Protein AF-0000000078080461 (afdb_homodimer)

InterPro domains:
  IPR005002 Phosphomannomutase [PF03332] (31-241)
  IPR005002 Phosphomannomutase [PTHR10466] (2-241)
  IPR006379 HAD-superfamily hydrolase, subfamily IIB [TIGR01484] (3-218)
  IPR023214 HAD superfamily [G3DSA:3.40.50.1000] (3-235)
  IPR036412 HAD-like superfamily [SSF56784] (3-236)
  IPR043169 Phosphomannomutase, cap domain [G3DSA:3.30.1240.20] (82-182)

Sequence (486 aa):
MTILLFDVDGTLTPSGDIIQPDMTQLLSLLSQKNEIKLGIVGGGNYEKIKWQMQDSLKYFKYVFAECGAVIYVDGKLVSEKNMLDYCDRKVLNDIVKKALNEISQMPIIYHGNQIDFRKGLVYISPPGMQATNFERNIFIDLDTKFNLRKNLLNKLNFINSDSQFEITLGGAVGIAVYPKGWNKSQVLQYFSENNIKDKMYYFGDRCEPDGNDYPIYSHSLVHGIAVKDYKDTIIKLNGLFDEMTILLFDVDGTLTPSGDIIQPDMTQLLSLLSQKNEIKLGIVGGGNYEKIKWQMQDSLKYFKYVFAECGAVIYVDGKLVSEKNMLDYCDRKVLNDIVKKALNEISQMPIIYHGNQIDFRKGLVYISPPGMQATNFERNIFIDLDTKFNLRKNLLNKLNFINSDSQFEITLGGAVGIAVYPKGWNKSQVLQYFSENNIKDKMYYFGDRCEPDGNDYPIYSHSLVHGIAVKDYKDTIIKLNGLFDE

Organism: NCBI:txid2126985

Radius of gyration: 25.06 Å; Cα contacts (8 Å, |Δi|>4): 1007; chains: 2; bounding box: 46×71×61 Å

Solvent-accessible surface area (backbone atoms only — not comparable to full-atom values): 24515 Å² total; per-residue (Å²): 95,36,36,44,32,26,29,42,59,22,22,53,10,52,66,91,41,53,49,47,70,71,50,47,52,51,47,55,57,50,52,69,36,88,56,43,44,34,29,38,48,25,74,48,51,60,69,56,48,46,59,26,38,47,81,55,49,76,54,31,43,35,38,22,19,19,22,39,26,33,31,27,50,71,84,35,82,75,48,74,50,52,44,79,80,75,49,64,62,68,61,51,40,52,38,51,32,49,48,35,37,55,46,37,68,53,98,68,70,67,30,28,30,35,34,41,70,54,44,24,32,38,38,38,20,68,42,17,74,64,40,50,72,70,56,46,51,53,46,43,55,50,29,72,73,65,42,50,61,63,52,48,51,52,56,42,49,62,70,40,72,82,55,58,50,43,75,26,40,33,77,84,68,30,34,35,36,22,46,65,74,36,49,47,40,43,45,55,51,57,37,56,76,66,71,53,79,53,49,36,36,31,37,25,44,40,51,50,90,57,21,51,34,18,60,36,35,70,29,90,79,30,53,46,40,77,28,84,26,32,68,47,37,52,55,51,52,54,60,67,62,72,107,96,37,34,44,33,27,28,43,59,22,20,55,9,52,66,88,40,52,50,48,68,71,52,47,52,51,48,54,58,50,50,69,37,88,55,42,45,35,28,37,48,27,73,48,52,60,68,55,48,45,59,26,37,47,82,54,48,77,54,32,43,34,38,21,18,20,22,39,25,33,30,27,50,71,85,36,82,75,46,75,52,53,43,80,84,75,48,64,62,68,60,50,40,52,36,51,34,49,48,36,38,55,46,35,69,53,97,67,70,67,31,28,30,35,35,41,71,54,45,24,34,37,39,38,19,68,43,17,74,64,40,48,71,69,55,48,51,53,45,42,54,48,28,71,73,66,41,49,60,62,53,50,52,53,56,42,48,62,71,40,72,81,56,59,49,44,75,26,42,34,79,83,67,31,34,35,36,23,45,64,76,38,48,48,41,42,46,55,53,58,36,56,75,67,72,54,79,53,49,37,36,31,38,24,43,40,52,49,89,58,21,51,33,17,62,38,34,70,29,91,79,30,51,44,42,76,30,86,26,29,68,46,38,52,55,50,50,53,59,68,61,70,107

Structure (mmCIF, N/CA/C/O backbone):
data_AF-0000000078080461-model_v1
#
loop_
_entity.id
_entity.type
_entity.pdbx_description
1 polymer phosphomannomutase
#
loop_
_atom_site.group_PDB
_atom_site.id
_atom_site.type_symbol
_atom_site.label_atom_id
_atom_site.label_alt_id
_atom_site.label_comp_id
_atom_site.label_asym_id
_atom_site.label_entity_id
_atom_site.label_seq_id
_atom_site.pdbx_PDB_ins_code
_atom_site.Cartn_x
_atom_site.Cartn_y
_atom_site.Cartn_z
_atom_site.occupancy
_atom_site.B_iso_or_equiv
_atom_site.auth_seq_id
_atom_site.auth_comp_id
_atom_site.auth_asym_id
_atom_site.auth_atom_id
_atom_site.pdbx_PDB_model_num
ATOM 1 N N . MET A 1 1 ? -19.016 33.844 13.484 1 91.12 1 MET A N 1
ATOM 2 C CA . MET A 1 1 ? -19.031 32.375 13.375 1 91.12 1 MET A CA 1
ATOM 3 C C . MET A 1 1 ? -17.641 31.812 13.617 1 91.12 1 MET A C 1
ATOM 5 O O . MET A 1 1 ? -16.656 32.562 13.703 1 91.12 1 MET A O 1
ATOM 9 N N . THR A 1 2 ? -17.594 30.609 14.102 1 96.31 2 THR A N 1
ATOM 10 C CA . THR A 1 2 ? -16.328 29.969 14.469 1 96.31 2 THR A CA 1
ATOM 11 C C . THR A 1 2 ? -16.156 28.656 13.727 1 96.31 2 THR A C 1
ATOM 13 O O . THR A 1 2 ? -17.109 27.875 13.602 1 96.31 2 THR A O 1
ATOM 16 N N . ILE A 1 3 ? -14.945 28.391 13.164 1 98.06 3 ILE A N 1
ATOM 17 C CA . ILE A 1 3 ? -14.586 27.109 12.57 1 98.06 3 ILE A CA 1
ATOM 18 C C . ILE A 1 3 ? -13.555 26.406 13.453 1 98.06 3 ILE A C 1
ATOM 20 O O . ILE A 1 3 ? -12.523 26.984 13.797 1 98.06 3 ILE A O 1
ATOM 24 N N . LEU A 1 4 ? -13.867 25.219 13.867 1 98.5 4 LEU A N 1
ATOM 25 C CA . LEU A 1 4 ? -12.93 24.359 14.586 1 98.5 4 LEU A CA 1
ATOM 26 C C . LEU A 1 4 ? -12.32 23.312 13.656 1 98.5 4 LEU A C 1
ATOM 28 O O . LEU A 1 4 ? -13.031 22.438 13.156 1 98.5 4 LEU A O 1
ATOM 32 N N . LEU A 1 5 ? -11.047 23.453 13.375 1 98.75 5 LEU A N 1
ATOM 33 C CA . LEU A 1 5 ? -10.297 22.5 12.562 1 98.75 5 LEU A CA 1
ATOM 34 C C . LEU A 1 5 ? -9.531 21.516 13.438 1 98.75 5 LEU A C 1
ATOM 36 O O . LEU A 1 5 ? -8.969 21.891 14.461 1 98.75 5 LEU A O 1
ATOM 40 N N . PHE A 1 6 ? -9.555 20.234 12.992 1 98.88 6 PHE A N 1
ATOM 41 C CA . PHE A 1 6 ? -8.93 19.203 13.805 1 98.88 6 PHE A CA 1
ATOM 42 C C . PHE A 1 6 ? -8.031 18.297 12.953 1 98.88 6 PHE A C 1
ATOM 44 O O . PHE A 1 6 ? -8.406 17.922 11.852 1 98.88 6 PHE A O 1
ATOM 51 N N . ASP A 1 7 ? -6.859 18 13.484 1 98.25 7 ASP A N 1
ATOM 52 C CA . ASP A 1 7 ? -6.172 16.781 13.062 1 98.25 7 ASP A CA 1
ATOM 53 C C . ASP A 1 7 ? -6.957 15.539 13.469 1 98.25 7 ASP A C 1
ATOM 55 O O . ASP A 1 7 ? -7.895 15.625 14.266 1 98.25 7 ASP A O 1
ATOM 59 N N . VAL A 1 8 ? -6.578 14.414 12.883 1 97.75 8 VAL A N 1
ATOM 60 C CA . VAL A 1 8 ? -7.305 13.188 13.203 1 97.75 8 VAL A CA 1
ATOM 61 C C . VAL A 1 8 ? -6.496 12.344 14.188 1 97.75 8 VAL A C 1
ATOM 63 O O . VAL A 1 8 ? -6.836 12.273 15.375 1 97.75 8 VAL A O 1
ATOM 66 N N . ASP A 1 9 ? -5.293 11.867 13.75 1 95.12 9 ASP A N 1
ATOM 67 C CA . ASP A 1 9 ? -4.453 10.961 14.531 1 95.12 9 ASP A CA 1
ATOM 68 C C . ASP A 1 9 ? -3.906 11.664 15.773 1 95.12 9 ASP A C 1
ATOM 70 O O . ASP A 1 9 ? -3.168 12.641 15.664 1 95.12 9 ASP A O 1
ATOM 74 N N . GLY A 1 10 ? -4.309 11.109 16.906 1 95.19 10 GLY A N 1
ATOM 75 C CA . GLY A 1 10 ? -3.803 11.68 18.156 1 95.19 10 GLY A CA 1
ATOM 76 C C . GLY A 1 10 ? -4.57 12.906 18.609 1 95.19 10 GLY A C 1
ATOM 77 O O . GLY A 1 10 ? -4.273 13.477 19.656 1 95.19 10 GLY A O 1
ATOM 78 N N . THR A 1 11 ? -5.562 13.312 17.812 1 98.19 11 THR A N 1
ATOM 79 C CA . THR A 1 11 ? -6.332 14.508 18.125 1 98.19 11 THR A CA 1
ATOM 80 C C . THR A 1 11 ? -7.816 14.18 18.266 1 98.19 11 THR A C 1
ATOM 82 O O . THR A 1 11 ? -8.383 14.297 19.359 1 98.19 11 THR A O 1
ATOM 85 N N . LEU A 1 12 ? -8.445 13.664 17.234 1 98.5 12 LEU A N 1
ATOM 86 C CA . LEU A 1 12 ? -9.836 13.25 17.312 1 98.5 12 LEU A CA 1
ATOM 87 C C . LEU A 1 12 ? -9.953 11.773 17.672 1 98.5 12 LEU A C 1
ATOM 89 O O . LEU A 1 12 ? -10.977 11.328 18.188 1 98.5 12 LEU A O 1
ATOM 93 N N . THR A 1 13 ? -8.906 11.047 17.344 1 97.81 13 THR A N 1
ATOM 94 C CA . THR A 1 13 ? -8.867 9.609 17.562 1 97.81 13 THR A CA 1
ATOM 95 C C . THR A 1 13 ? -7.559 9.211 18.25 1 97.81 13 THR A C 1
ATOM 97 O O . THR A 1 13 ? -6.582 9.961 18.219 1 97.81 13 THR A O 1
ATOM 100 N N . PRO A 1 14 ? -7.578 7.977 18.938 1 94.12 14 PRO A N 1
ATOM 101 C CA . PRO A 1 14 ? -6.254 7.402 19.156 1 94.12 14 PRO A CA 1
ATOM 102 C C . PRO A 1 14 ? -5.461 7.219 17.859 1 94.12 14 PRO A C 1
ATOM 104 O O . PRO A 1 14 ? -6.051 7.047 16.797 1 94.12 14 PRO A O 1
ATOM 107 N N . SER A 1 15 ? -4.137 7.273 17.953 1 88.62 15 SER A N 1
ATOM 108 C CA . SER A 1 15 ? -3.295 7.199 16.766 1 88.62 15 SER A CA 1
ATOM 109 C C . SER A 1 15 ? -3.562 5.922 15.977 1 88.62 15 SER A C 1
ATOM 111 O O . SER A 1 15 ? -3.48 4.82 16.516 1 88.62 15 SER A O 1
ATOM 113 N N . GLY A 1 16 ? -3.912 6.148 14.766 1 88 16 GLY A N 1
ATOM 114 C CA . GLY A 1 16 ? -4.09 5.043 13.836 1 88 16 GLY A CA 1
ATOM 115 C C . GLY A 1 16 ? -5.344 4.234 14.102 1 88 16 GLY A C 1
ATOM 116 O O . GLY A 1 16 ? -5.508 3.141 13.562 1 88 16 GLY A O 1
ATOM 117 N N . ASP A 1 17 ? -6.203 4.777 14.914 1 93.25 17 ASP A N 1
ATOM 118 C CA . ASP A 1 17 ? -7.367 3.99 15.312 1 93.25 17 ASP A CA 1
ATOM 119 C C . ASP A 1 17 ? -8.656 4.781 15.117 1 93.25 17 ASP A C 1
ATOM 121 O O . ASP A 1 17 ? -8.625 5.941 14.695 1 93.25 17 ASP A O 1
ATOM 125 N N . ILE A 1 18 ? -9.797 4.141 15.391 1 97.19 18 ILE A N 1
ATOM 126 C CA . ILE A 1 18 ? -11.102 4.742 15.141 1 97.19 18 ILE A CA 1
ATOM 127 C C . ILE A 1 18 ? -11.484 5.652 16.297 1 97.19 18 ILE A C 1
ATOM 129 O O . ILE A 1 18 ? -10.961 5.508 17.406 1 97.19 18 ILE A O 1
ATOM 133 N N . ILE A 1 19 ? -12.43 6.52 16.094 1 98.5 19 ILE A N 1
ATOM 134 C CA . ILE A 1 19 ? -12.93 7.504 17.062 1 98.5 19 ILE A CA 1
ATOM 135 C C . ILE A 1 19 ? -13.625 6.789 18.219 1 98.5 19 ILE A C 1
ATOM 137 O O . ILE A 1 19 ? -14.242 5.738 18.031 1 98.5 19 ILE A O 1
ATOM 141 N N . GLN A 1 20 ? -13.477 7.363 19.375 1 98.25 20 GLN A N 1
ATOM 142 C CA . GLN A 1 20 ? -14.07 6.793 20.578 1 98.25 20 GLN A CA 1
ATOM 143 C C . GLN A 1 20 ? -15.414 7.441 20.891 1 98.25 20 GLN A C 1
ATOM 145 O O . GLN A 1 20 ? -15.68 8.57 20.469 1 98.25 20 GLN A O 1
ATOM 150 N N . PRO A 1 21 ? -16.297 6.773 21.641 1 98.12 21 PRO A N 1
ATOM 151 C CA . PRO A 1 21 ? -17.656 7.25 21.891 1 98.12 21 PRO A CA 1
ATOM 152 C C . PRO A 1 21 ? -17.688 8.609 22.578 1 98.12 21 PRO A C 1
ATOM 154 O O . PRO A 1 21 ? -18.578 9.43 22.281 1 98.12 21 PRO A O 1
ATOM 157 N N . ASP A 1 22 ? -16.828 8.859 23.5 1 98.12 22 ASP A N 1
ATOM 158 C CA . ASP A 1 22 ? -16.844 10.133 24.219 1 98.12 22 ASP A CA 1
ATOM 159 C C . ASP A 1 22 ? -16.562 11.297 23.281 1 98.12 22 ASP A C 1
ATOM 161 O O . ASP A 1 22 ? -17.234 12.336 23.359 1 98.12 22 ASP A O 1
ATOM 165 N N . MET A 1 23 ? -15.695 11.133 22.359 1 98.44 23 MET A N 1
ATOM 166 C CA . MET A 1 23 ? -15.43 12.148 21.344 1 98.44 23 MET A CA 1
ATOM 167 C C . MET A 1 23 ? -16.625 12.312 20.406 1 98.44 23 MET A C 1
ATOM 169 O O . MET A 1 23 ? -17.016 13.43 20.078 1 98.44 23 MET A O 1
ATOM 173 N N . THR A 1 24 ? -17.172 11.172 20 1 98.31 24 THR A N 1
ATOM 174 C CA . THR A 1 24 ? -18.344 11.203 19.141 1 98.31 24 THR A CA 1
ATOM 175 C C . THR A 1 24 ? -19.469 12.031 19.766 1 98.31 24 THR A C 1
ATOM 177 O O . THR A 1 24 ? -20.094 12.844 19.078 1 98.31 24 THR A O 1
ATOM 180 N N . GLN A 1 25 ? -19.703 11.828 21.016 1 97.56 25 GLN A N 1
ATOM 181 C CA . GLN A 1 25 ? -20.734 12.562 21.734 1 97.56 25 GLN A CA 1
ATOM 182 C C . GLN A 1 25 ? -20.453 14.055 21.75 1 97.56 25 GLN A C 1
ATOM 184 O O . GLN A 1 25 ? -21.344 14.867 21.516 1 97.56 25 GLN A O 1
ATOM 189 N N . LEU A 1 26 ? -19.266 14.398 22.031 1 97.44 26 LEU A N 1
ATOM 190 C CA . LEU A 1 26 ? -18.875 15.805 22.094 1 97.44 26 LEU A CA 1
ATOM 191 C C . LEU A 1 26 ? -19.047 16.469 20.734 1 97.44 26 LEU A C 1
ATOM 193 O O . LEU A 1 26 ? -19.562 17.594 20.641 1 97.44 26 LEU A O 1
ATOM 197 N N . LEU A 1 27 ? -18.609 15.797 19.672 1 97.88 27 LEU A N 1
ATOM 198 C CA . LEU A 1 27 ? -18.734 16.344 18.328 1 97.88 27 LEU A CA 1
ATOM 199 C C . LEU A 1 27 ? -20.203 16.516 17.938 1 97.88 27 LEU A C 1
ATOM 201 O O . LEU A 1 27 ? -20.562 17.484 17.266 1 97.88 27 LEU A O 1
ATOM 205 N N . SER A 1 28 ? -21 15.547 18.344 1 97.38 28 SER A N 1
ATOM 206 C CA . SER A 1 28 ? -22.422 15.656 18.094 1 97.38 28 SER A CA 1
ATOM 207 C C . SER A 1 28 ? -23 16.938 18.719 1 97.38 28 SER A C 1
ATOM 209 O O . SER A 1 28 ? -23.75 17.656 18.078 1 97.38 28 SER A O 1
ATOM 211 N N . LEU A 1 29 ? -22.656 17.203 19.906 1 96 29 LEU A N 1
ATOM 212 C CA . LEU A 1 29 ? -23.125 18.391 20.609 1 96 29 LEU A CA 1
ATOM 213 C C . LEU A 1 29 ? -22.609 19.656 19.938 1 96 29 LEU A C 1
ATOM 215 O O . LEU A 1 29 ? -23.375 20.609 19.734 1 96 29 LEU A O 1
ATOM 219 N N . LEU A 1 30 ? -21.344 19.688 19.578 1 96.25 30 LEU A N 1
ATOM 220 C CA . LEU A 1 30 ? -20.734 20.859 18.953 1 96.25 30 LEU A CA 1
ATOM 221 C C . LEU A 1 30 ? -21.391 21.141 17.609 1 96.25 30 LEU A C 1
ATOM 223 O O . LEU A 1 30 ? -21.594 22.312 17.234 1 96.25 30 LEU A O 1
ATOM 227 N N . SER A 1 31 ? -21.703 20.062 16.922 1 95.75 31 SER A N 1
ATOM 228 C CA . SER A 1 31 ? -22.25 20.203 15.57 1 95.75 31 SER A CA 1
ATOM 229 C C . SER A 1 31 ? -23.656 20.812 15.609 1 95.75 31 SER A C 1
ATOM 231 O O . SER A 1 31 ? -24.156 21.281 14.586 1 95.75 31 SER A O 1
ATOM 233 N N . GLN A 1 32 ? -24.281 20.844 16.719 1 95.19 32 GLN A N 1
ATOM 234 C CA . GLN A 1 32 ? -25.625 21.375 16.875 1 95.19 32 GLN A CA 1
ATOM 235 C C . GLN A 1 32 ? -25.594 22.875 17.109 1 95.19 32 GLN A C 1
ATOM 237 O O . GLN A 1 32 ? -26.625 23.547 17.047 1 95.19 32 GLN A O 1
ATOM 242 N N . LYS A 1 33 ? -24.484 23.359 17.391 1 94.44 33 LYS A N 1
ATOM 243 C CA . LYS A 1 33 ? -24.359 24.812 17.594 1 94.44 33 LYS A CA 1
ATOM 244 C C . LYS A 1 33 ? -24.281 25.547 16.266 1 94.44 33 LYS A C 1
ATOM 246 O O . LYS A 1 33 ? -23.328 25.359 15.508 1 94.44 33 LYS A O 1
ATOM 251 N N . ASN A 1 34 ? -25.141 26.469 16 1 92.94 34 ASN A N 1
ATOM 252 C CA . ASN A 1 34 ? -25.281 27.141 14.711 1 92.94 34 ASN A CA 1
ATOM 253 C C . ASN A 1 34 ? -24.078 28.031 14.422 1 92.94 34 ASN A C 1
ATOM 255 O O . ASN A 1 34 ? -23.781 28.328 13.258 1 92.94 34 ASN A O 1
ATOM 259 N N . GLU A 1 35 ? -23.453 28.422 15.453 1 95.19 35 GLU A N 1
ATOM 260 C CA . GLU A 1 35 ? -22.344 29.359 15.281 1 95.19 35 GLU A CA 1
ATOM 261 C C . GLU A 1 35 ? -21.031 28.625 15.07 1 95.19 35 GLU A C 1
ATOM 263 O O . GLU A 1 35 ? -19.984 29.266 14.922 1 95.19 35 GLU A O 1
ATOM 268 N N . ILE A 1 36 ? -21.047 27.297 15.062 1 96.69 36 ILE A N 1
ATOM 269 C CA . ILE A 1 36 ? -19.828 26.5 14.984 1 96.69 36 ILE A CA 1
ATOM 270 C C . ILE A 1 36 ? -19.859 25.625 13.742 1 96.69 36 ILE A C 1
ATOM 272 O O . ILE A 1 36 ? -20.859 24.969 13.461 1 96.69 36 ILE A O 1
ATOM 276 N N . LYS A 1 37 ? -18.828 25.625 12.961 1 97.81 37 LYS A N 1
ATOM 277 C CA . LYS A 1 37 ? -18.562 24.672 11.883 1 97.81 37 LYS A CA 1
ATOM 278 C C . LYS A 1 37 ? -17.312 23.844 12.188 1 97.81 37 LYS A C 1
ATOM 280 O O . LYS A 1 37 ? -16.328 24.359 12.727 1 97.81 37 LYS A O 1
ATOM 285 N N . LEU A 1 38 ? -17.438 22.609 11.867 1 98.62 38 LEU A N 1
ATOM 286 C CA . LEU A 1 38 ? -16.328 21.703 12.148 1 98.62 38 LEU A CA 1
ATOM 287 C C . LEU A 1 38 ? -15.594 21.328 10.859 1 98.62 38 LEU A C 1
ATOM 289 O O . LEU A 1 38 ? -16.219 21.188 9.805 1 98.62 38 LEU A O 1
ATOM 293 N N . GLY A 1 39 ? -14.281 21.109 10.938 1 98.75 39 GLY A N 1
ATOM 294 C CA . GLY A 1 39 ? -13.461 20.672 9.82 1 98.75 39 GLY A CA 1
ATOM 295 C C . GLY A 1 39 ? -12.344 19.719 10.234 1 98.75 39 GLY A C 1
ATOM 296 O O . GLY A 1 39 ? -11.891 19.766 11.383 1 98.75 39 GLY A O 1
ATOM 297 N N . ILE A 1 40 ? -11.969 18.875 9.375 1 98.88 40 ILE A N 1
ATOM 298 C CA . ILE A 1 40 ? -10.844 17.969 9.555 1 98.88 40 ILE A CA 1
ATOM 299 C C . ILE A 1 40 ? -9.711 18.359 8.602 1 98.88 40 ILE A C 1
ATOM 301 O O . ILE A 1 40 ? -9.961 18.656 7.43 1 98.88 40 ILE A O 1
ATOM 305 N N . VAL A 1 41 ? -8.531 18.422 9.117 1 98.56 41 VAL A N 1
ATOM 306 C CA . VAL A 1 41 ? -7.316 18.562 8.32 1 98.56 41 VAL A CA 1
ATOM 307 C C . VAL A 1 41 ? -6.383 17.391 8.586 1 98.56 41 VAL A C 1
ATOM 309 O O . VAL A 1 41 ? -5.641 17.391 9.57 1 98.56 41 VAL A O 1
ATOM 312 N N . GLY A 1 42 ? -6.375 16.406 7.742 1 97.06 42 GLY A N 1
ATOM 313 C CA . GLY A 1 42 ? -5.582 15.211 7.957 1 97.06 42 GLY A CA 1
ATOM 314 C C . GLY A 1 42 ? -4.57 14.961 6.855 1 97.06 42 GLY A C 1
ATOM 315 O O . GLY A 1 42 ? -4.742 15.422 5.727 1 97.06 42 GLY A O 1
ATOM 316 N N . GLY A 1 43 ? -3.518 14.273 7.164 1 95.75 43 GLY A N 1
ATOM 317 C CA . GLY A 1 43 ? -2.576 13.805 6.16 1 95.75 43 GLY A CA 1
ATOM 318 C C . GLY A 1 43 ? -3.031 12.531 5.465 1 95.75 43 GLY A C 1
ATOM 319 O O . GLY A 1 43 ? -2.514 12.18 4.406 1 95.75 43 GLY A O 1
ATOM 320 N N . GLY A 1 44 ? -3.959 11.812 6.051 1 96.12 44 GLY A N 1
ATOM 321 C CA . GLY A 1 44 ? -4.488 10.586 5.473 1 96.12 44 GLY A CA 1
ATOM 322 C C . GLY A 1 44 ? -5.414 10.836 4.297 1 96.12 44 GLY A C 1
ATOM 323 O O . GLY A 1 44 ? -5.895 11.953 4.102 1 96.12 44 GLY A O 1
ATOM 324 N N . ASN A 1 45 ? -5.594 9.773 3.479 1 96.69 45 ASN A N 1
ATOM 325 C CA . ASN A 1 45 ? -6.582 9.914 2.418 1 96.69 45 ASN A CA 1
ATOM 326 C C . ASN A 1 45 ? -8.008 9.883 2.971 1 96.69 45 ASN A C 1
ATOM 328 O O . ASN A 1 45 ? -8.211 9.625 4.156 1 96.69 45 ASN A O 1
ATOM 332 N N . TYR A 1 46 ? -8.914 10.25 2.113 1 97.94 46 TYR A N 1
ATOM 333 C CA . TYR A 1 46 ? -10.305 10.398 2.547 1 97.94 46 TYR A CA 1
ATOM 334 C C . TYR A 1 46 ? -10.844 9.078 3.092 1 97.94 46 TYR A C 1
ATOM 336 O O . TYR A 1 46 ? -11.578 9.062 4.082 1 97.94 46 TYR A O 1
ATOM 344 N N . GLU A 1 47 ? -10.508 7.934 2.494 1 96.5 47 GLU A N 1
ATOM 345 C CA . GLU A 1 47 ? -10.984 6.629 2.93 1 96.5 47 GLU A CA 1
ATOM 346 C C . GLU A 1 47 ? -10.508 6.309 4.344 1 96.5 47 GLU A C 1
ATOM 348 O O . GLU A 1 47 ? -11.266 5.75 5.148 1 96.5 47 GLU A O 1
ATOM 353 N N . LYS A 1 48 ? -9.289 6.621 4.594 1 95.44 48 LYS A N 1
ATOM 354 C CA . LYS A 1 48 ? -8.758 6.402 5.941 1 95.44 48 LYS A CA 1
ATOM 355 C C . LYS A 1 48 ? -9.477 7.285 6.957 1 95.44 48 LYS A C 1
ATOM 357 O O . LYS A 1 48 ? -9.844 6.82 8.039 1 95.44 48 LYS A O 1
ATOM 362 N N . ILE A 1 49 ? -9.664 8.555 6.629 1 98 49 ILE A N 1
ATOM 363 C CA . ILE A 1 49 ? -10.359 9.477 7.52 1 98 49 ILE A CA 1
ATOM 364 C C . ILE A 1 49 ? -11.773 8.969 7.789 1 98 49 ILE A C 1
ATOM 366 O O . ILE A 1 49 ? -12.227 8.945 8.938 1 98 49 ILE A O 1
ATOM 370 N N . LYS A 1 50 ? -12.398 8.578 6.691 1 98.19 50 LYS A N 1
ATOM 371 C CA . LYS A 1 50 ? -13.75 8.047 6.812 1 98.19 50 LYS A CA 1
ATOM 372 C C . LYS A 1 50 ? -13.789 6.836 7.738 1 98.19 50 LYS A C 1
ATOM 374 O O . LYS A 1 50 ? -14.68 6.719 8.586 1 98.19 50 LYS A O 1
ATOM 379 N N . TRP A 1 51 ? -12.805 5.992 7.605 1 97.88 51 TRP A N 1
ATOM 380 C CA . TRP A 1 51 ? -12.727 4.812 8.461 1 97.88 51 TRP A CA 1
ATOM 381 C C . TRP A 1 51 ? -12.508 5.215 9.922 1 97.88 51 TRP A C 1
ATOM 383 O O . TRP A 1 51 ? -13.18 4.703 10.812 1 97.88 51 TRP A O 1
ATOM 393 N N . GLN A 1 52 ? -11.633 6.133 10.195 1 97.5 52 GLN A N 1
ATOM 394 C CA . GLN A 1 52 ? -11.305 6.535 11.562 1 97.5 52 GLN A CA 1
ATOM 395 C C . GLN A 1 52 ? -12.477 7.262 12.219 1 97.5 52 GLN A C 1
ATOM 397 O O . GLN A 1 52 ? -12.734 7.082 13.414 1 97.5 52 GLN A O 1
ATOM 402 N N . MET A 1 53 ? -13.203 8.039 11.422 1 98.62 53 MET A N 1
ATOM 403 C CA . MET A 1 53 ? -14.227 8.914 11.984 1 98.62 53 MET A CA 1
ATOM 404 C C . MET A 1 53 ? -15.578 8.203 12.031 1 98.62 53 MET A C 1
ATOM 406 O O . MET A 1 53 ? -16.5 8.664 12.711 1 98.62 53 MET A O 1
ATOM 410 N N . GLN A 1 54 ? -15.641 7.148 11.281 1 98.12 54 GLN A N 1
ATOM 411 C CA . GLN A 1 54 ? -16.906 6.414 11.234 1 98.12 54 GLN A CA 1
ATOM 412 C C . GLN A 1 54 ? -18.078 7.352 10.984 1 98.12 54 GLN A C 1
ATOM 414 O O . GLN A 1 54 ? -18.031 8.195 10.086 1 98.12 54 GLN A O 1
ATOM 419 N N . ASP A 1 55 ? -19.203 7.188 11.664 1 97.5 55 ASP A N 1
ATOM 420 C CA . ASP A 1 55 ? -20.422 7.953 11.422 1 97.5 55 ASP A CA 1
ATOM 421 C C . ASP A 1 55 ? -20.25 9.414 11.844 1 97.5 55 ASP A C 1
ATOM 423 O O . ASP A 1 55 ? -21.031 10.281 11.445 1 97.5 55 ASP A O 1
ATOM 427 N N . SER A 1 56 ? -19.281 9.727 12.602 1 98.56 56 SER A N 1
ATOM 428 C CA . SER A 1 56 ? -19.078 11.086 13.102 1 98.56 56 SER A CA 1
ATOM 429 C C . SER A 1 56 ? -18.594 12.016 11.992 1 98.56 56 SER A C 1
ATOM 431 O O . SER A 1 56 ? -18.609 13.242 12.156 1 98.56 56 SER A O 1
ATOM 433 N N . LEU A 1 57 ? -18.156 11.43 10.883 1 98.69 57 LEU A N 1
ATOM 434 C CA . LEU A 1 57 ? -17.703 12.258 9.773 1 98.69 57 LEU A CA 1
ATOM 435 C C . LEU A 1 57 ? -18.797 13.211 9.312 1 98.69 57 LEU A C 1
ATOM 437 O O . LEU A 1 57 ? -18.516 14.305 8.828 1 98.69 57 LEU A O 1
ATOM 441 N N . LYS A 1 58 ? -20.031 12.789 9.492 1 98.12 58 LYS A N 1
ATOM 442 C CA . LYS A 1 58 ? -21.172 13.562 9.031 1 98.12 58 LYS A CA 1
ATOM 443 C C . LYS A 1 58 ? -21.25 14.914 9.742 1 98.12 58 LYS A C 1
ATOM 445 O O . LYS A 1 58 ? -21.906 15.836 9.266 1 98.12 58 LYS A O 1
ATOM 450 N N . TYR A 1 59 ? -20.609 15.062 10.891 1 98.38 59 TYR A N 1
ATOM 451 C CA . TYR A 1 59 ? -20.688 16.297 11.672 1 98.38 59 TYR A CA 1
ATOM 452 C C . TYR A 1 59 ? -19.766 17.359 11.094 1 98.38 59 TYR A C 1
ATOM 454 O O . TYR A 1 59 ? -19.844 18.531 11.477 1 98.38 59 TYR A O 1
ATOM 462 N N . PHE A 1 60 ? -18.938 16.969 10.18 1 98.81 60 PHE A N 1
ATOM 463 C CA . PHE A 1 60 ? -17.906 17.891 9.688 1 98.81 60 PHE A CA 1
ATOM 464 C C . PHE A 1 60 ? -18.312 18.484 8.344 1 98.81 60 PHE A C 1
ATOM 466 O O . PHE A 1 60 ? -18.547 17.75 7.375 1 98.81 60 PHE A O 1
ATOM 473 N N . LYS A 1 61 ? -18.328 19.766 8.32 1 98.5 61 LYS A N 1
ATOM 474 C CA . LYS A 1 61 ? -18.609 20.469 7.078 1 98.5 61 LYS A CA 1
ATOM 475 C C . LYS A 1 61 ? -17.438 20.375 6.105 1 98.5 61 LYS A C 1
ATOM 477 O O . LYS A 1 61 ? -17.641 20.203 4.902 1 98.5 61 LYS A O 1
ATOM 482 N N . TYR A 1 62 ? -16.234 20.547 6.664 1 98.75 62 TYR A N 1
ATOM 483 C CA . TYR A 1 62 ? -15.031 20.547 5.832 1 98.75 62 TYR A CA 1
ATOM 484 C C . TYR A 1 62 ? -14.164 19.328 6.129 1 98.75 62 TYR A C 1
ATOM 486 O O . TYR A 1 62 ? -13.867 19.031 7.289 1 98.75 62 TYR A O 1
ATOM 494 N N . VAL A 1 63 ? -13.781 18.609 5.145 1 98.88 63 VAL A N 1
ATOM 495 C CA . VAL A 1 63 ? -12.789 17.547 5.27 1 98.88 63 VAL A CA 1
ATOM 496 C C . VAL A 1 63 ? -11.656 17.781 4.273 1 98.88 63 VAL A C 1
ATOM 498 O O . VAL A 1 63 ? -11.844 17.656 3.064 1 98.88 63 VAL A O 1
ATOM 501 N N . PHE A 1 64 ? -10.547 18.156 4.82 1 98.81 64 PHE A N 1
ATOM 502 C CA . PHE A 1 64 ? -9.328 18.328 4.043 1 98.81 64 PHE A CA 1
ATOM 503 C C . PHE A 1 64 ? -8.43 17.109 4.168 1 98.81 64 PHE A C 1
ATOM 505 O O . PHE A 1 64 ? -7.688 16.969 5.145 1 98.81 64 PHE A O 1
ATOM 512 N N . ALA A 1 65 ? -8.469 16.234 3.197 1 98.62 65 ALA A N 1
ATOM 513 C CA . ALA A 1 65 ? -7.633 15.039 3.186 1 98.62 65 ALA A CA 1
ATOM 514 C C . ALA A 1 65 ? -6.293 15.312 2.514 1 98.62 65 ALA A C 1
ATOM 516 O O . ALA A 1 65 ? -6.168 16.25 1.714 1 98.62 65 ALA A O 1
ATOM 517 N N . GLU A 1 66 ? -5.254 14.531 2.922 1 98.25 66 GLU A N 1
ATOM 518 C CA . GLU A 1 66 ? -3.926 14.633 2.324 1 98.25 66 GLU A CA 1
ATOM 519 C C . GLU A 1 66 ? -3.424 16.062 2.336 1 98.25 66 GLU A C 1
ATOM 521 O O . GLU A 1 66 ? -2.959 16.578 1.313 1 98.25 66 GLU A O 1
ATOM 526 N N . CYS A 1 67 ? -3.602 16.703 3.457 1 97.69 67 CYS A N 1
ATOM 527 C CA . CYS A 1 67 ? -3.129 18.047 3.76 1 97.69 67 CYS A CA 1
ATOM 528 C C . CYS A 1 67 ? -3.832 19.078 2.891 1 97.69 67 CYS A C 1
ATOM 530 O O . CYS A 1 67 ? -3.252 20.125 2.557 1 97.69 67 CYS A O 1
ATOM 532 N N . GLY A 1 68 ? -5.012 18.75 2.387 1 98.25 68 GLY A N 1
ATOM 533 C CA . GLY A 1 68 ? -5.789 19.734 1.641 1 98.25 68 GLY A CA 1
ATOM 534 C C . GLY A 1 68 ? -5.707 19.531 0.138 1 98.25 68 GLY A C 1
ATOM 535 O O . GLY A 1 68 ? -6.297 20.297 -0.625 1 98.25 68 GLY A O 1
ATOM 536 N N . ALA A 1 69 ? -4.98 18.516 -0.295 1 98.56 69 ALA A N 1
ATOM 537 C CA . ALA A 1 69 ? -4.941 18.219 -1.725 1 98.56 69 ALA A CA 1
ATOM 538 C C . ALA A 1 69 ? -6.285 17.688 -2.215 1 98.56 69 ALA A C 1
ATOM 540 O O . ALA A 1 69 ? -6.605 17.797 -3.402 1 98.56 69 ALA A O 1
ATOM 541 N N . VAL A 1 70 ? -7.055 17.094 -1.337 1 98.75 70 VAL A N 1
ATOM 542 C CA . VAL A 1 70 ? -8.398 16.609 -1.603 1 98.75 70 VAL A CA 1
ATOM 543 C C . VAL A 1 70 ? -9.383 17.234 -0.619 1 98.75 70 VAL A C 1
ATOM 545 O O . VAL A 1 70 ? -9.242 17.078 0.596 1 98.75 70 VAL A O 1
ATOM 548 N N . ILE A 1 71 ? -10.391 17.922 -1.138 1 98.81 71 ILE A N 1
ATOM 549 C CA . ILE A 1 71 ? -11.266 18.719 -0.277 1 98.81 71 ILE A CA 1
ATOM 550 C C . ILE A 1 71 ? -12.711 18.266 -0.456 1 98.81 71 ILE A C 1
ATOM 552 O O . ILE A 1 71 ? -13.219 18.203 -1.58 1 98.81 71 ILE A O 1
ATOM 556 N N . TYR A 1 72 ? -13.32 17.875 0.615 1 98.81 72 TYR A N 1
ATOM 557 C CA . TYR A 1 72 ? -14.758 17.609 0.674 1 98.81 72 TYR A CA 1
ATOM 558 C C . TYR A 1 72 ? -15.477 18.688 1.475 1 98.81 72 TYR A C 1
ATOM 560 O O . TYR A 1 72 ? -14.992 19.125 2.52 1 98.81 72 TYR A O 1
ATOM 568 N N . VAL A 1 73 ? -16.547 19.188 0.971 1 98.62 73 VAL A N 1
ATOM 569 C CA . VAL A 1 73 ? -17.453 20.094 1.684 1 98.62 73 VAL A CA 1
ATOM 570 C C . VAL A 1 73 ? -18.859 19.5 1.725 1 98.62 73 VAL A C 1
ATOM 572 O O . VAL A 1 73 ? -19.422 19.156 0.687 1 98.62 73 VAL A O 1
ATOM 575 N N . ASP A 1 74 ? -19.344 19.375 2.898 1 98 74 ASP A N 1
ATOM 576 C CA . ASP A 1 74 ? -20.656 18.766 3.104 1 98 74 ASP A CA 1
ATOM 577 C C . ASP A 1 74 ? -20.734 17.406 2.414 1 98 74 ASP A C 1
ATOM 579 O O . ASP A 1 74 ? -21.703 17.125 1.713 1 98 74 ASP A O 1
ATOM 583 N N . GLY A 1 75 ? -19.641 16.656 2.547 1 97.69 75 GLY A N 1
ATOM 584 C CA . GLY A 1 75 ? -19.609 15.273 2.096 1 97.69 75 GLY A CA 1
ATOM 585 C C . GLY A 1 75 ? -19.406 15.141 0.599 1 97.69 75 GLY A C 1
ATOM 586 O O . GLY A 1 75 ? -19.359 14.023 0.07 1 97.69 75 GLY A O 1
ATOM 587 N N . LYS A 1 76 ? -19.203 16.25 -0.055 1 97.88 76 LYS A N 1
ATOM 588 C CA . LYS A 1 76 ? -19.031 16.234 -1.505 1 97.88 76 LYS A CA 1
ATOM 589 C C . LYS A 1 76 ? -17.609 16.656 -1.895 1 97.88 76 LYS A C 1
ATOM 591 O O . LYS A 1 76 ? -17.078 17.625 -1.357 1 97.88 76 LYS A O 1
ATOM 596 N N . LEU A 1 77 ? -17.031 15.906 -2.783 1 98.69 77 LEU A N 1
ATOM 597 C CA . LEU A 1 77 ? -15.719 16.266 -3.303 1 98.69 77 LEU A CA 1
ATOM 598 C C . LEU A 1 77 ? -15.781 17.578 -4.082 1 98.69 77 LEU A C 1
ATOM 600 O O . LEU A 1 77 ? -16.547 17.703 -5.039 1 98.69 77 LEU A O 1
ATOM 604 N N . VAL A 1 78 ? -15.008 18.562 -3.76 1 97.94 78 VAL A N 1
ATOM 605 C CA . VAL A 1 78 ? -15.133 19.859 -4.414 1 97.94 78 VAL A CA 1
ATOM 606 C C . VAL A 1 78 ? -13.82 20.219 -5.125 1 97.94 78 VAL A C 1
ATOM 608 O O . VAL A 1 78 ? -13.789 21.078 -6.004 1 97.94 78 VAL A O 1
ATOM 611 N N . SER A 1 79 ? -12.719 19.594 -4.641 1 97.44 79 SER A N 1
ATOM 612 C CA . SER A 1 79 ? -11.422 19.875 -5.254 1 97.44 79 SER A CA 1
ATOM 613 C C . SER A 1 79 ? -10.438 18.734 -5.016 1 97.44 79 SER A C 1
ATOM 615 O O . SER A 1 79 ? -10.492 18.062 -3.982 1 97.44 79 SER A O 1
ATOM 617 N N . GLU A 1 80 ? -9.617 18.438 -5.941 1 97.94 80 GLU A N 1
ATOM 618 C CA . GLU A 1 80 ? -8.516 17.484 -5.824 1 97.94 80 GLU A CA 1
ATOM 619 C C . GLU A 1 80 ? -7.328 17.906 -6.691 1 97.94 80 GLU A C 1
ATOM 621 O O . GLU A 1 80 ? -7.512 18.406 -7.805 1 97.94 80 GLU A O 1
ATOM 626 N N . LYS A 1 81 ? -6.125 17.844 -6.199 1 97.31 81 LYS A N 1
ATOM 627 C CA . LYS A 1 81 ? -4.883 18.109 -6.918 1 97.31 81 LYS A CA 1
ATOM 628 C C . LYS A 1 81 ? -3.824 17.062 -6.574 1 97.31 81 LYS A C 1
ATOM 630 O O . LYS A 1 81 ? -3.895 16.422 -5.523 1 97.31 81 LYS A O 1
ATOM 635 N N . ASN A 1 82 ? -2.943 16.859 -7.473 1 97.94 82 ASN A N 1
ATOM 636 C CA . ASN A 1 82 ? -1.884 15.867 -7.332 1 97.94 82 ASN A CA 1
ATOM 637 C C . ASN A 1 82 ? -0.507 16.516 -7.27 1 97.94 82 ASN A C 1
ATOM 639 O O . ASN A 1 82 ? -0.079 17.172 -8.227 1 97.94 82 ASN A O 1
ATOM 643 N N . MET A 1 83 ? 0.183 16.234 -6.195 1 97.44 83 MET A N 1
ATOM 644 C CA . MET A 1 83 ? 1.465 16.906 -5.984 1 97.44 83 MET A CA 1
ATOM 645 C C . MET A 1 83 ? 2.471 16.5 -7.059 1 97.44 83 MET A C 1
ATOM 647 O O . MET A 1 83 ? 3.383 17.266 -7.375 1 97.44 83 MET A O 1
ATOM 651 N N . LEU A 1 84 ? 2.355 15.336 -7.613 1 96.62 84 LEU A N 1
ATOM 652 C CA . LEU A 1 84 ? 3.322 14.82 -8.578 1 96.62 84 LEU A CA 1
ATOM 653 C C . LEU A 1 84 ? 3.311 15.656 -9.852 1 96.62 84 LEU A C 1
ATOM 655 O O . LEU A 1 84 ? 4.281 15.648 -10.617 1 96.62 84 LEU A O 1
ATOM 659 N N . ASP A 1 85 ? 2.246 16.422 -10.078 1 96.31 85 ASP A N 1
ATOM 660 C CA . ASP A 1 85 ? 2.152 17.297 -11.234 1 96.31 85 ASP A CA 1
ATOM 661 C C . ASP A 1 85 ? 2.961 18.578 -11.023 1 96.31 85 ASP A C 1
ATOM 663 O O . ASP A 1 85 ? 3.213 19.328 -11.977 1 96.31 85 ASP A O 1
ATOM 667 N N . TYR A 1 86 ? 3.475 18.797 -9.766 1 93.75 86 TYR A N 1
ATOM 668 C CA . TYR A 1 86 ? 4.027 20.109 -9.445 1 93.75 86 TYR A CA 1
ATOM 669 C C . TYR A 1 86 ? 5.418 19.984 -8.836 1 93.75 86 TYR A C 1
ATOM 671 O O . TYR A 1 86 ? 6.082 20.984 -8.57 1 93.75 86 TYR A O 1
ATOM 679 N N . CYS A 1 87 ? 5.844 18.781 -8.664 1 96.19 87 CYS A N 1
ATOM 680 C CA . CYS A 1 87 ? 7.082 18.641 -7.914 1 96.19 87 CYS A CA 1
ATOM 681 C C . CYS A 1 87 ? 8.219 18.172 -8.812 1 96.19 87 CYS A C 1
ATOM 683 O O . CYS A 1 87 ? 7.984 17.734 -9.945 1 96.19 87 CYS A O 1
ATOM 685 N N . ASP A 1 88 ? 9.469 18.328 -8.352 1 96.06 88 ASP A N 1
ATOM 686 C CA . ASP A 1 88 ? 10.648 17.75 -8.992 1 96.06 88 ASP A CA 1
ATOM 687 C C . ASP A 1 88 ? 10.734 16.25 -8.727 1 96.06 88 ASP A C 1
ATOM 689 O O . ASP A 1 88 ? 11.164 15.828 -7.652 1 96.06 88 ASP A O 1
ATOM 693 N N . ARG A 1 89 ? 10.422 15.484 -9.734 1 96.62 89 ARG A N 1
ATOM 694 C CA . ARG A 1 89 ? 10.312 14.039 -9.594 1 96.62 89 ARG A CA 1
ATOM 695 C C . ARG A 1 89 ? 11.672 13.398 -9.344 1 96.62 89 ARG A C 1
ATOM 697 O O . ARG A 1 89 ? 11.773 12.383 -8.656 1 96.62 89 ARG A O 1
ATOM 704 N N . LYS A 1 90 ? 12.727 13.953 -9.867 1 96.81 90 LYS A N 1
ATOM 705 C CA . LYS A 1 90 ? 14.07 13.414 -9.664 1 96.81 90 LYS A CA 1
ATOM 706 C C . LYS A 1 90 ? 14.477 13.508 -8.195 1 96.81 90 LYS A C 1
ATOM 708 O O . LYS A 1 90 ? 14.969 12.539 -7.617 1 96.81 90 LYS A O 1
ATOM 713 N N . VAL A 1 91 ? 14.258 14.664 -7.625 1 97.69 91 VAL A N 1
ATOM 714 C CA . VAL A 1 91 ? 14.602 14.867 -6.219 1 97.69 91 VAL A CA 1
ATOM 715 C C . VAL A 1 91 ? 13.742 13.969 -5.34 1 97.69 91 VAL A C 1
ATOM 717 O O . VAL A 1 91 ? 14.234 13.344 -4.398 1 97.69 91 VAL A O 1
ATOM 720 N N . LEU A 1 92 ? 12.438 13.906 -5.637 1 98.25 92 LEU A N 1
ATOM 721 C CA . LEU A 1 92 ? 11.562 13.023 -4.875 1 98.25 92 LEU A CA 1
ATOM 722 C C . LEU A 1 92 ? 12.039 11.578 -4.949 1 98.25 92 LEU A C 1
ATOM 724 O O . LEU A 1 92 ? 12.031 10.867 -3.943 1 98.25 92 LEU A O 1
ATOM 728 N N . ASN A 1 93 ? 12.414 11.148 -6.141 1 98.38 93 ASN A N 1
ATOM 729 C CA . ASN A 1 93 ? 12.922 9.797 -6.316 1 98.38 93 ASN A CA 1
ATOM 730 C C . ASN A 1 93 ? 14.141 9.531 -5.441 1 98.38 93 ASN A C 1
ATOM 732 O O . ASN A 1 93 ? 14.266 8.461 -4.836 1 98.38 93 ASN A O 1
ATOM 736 N N . ASP A 1 94 ? 15.031 10.5 -5.352 1 98.12 94 ASP A N 1
ATOM 737 C CA . ASP A 1 94 ? 16.219 10.375 -4.508 1 98.12 94 ASP A CA 1
ATOM 738 C C . ASP A 1 94 ? 15.828 10.273 -3.033 1 98.12 94 ASP A C 1
ATOM 740 O O . ASP A 1 94 ? 16.438 9.516 -2.279 1 98.12 94 ASP A O 1
ATOM 744 N N . ILE A 1 95 ? 14.82 11.016 -2.639 1 98.5 95 ILE A N 1
ATOM 745 C CA . ILE A 1 95 ? 14.344 10.992 -1.26 1 98.5 95 ILE A CA 1
ATOM 746 C C . ILE A 1 95 ? 13.773 9.617 -0.933 1 98.5 95 ILE A C 1
ATOM 748 O O . ILE A 1 95 ? 14.094 9.039 0.107 1 98.5 95 ILE A O 1
ATOM 752 N N . VAL A 1 96 ? 12.961 9.078 -1.821 1 98.62 96 VAL A N 1
ATOM 753 C CA . VAL A 1 96 ? 12.336 7.781 -1.611 1 98.62 96 VAL A CA 1
ATOM 754 C C . VAL A 1 96 ? 13.406 6.695 -1.563 1 98.62 96 VAL A C 1
ATOM 756 O O . VAL A 1 96 ? 13.375 5.816 -0.697 1 98.62 96 VAL A O 1
ATOM 759 N N . LYS A 1 97 ? 14.367 6.801 -2.484 1 98.5 97 LYS A N 1
ATOM 760 C CA . LYS A 1 97 ? 15.492 5.871 -2.5 1 98.5 97 LYS A CA 1
ATOM 761 C C . LYS A 1 97 ? 16.234 5.875 -1.162 1 98.5 97 LYS A C 1
ATOM 763 O O . LYS A 1 97 ? 16.516 4.812 -0.603 1 98.5 97 LYS A O 1
ATOM 768 N N . LYS A 1 98 ? 16.531 7.008 -0.675 1 98.62 98 LYS A N 1
ATOM 769 C CA . LYS A 1 98 ? 17.219 7.152 0.603 1 98.62 98 LYS A CA 1
ATOM 770 C C . LYS A 1 98 ? 16.375 6.602 1.749 1 98.62 98 LYS A C 1
ATOM 772 O O . LYS A 1 98 ? 16.906 5.949 2.656 1 98.62 98 LYS A O 1
ATOM 777 N N . ALA A 1 99 ? 15.094 6.883 1.735 1 98.88 99 ALA A N 1
ATOM 778 C CA . ALA A 1 99 ? 14.195 6.371 2.773 1 98.88 99 ALA A CA 1
ATOM 779 C C . ALA A 1 99 ? 14.227 4.848 2.82 1 98.88 99 ALA A C 1
ATOM 781 O O . ALA A 1 99 ? 14.359 4.254 3.893 1 98.88 99 ALA A O 1
ATOM 782 N N . LEU A 1 100 ? 14.094 4.219 1.647 1 98.88 100 LEU A N 1
ATOM 783 C CA . LEU A 1 100 ? 14.117 2.76 1.579 1 98.88 100 LEU A CA 1
ATOM 784 C C . LEU A 1 100 ? 15.43 2.215 2.131 1 98.88 100 LEU A C 1
ATOM 786 O O . LEU A 1 100 ? 15.438 1.243 2.889 1 98.88 100 LEU A O 1
ATOM 790 N N . ASN A 1 101 ? 16.516 2.857 1.759 1 98.75 101 ASN A N 1
ATOM 791 C CA . ASN A 1 101 ? 17.828 2.432 2.223 1 98.75 101 ASN A CA 1
ATOM 792 C C . ASN A 1 101 ? 17.953 2.533 3.74 1 98.75 101 ASN A C 1
ATOM 794 O O . ASN A 1 101 ? 18.375 1.582 4.398 1 98.75 101 ASN A O 1
ATOM 798 N N . GLU A 1 102 ? 17.562 3.635 4.281 1 98.81 102 GLU A N 1
ATOM 799 C CA . GLU A 1 102 ? 17.688 3.859 5.719 1 98.81 102 GLU A CA 1
ATOM 800 C C . GLU A 1 102 ? 16.766 2.928 6.504 1 98.81 102 GLU A C 1
ATOM 802 O O . GLU A 1 102 ? 17.156 2.377 7.531 1 98.81 102 GLU A O 1
ATOM 807 N N . ILE A 1 103 ? 15.531 2.758 6.043 1 98.81 103 ILE A N 1
ATOM 808 C CA . ILE A 1 103 ? 14.57 1.881 6.707 1 98.81 103 ILE A CA 1
ATOM 809 C C . ILE A 1 103 ? 15.117 0.454 6.738 1 98.81 103 ILE A C 1
ATOM 811 O O . ILE A 1 103 ? 14.992 -0.242 7.75 1 98.81 103 ILE A O 1
ATOM 815 N N . SER A 1 104 ? 15.773 0.021 5.656 1 98.75 104 SER A N 1
ATOM 816 C CA . SER A 1 104 ? 16.281 -1.345 5.559 1 98.75 104 SER A CA 1
ATOM 817 C C . SER A 1 104 ? 17.391 -1.599 6.574 1 98.75 104 SER A C 1
ATOM 819 O O . SER A 1 104 ? 17.75 -2.748 6.824 1 98.75 104 SER A O 1
ATOM 821 N N . GLN A 1 105 ? 17.891 -0.566 7.215 1 98.12 105 GLN A N 1
ATOM 822 C CA . GLN A 1 105 ? 18.969 -0.706 8.188 1 98.12 105 GLN A CA 1
ATOM 823 C C . GLN A 1 105 ? 18.422 -0.721 9.617 1 98.12 105 GLN A C 1
ATOM 825 O O . GLN A 1 105 ? 19.156 -0.939 10.57 1 98.12 105 GLN A O 1
ATOM 830 N N . MET A 1 106 ? 17.141 -0.515 9.781 1 98.38 106 MET A N 1
ATOM 831 C CA . MET A 1 106 ? 16.547 -0.426 11.109 1 98.38 106 MET A CA 1
ATOM 832 C C . MET A 1 106 ? 16.281 -1.813 11.68 1 98.38 106 MET A C 1
ATOM 834 O O . MET A 1 106 ? 15.852 -2.715 10.961 1 98.38 106 MET A O 1
ATOM 838 N N . PRO A 1 107 ? 16.609 -2.051 12.961 1 97.06 107 PRO A N 1
ATOM 839 C CA . PRO A 1 107 ? 16.281 -3.318 13.625 1 97.06 107 PRO A CA 1
ATOM 840 C C . PRO A 1 107 ? 14.82 -3.387 14.078 1 97.06 107 PRO A C 1
ATOM 842 O O . PRO A 1 107 ? 14.555 -3.508 15.281 1 97.06 107 PRO A O 1
ATOM 845 N N . ILE A 1 108 ? 13.875 -3.393 13.156 1 98.62 108 ILE A N 1
ATOM 846 C CA . ILE A 1 108 ? 12.453 -3.301 13.461 1 98.62 108 ILE A CA 1
ATOM 847 C C . ILE A 1 108 ? 11.703 -4.449 12.789 1 98.62 108 ILE A C 1
ATOM 849 O O . ILE A 1 108 ? 12.305 -5.262 12.086 1 98.62 108 ILE A O 1
ATOM 853 N N . ILE A 1 109 ? 10.445 -4.586 13.109 1 98.38 109 ILE A N 1
ATOM 854 C CA . ILE A 1 109 ? 9.555 -5.512 12.422 1 98.38 109 ILE A CA 1
ATOM 855 C C . ILE A 1 109 ? 8.93 -4.832 11.203 1 98.38 109 ILE A C 1
ATOM 857 O O . ILE A 1 109 ? 8.352 -3.748 11.32 1 98.38 109 ILE A O 1
ATOM 861 N N . TYR A 1 110 ? 9.109 -5.379 10.07 1 98.62 110 TYR A N 1
ATOM 862 C CA . TYR A 1 110 ? 8.562 -4.82 8.836 1 98.62 110 TYR A CA 1
ATOM 863 C C . TYR A 1 110 ? 7.211 -5.445 8.508 1 98.62 110 TYR A C 1
ATOM 865 O O . TYR A 1 110 ? 7.016 -6.648 8.688 1 98.62 110 TYR A O 1
ATOM 873 N N . HIS A 1 111 ? 6.234 -4.586 8.094 1 98.12 111 HIS A N 1
ATOM 874 C CA . HIS A 1 111 ? 4.93 -5.066 7.656 1 98.12 111 HIS A CA 1
ATOM 875 C C . HIS A 1 111 ? 4.395 -4.227 6.504 1 98.12 111 HIS A C 1
ATOM 877 O O . HIS A 1 111 ? 3.553 -3.348 6.707 1 98.12 111 HIS A O 1
ATOM 883 N N . GLY A 1 112 ? 4.711 -4.285 5.43 1 97.75 112 GLY A N 1
ATOM 884 C CA . GLY A 1 112 ? 4.426 -3.832 4.078 1 97.75 112 GLY A CA 1
ATOM 885 C C . GLY A 1 112 ? 4.016 -2.375 4.008 1 97.75 112 GLY A C 1
ATOM 886 O O . GLY A 1 112 ? 3.6 -1.794 5.012 1 97.75 112 GLY A O 1
ATOM 887 N N . ASN A 1 113 ? 4.148 -1.794 2.787 1 97.75 113 ASN A N 1
ATOM 888 C CA . ASN A 1 113 ? 3.742 -0.449 2.395 1 97.75 113 ASN A CA 1
ATOM 889 C C . ASN A 1 113 ? 4.473 0.617 3.205 1 97.75 113 ASN A C 1
ATOM 891 O O . ASN A 1 113 ? 3.842 1.495 3.797 1 97.75 113 ASN A O 1
ATOM 895 N N . GLN A 1 114 ? 5.812 0.591 3.186 1 98.69 114 GLN A N 1
ATOM 896 C CA . GLN A 1 114 ? 6.637 1.572 3.879 1 98.69 114 GLN A CA 1
ATOM 897 C C . GLN A 1 114 ? 6.555 2.938 3.203 1 98.69 114 GLN A C 1
ATOM 899 O O . GLN A 1 114 ? 6.773 3.969 3.846 1 98.69 114 GLN A O 1
ATOM 904 N N . ILE A 1 115 ? 6.309 2.932 1.903 1 98.81 115 ILE A N 1
ATOM 905 C CA . ILE A 1 115 ? 6.176 4.152 1.118 1 98.81 115 ILE A CA 1
ATOM 906 C C . ILE A 1 115 ? 4.773 4.23 0.515 1 98.81 115 ILE A C 1
ATOM 908 O O . ILE A 1 115 ? 4.355 3.332 -0.219 1 98.81 115 ILE A O 1
ATOM 912 N N . ASP A 1 116 ? 4.098 5.25 0.796 1 98.25 116 ASP A N 1
ATOM 913 C CA . ASP A 1 116 ? 2.729 5.441 0.33 1 98.25 116 ASP A CA 1
ATOM 914 C C . ASP A 1 116 ? 2.578 6.773 -0.405 1 98.25 116 ASP A C 1
ATOM 916 O O . ASP A 1 116 ? 2.594 7.836 0.217 1 98.25 116 ASP A O 1
ATOM 920 N N . PHE A 1 117 ? 2.451 6.688 -1.698 1 98.38 117 PHE A N 1
ATOM 921 C CA . PHE A 1 117 ? 2.217 7.875 -2.51 1 98.38 117 PHE A CA 1
ATOM 922 C C . PHE A 1 117 ? 0.744 8.266 -2.484 1 98.38 117 PHE A C 1
ATOM 924 O O . PHE A 1 117 ? -0.109 7.527 -2.979 1 98.38 117 PHE A O 1
ATOM 931 N N . ARG A 1 118 ? 0.506 9.391 -1.962 1 97.88 118 ARG A N 1
ATOM 932 C CA . ARG A 1 118 ? -0.821 9.992 -1.994 1 97.88 118 ARG A CA 1
ATOM 933 C C . ARG A 1 118 ? -0.86 11.172 -2.959 1 97.88 118 ARG A C 1
ATOM 935 O O . ARG A 1 118 ? 0.105 11.422 -3.684 1 97.88 118 ARG A O 1
ATOM 942 N N . LYS A 1 119 ? -1.983 11.836 -3.064 1 97.88 119 LYS A N 1
ATOM 943 C CA . LYS A 1 119 ? -2.086 12.984 -3.955 1 97.88 119 LYS A CA 1
ATOM 944 C C . LYS A 1 119 ? -1.364 14.203 -3.371 1 97.88 119 LYS A C 1
ATOM 946 O O . LYS A 1 119 ? -0.773 14.992 -4.109 1 97.88 119 LYS A O 1
ATOM 951 N N . GLY A 1 120 ? -1.336 14.32 -2.074 1 98.12 120 GLY A N 1
ATOM 952 C CA . GLY A 1 120 ? -0.838 15.547 -1.476 1 98.12 120 GLY A CA 1
ATOM 953 C C . GLY A 1 120 ? 0.517 15.383 -0.813 1 98.12 120 GLY A C 1
ATOM 954 O O . GLY A 1 120 ? 1.183 16.375 -0.494 1 98.12 120 GLY A O 1
ATOM 955 N N . LEU A 1 121 ? 0.912 14.133 -0.625 1 98.31 121 LEU A N 1
ATOM 956 C CA . LEU A 1 121 ? 2.168 13.867 0.068 1 98.31 121 LEU A CA 1
ATOM 957 C C . LEU A 1 121 ? 2.631 12.43 -0.177 1 98.31 121 LEU A C 1
ATOM 959 O O . LEU A 1 121 ? 1.872 11.609 -0.693 1 98.31 121 LEU A O 1
ATOM 963 N N . VAL A 1 122 ? 3.867 12.133 0.079 1 98.5 122 VAL A N 1
ATOM 964 C CA . VAL A 1 122 ? 4.379 10.773 0.249 1 98.5 122 VAL A CA 1
ATOM 965 C C . VAL A 1 122 ? 4.574 10.484 1.733 1 98.5 122 VAL A C 1
ATOM 967 O O . VAL A 1 122 ? 5.285 11.211 2.43 1 98.5 122 VAL A O 1
ATOM 970 N N . TYR A 1 123 ? 3.848 9.469 2.176 1 98 123 TYR A N 1
ATOM 971 C CA . TYR A 1 123 ? 3.988 9.055 3.566 1 98 123 TYR A CA 1
ATOM 972 C C . TYR A 1 123 ? 4.98 7.902 3.695 1 98 123 TYR A C 1
ATOM 974 O O . TYR A 1 123 ? 4.867 6.898 2.988 1 98 123 TYR A O 1
ATOM 982 N N . ILE A 1 124 ? 5.965 8.086 4.543 1 98.69 124 ILE A N 1
ATOM 983 C CA . ILE A 1 124 ? 7 7.094 4.805 1 98.69 124 ILE A CA 1
ATOM 984 C C . ILE A 1 124 ? 6.812 6.508 6.199 1 98.69 124 ILE A C 1
ATOM 986 O O . ILE A 1 124 ? 6.859 7.23 7.195 1 98.69 124 ILE A O 1
ATOM 990 N N . SER A 1 125 ? 6.535 5.25 6.277 1 98.19 125 SER A N 1
ATOM 991 C CA . SER A 1 125 ? 6.312 4.539 7.535 1 98.19 125 SER A CA 1
ATOM 992 C C . SER A 1 125 ? 7.301 3.387 7.699 1 98.19 125 SER A C 1
ATOM 994 O O . SER A 1 125 ? 7.113 2.314 7.117 1 98.19 125 SER A O 1
ATOM 996 N N . PRO A 1 126 ? 8.328 3.525 8.539 1 98.75 126 PRO A N 1
ATOM 997 C CA . PRO A 1 126 ? 9.344 2.477 8.68 1 98.75 126 PRO A CA 1
ATOM 998 C C . PRO A 1 126 ? 8.742 1.11 8.992 1 98.75 126 PRO A C 1
ATOM 1000 O O . PRO A 1 126 ? 9.047 0.125 8.32 1 98.75 126 PRO A O 1
ATOM 1003 N N . PRO A 1 127 ? 7.832 0.94 9.961 1 98.62 127 PRO A N 1
ATOM 1004 C CA . PRO A 1 127 ? 7.262 -0.391 10.188 1 98.62 127 PRO A CA 1
ATOM 1005 C C . PRO A 1 127 ? 6.312 -0.826 9.078 1 98.62 127 PRO A C 1
ATOM 1007 O O . PRO A 1 127 ? 5.977 -2.008 8.969 1 98.62 127 PRO A O 1
ATOM 1010 N N . GLY A 1 128 ? 5.816 0.143 8.273 1 98.12 128 GLY A N 1
ATOM 1011 C CA . GLY A 1 128 ? 4.859 -0.123 7.215 1 98.12 128 GLY A CA 1
ATOM 1012 C C . GLY A 1 128 ? 3.438 0.253 7.586 1 98.12 128 GLY A C 1
ATOM 1013 O O . GLY A 1 128 ? 3.033 0.11 8.742 1 98.12 128 GLY A O 1
ATOM 1014 N N . MET A 1 129 ? 2.674 0.633 6.574 1 95.88 129 MET A N 1
ATOM 1015 C CA . MET A 1 129 ? 1.294 1.062 6.789 1 95.88 129 MET A CA 1
ATOM 1016 C C . MET A 1 129 ? 0.388 -0.133 7.062 1 95.88 129 MET A C 1
ATOM 1018 O O . MET A 1 129 ? -0.75 0.033 7.5 1 95.88 129 MET A O 1
ATOM 1022 N N . GLN A 1 130 ? 0.927 -1.335 6.805 1 96.69 130 GLN A N 1
ATOM 1023 C CA . GLN A 1 130 ? 0.149 -2.539 7.078 1 96.69 130 GLN A CA 1
ATOM 1024 C C . GLN A 1 130 ? 0.449 -3.082 8.477 1 96.69 130 GLN A C 1
ATOM 1026 O O . GLN A 1 130 ? -0.089 -4.117 8.875 1 96.69 130 GLN A O 1
ATOM 1031 N N . ALA A 1 131 ? 1.275 -2.426 9.242 1 97.06 131 ALA A N 1
ATOM 1032 C CA . ALA A 1 131 ? 1.663 -2.898 10.57 1 97.06 131 ALA A CA 1
ATOM 1033 C C . ALA A 1 131 ? 0.464 -2.93 11.516 1 97.06 131 ALA A C 1
ATOM 1035 O O . ALA A 1 131 ? -0.372 -2.023 11.492 1 97.06 131 ALA A O 1
ATOM 1036 N N . THR A 1 132 ? 0.392 -3.961 12.312 1 94.94 132 THR A N 1
ATOM 1037 C CA . THR A 1 132 ? -0.608 -4.031 13.367 1 94.94 132 THR A CA 1
ATOM 1038 C C . THR A 1 132 ? -0.301 -3.021 14.469 1 94.94 132 THR A C 1
ATOM 1040 O O . THR A 1 132 ? 0.799 -2.469 14.523 1 94.94 132 THR A O 1
ATOM 1043 N N . ASN A 1 133 ? -1.294 -2.797 15.32 1 93 133 ASN A N 1
ATOM 1044 C CA . ASN A 1 133 ? -1.069 -1.918 16.469 1 93 133 ASN A CA 1
ATOM 1045 C C . ASN A 1 133 ? 0.081 -2.414 17.344 1 93 133 ASN A C 1
ATOM 1047 O O . ASN A 1 133 ? 0.87 -1.616 17.844 1 93 133 ASN A O 1
ATOM 1051 N N . PHE A 1 134 ? 0.121 -3.727 17.5 1 95.5 134 PHE A N 1
ATOM 1052 C CA . PHE A 1 134 ? 1.199 -4.328 18.266 1 95.5 134 PHE A CA 1
ATOM 1053 C C . PHE A 1 134 ? 2.557 -3.99 17.656 1 95.5 134 PHE A C 1
ATOM 1055 O O . PHE A 1 134 ? 3.459 -3.529 18.359 1 95.5 134 PHE A O 1
ATOM 1062 N N . GLU A 1 135 ? 2.719 -4.152 16.391 1 97 135 GLU A N 1
ATOM 1063 C CA . GLU A 1 135 ? 3.967 -3.871 15.68 1 97 135 GLU A CA 1
ATOM 1064 C C . GLU A 1 135 ? 4.305 -2.385 15.727 1 97 135 GLU A C 1
ATOM 1066 O O . GLU A 1 135 ? 5.469 -2.012 15.883 1 97 135 GLU A O 1
ATOM 1071 N N . ARG A 1 136 ? 3.312 -1.53 15.578 1 96.25 136 ARG A N 1
ATOM 1072 C CA . ARG A 1 136 ? 3.484 -0.084 15.672 1 96.25 136 ARG A CA 1
ATOM 1073 C C . ARG A 1 136 ? 4.008 0.32 17.047 1 96.25 136 ARG A C 1
ATOM 1075 O O . ARG A 1 136 ? 4.902 1.161 17.156 1 96.25 136 ARG A O 1
ATOM 1082 N N . ASN A 1 137 ? 3.451 -0.246 18.078 1 96.44 137 ASN A N 1
ATOM 1083 C CA . ASN A 1 137 ? 3.885 0.08 19.438 1 96.44 137 ASN A CA 1
ATOM 1084 C C . ASN A 1 137 ? 5.336 -0.333 19.672 1 96.44 137 ASN A C 1
ATOM 1086 O O . ASN A 1 137 ? 6.09 0.388 20.328 1 96.44 137 ASN A O 1
ATOM 1090 N N . ILE A 1 138 ? 5.695 -1.45 19.141 1 98 138 ILE A N 1
ATOM 1091 C CA . ILE A 1 138 ? 7.09 -1.871 19.219 1 98 138 ILE A CA 1
ATOM 1092 C C . ILE A 1 138 ? 7.984 -0.839 18.531 1 98 138 ILE A C 1
ATOM 1094 O O . ILE A 1 138 ? 9.023 -0.458 19.062 1 98 138 ILE A O 1
ATOM 1098 N N . PHE A 1 139 ? 7.59 -0.414 17.422 1 98.44 139 PHE A N 1
ATOM 1099 C CA . PHE A 1 139 ? 8.359 0.592 16.703 1 98.44 139 PHE A CA 1
ATOM 1100 C C . PHE A 1 139 ? 8.469 1.877 17.516 1 98.44 139 PHE A C 1
ATOM 1102 O O . PHE A 1 139 ? 9.539 2.49 17.578 1 98.44 139 PHE A O 1
ATOM 1109 N N . ILE A 1 140 ? 7.309 2.312 18.016 1 96.81 140 ILE A N 1
ATOM 1110 C CA . ILE A 1 140 ? 7.293 3.543 18.812 1 96.81 140 ILE A CA 1
ATOM 1111 C C . ILE A 1 140 ? 8.297 3.443 19.953 1 96.81 140 ILE A C 1
ATOM 1113 O O . ILE A 1 140 ? 9.047 4.391 20.203 1 96.81 140 ILE A O 1
ATOM 1117 N N . ASP A 1 141 ? 8.336 2.328 20.641 1 98 141 ASP A N 1
ATOM 1118 C CA . ASP A 1 141 ? 9.297 2.111 21.719 1 98 141 ASP A CA 1
ATOM 1119 C C . ASP A 1 141 ? 10.734 2.215 21.203 1 98 141 ASP A C 1
ATOM 1121 O O . ASP A 1 141 ? 11.578 2.869 21.812 1 98 141 ASP A O 1
ATOM 1125 N N . LEU A 1 142 ? 11.023 1.611 20.125 1 98.31 142 LEU A N 1
ATOM 1126 C CA . LEU A 1 142 ? 12.352 1.632 19.531 1 98.31 142 LEU A CA 1
ATOM 1127 C C . LEU A 1 142 ? 12.719 3.035 19.047 1 98.31 142 LEU A C 1
ATOM 1129 O O . LEU A 1 142 ? 13.859 3.473 19.203 1 98.31 142 LEU A O 1
ATOM 1133 N N . ASP A 1 143 ? 11.742 3.646 18.422 1 97.75 143 ASP A N 1
ATOM 1134 C CA . ASP A 1 143 ? 11.938 5.012 17.938 1 97.75 143 ASP A CA 1
ATOM 1135 C C . ASP A 1 143 ? 12.281 5.953 19.094 1 97.75 143 ASP A C 1
ATOM 1137 O O . ASP A 1 143 ? 13.148 6.82 18.953 1 97.75 143 ASP A O 1
ATOM 1141 N N . THR A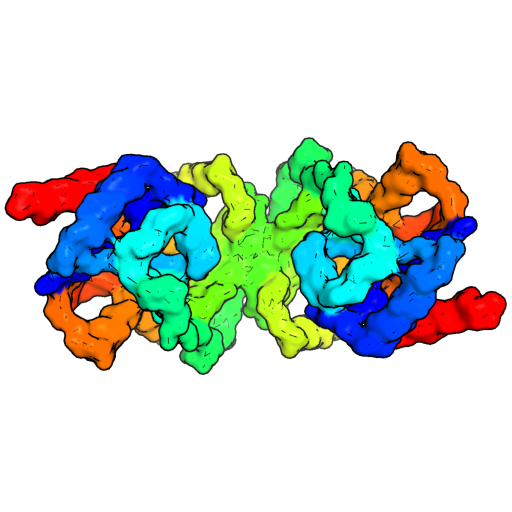 1 144 ? 11.523 5.848 20.172 1 96.19 144 THR A N 1
ATOM 1142 C CA . THR A 1 144 ? 11.773 6.66 21.359 1 96.19 144 THR A CA 1
ATOM 1143 C C . THR A 1 144 ? 13.18 6.406 21.906 1 96.19 144 THR A C 1
ATOM 1145 O O . THR A 1 144 ? 13.875 7.344 22.297 1 96.19 144 THR A O 1
ATOM 1148 N N . LYS A 1 145 ? 13.555 5.207 21.859 1 97.56 145 LYS A N 1
ATOM 1149 C CA . LYS A 1 145 ? 14.836 4.797 22.438 1 97.56 145 LYS A CA 1
ATOM 1150 C C . LYS A 1 145 ? 15.992 5.168 21.516 1 97.56 145 LYS A C 1
ATOM 1152 O O . LYS A 1 145 ? 17.047 5.598 21.984 1 97.56 145 LYS A O 1
ATOM 1157 N N . PHE A 1 146 ? 15.82 5.098 20.188 1 97.81 146 PHE A N 1
ATOM 1158 C CA . PHE A 1 146 ? 16.969 5.172 19.297 1 97.81 146 PHE A CA 1
ATOM 1159 C C . PHE A 1 146 ? 16.828 6.34 18.328 1 97.81 146 PHE A C 1
ATOM 1161 O O . PHE A 1 146 ? 17.672 6.539 17.453 1 97.81 146 PHE A O 1
ATOM 1168 N N . ASN A 1 147 ? 15.742 7.137 18.406 1 97.25 147 ASN A N 1
ATOM 1169 C CA . ASN A 1 147 ? 15.492 8.305 17.562 1 97.25 147 ASN A CA 1
ATOM 1170 C C . ASN A 1 147 ? 15.484 7.93 16.078 1 97.25 147 ASN A C 1
ATOM 1172 O O . ASN A 1 147 ? 16.109 8.609 15.266 1 97.25 147 ASN A O 1
ATOM 1176 N N . LEU A 1 148 ? 14.852 6.859 15.773 1 98.38 148 LEU A N 1
ATOM 1177 C CA . LEU A 1 148 ? 14.859 6.32 14.422 1 98.38 148 LEU A CA 1
ATOM 1178 C C . LEU A 1 148 ? 14.258 7.312 13.438 1 98.38 148 LEU A C 1
ATOM 1180 O O . LEU A 1 148 ? 14.852 7.598 12.391 1 98.38 148 LEU A O 1
ATOM 1184 N N . ARG A 1 149 ? 13.133 7.895 13.695 1 97.75 149 ARG A N 1
ATOM 1185 C CA . ARG A 1 149 ? 12.461 8.812 12.781 1 97.75 149 ARG A CA 1
ATOM 1186 C C . ARG A 1 149 ? 13.234 10.125 12.664 1 97.75 149 ARG A C 1
ATOM 1188 O O . ARG A 1 149 ? 13.367 10.672 11.562 1 97.75 149 ARG A O 1
ATOM 1195 N N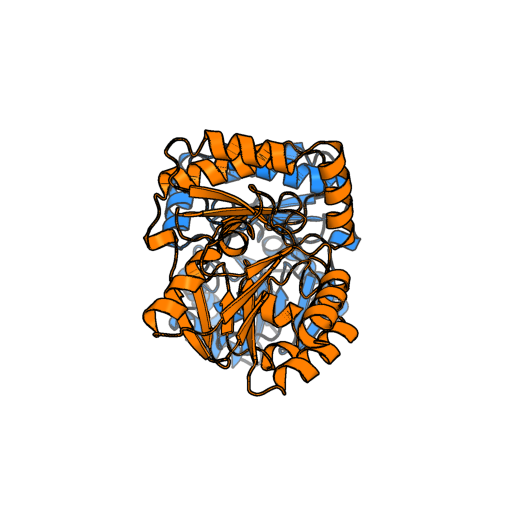 . LYS A 1 150 ? 13.656 10.656 13.75 1 96.88 150 LYS A N 1
ATOM 1196 C CA . LYS A 1 150 ? 14.43 11.891 13.711 1 96.88 150 LYS A CA 1
ATOM 1197 C C . LYS A 1 150 ? 15.672 11.734 12.844 1 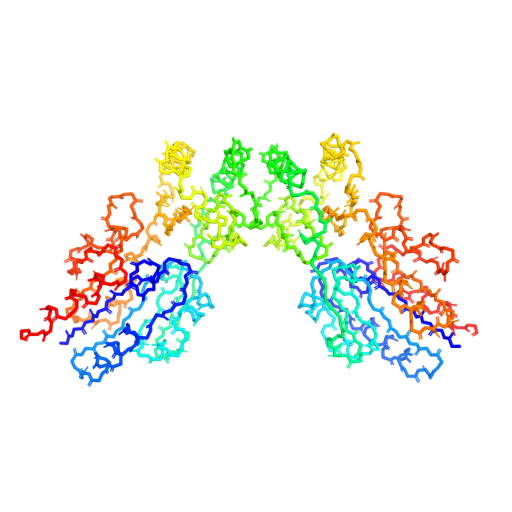96.88 150 LYS A C 1
ATOM 1199 O O . LYS A 1 150 ? 15.984 12.609 12.023 1 96.88 150 LYS A O 1
ATOM 1204 N N . ASN A 1 151 ? 16.375 10.617 13.023 1 98.19 151 ASN A N 1
ATOM 1205 C CA . ASN A 1 151 ? 17.547 10.336 12.195 1 98.19 151 ASN A CA 1
ATOM 1206 C C . ASN A 1 151 ? 17.172 10.234 10.719 1 98.19 151 ASN A C 1
ATOM 1208 O O . ASN A 1 151 ? 17.875 10.766 9.859 1 98.19 151 ASN A O 1
ATOM 1212 N N . LEU A 1 152 ? 16.109 9.547 10.43 1 98.56 152 LEU A N 1
ATOM 1213 C CA . LEU A 1 152 ? 15.641 9.422 9.055 1 98.56 152 LEU A CA 1
ATOM 1214 C C . LEU A 1 152 ? 15.297 10.781 8.461 1 98.56 152 LEU A C 1
ATOM 1216 O O . LEU A 1 152 ? 15.703 11.102 7.344 1 98.56 152 LEU A O 1
ATOM 1220 N N . LEU A 1 153 ? 14.539 11.562 9.219 1 97.75 153 LEU A N 1
ATOM 1221 C CA . LEU A 1 153 ? 14.164 12.914 8.805 1 97.75 153 LEU A CA 1
ATOM 1222 C C . LEU A 1 153 ? 15.398 13.727 8.43 1 97.75 153 LEU A C 1
ATOM 1224 O O . LEU A 1 153 ? 15.422 14.367 7.375 1 97.75 153 LEU A O 1
ATOM 1228 N N . ASN A 1 154 ? 16.422 13.688 9.258 1 97.38 154 ASN A N 1
ATOM 1229 C CA . ASN A 1 154 ? 17.656 14.43 9.008 1 97.38 154 ASN A CA 1
ATOM 1230 C C . ASN A 1 154 ? 18.328 13.969 7.719 1 97.38 154 ASN A C 1
ATOM 1232 O O . ASN A 1 154 ? 18.781 14.797 6.922 1 97.38 154 ASN A O 1
ATOM 1236 N N . LYS A 1 155 ? 18.422 12.703 7.539 1 97.88 155 LYS A N 1
ATOM 1237 C CA . LYS A 1 155 ? 19.047 12.141 6.348 1 97.88 155 LYS A CA 1
ATOM 1238 C C . LYS A 1 155 ? 18.281 12.531 5.086 1 97.88 155 LYS A C 1
ATOM 1240 O O . LYS A 1 155 ? 18.875 12.805 4.047 1 97.88 155 LYS A O 1
ATOM 1245 N N . LEU A 1 156 ? 16.938 12.508 5.156 1 98.19 156 LEU A N 1
ATOM 1246 C CA . LEU A 1 156 ? 16.125 12.883 4.008 1 98.19 156 LEU A CA 1
ATOM 1247 C C . LEU A 1 156 ? 16.281 14.367 3.689 1 98.19 156 LEU A C 1
ATOM 1249 O O . LEU A 1 156 ? 16.297 14.758 2.52 1 98.19 156 LEU A O 1
ATOM 1253 N N . ASN A 1 157 ? 16.375 15.164 4.762 1 96.81 157 ASN A N 1
ATOM 1254 C CA . ASN A 1 157 ? 16.578 16.594 4.547 1 96.81 157 ASN A CA 1
ATOM 1255 C C . ASN A 1 157 ? 17.906 16.875 3.852 1 96.81 157 ASN A C 1
ATOM 1257 O O . ASN A 1 157 ? 18.016 17.812 3.062 1 96.81 157 ASN A O 1
ATOM 1261 N N . PHE A 1 158 ? 18.891 16.062 4.086 1 96.19 158 PHE A N 1
ATOM 1262 C CA . PHE A 1 158 ? 20.203 16.219 3.453 1 96.19 158 PHE A CA 1
ATOM 1263 C C . PHE A 1 158 ? 20.094 16.016 1.944 1 96.19 158 PHE A C 1
ATOM 1265 O O . PHE A 1 158 ? 20.734 16.734 1.174 1 96.19 158 PHE A O 1
ATOM 1272 N N . ILE A 1 159 ? 19.25 15.062 1.519 1 94.81 159 ILE A N 1
ATOM 1273 C CA . ILE A 1 159 ? 19.031 14.789 0.104 1 94.81 159 ILE A CA 1
ATOM 1274 C C . ILE A 1 159 ? 18.203 15.914 -0.516 1 94.81 159 ILE A C 1
ATOM 1276 O O . ILE A 1 159 ? 18.375 16.25 -1.69 1 94.81 159 ILE A O 1
ATOM 1280 N N . ASN A 1 160 ? 17.406 16.547 0.283 1 95.38 160 ASN A N 1
ATOM 1281 C CA . ASN A 1 160 ? 16.531 17.641 -0.106 1 95.38 160 ASN A CA 1
ATOM 1282 C C . ASN A 1 160 ? 17.234 19 -0.001 1 95.38 160 ASN A C 1
ATOM 1284 O O . ASN A 1 160 ? 16.688 19.938 0.57 1 95.38 160 ASN A O 1
ATOM 1288 N N . SER A 1 161 ? 18.375 19.156 -0.49 1 86.62 161 SER A N 1
ATOM 1289 C CA . SER A 1 161 ? 19.281 20.266 -0.201 1 86.62 161 SER A CA 1
ATOM 1290 C C . SER A 1 161 ? 18.734 21.578 -0.783 1 86.62 161 SER A C 1
ATOM 1292 O O . SER A 1 161 ? 18.984 22.656 -0.242 1 86.62 161 SER A O 1
ATOM 1294 N N . ASP A 1 162 ? 17.922 21.516 -1.79 1 88.88 162 ASP A N 1
ATOM 1295 C CA . ASP A 1 162 ? 17.406 22.734 -2.4 1 88.88 162 ASP A CA 1
ATOM 1296 C C . ASP A 1 162 ? 16.031 23.094 -1.842 1 88.88 162 ASP A C 1
ATOM 1298 O O . ASP A 1 162 ? 15.344 23.953 -2.391 1 88.88 162 ASP A O 1
ATOM 1302 N N . SER A 1 163 ? 15.633 22.391 -0.83 1 90.88 163 SER A N 1
ATOM 1303 C CA . SER A 1 163 ? 14.43 22.656 -0.05 1 90.88 163 SER A CA 1
ATOM 1304 C C . SER A 1 163 ? 13.188 22.719 -0.939 1 90.88 163 SER A C 1
ATOM 1306 O O . SER A 1 163 ? 12.367 23.625 -0.816 1 90.88 163 SER A O 1
ATOM 1308 N N . GLN A 1 164 ? 13.18 21.766 -1.891 1 95.44 164 GLN A N 1
ATOM 1309 C CA . GLN A 1 164 ? 12.008 21.656 -2.754 1 95.44 164 GLN A CA 1
ATOM 1310 C C . GLN A 1 164 ? 10.852 20.984 -2.025 1 95.44 164 GLN A C 1
ATOM 1312 O O . GLN A 1 164 ? 9.688 21.172 -2.385 1 95.44 164 GLN A O 1
ATOM 1317 N N . PHE A 1 165 ? 11.234 20.203 -1.052 1 97.88 165 PHE A N 1
ATOM 1318 C CA . PHE A 1 165 ? 10.242 19.484 -0.265 1 97.88 165 PHE A CA 1
ATOM 1319 C C . PHE A 1 165 ? 10.328 19.875 1.206 1 97.88 165 PHE A C 1
ATOM 1321 O O . PHE A 1 165 ? 11.383 20.312 1.677 1 97.88 165 PHE A O 1
ATOM 1328 N N . GLU A 1 166 ? 9.164 19.859 1.825 1 96.5 166 GLU A N 1
ATOM 1329 C CA . GLU A 1 166 ? 9.086 19.875 3.283 1 96.5 166 GLU A CA 1
ATOM 1330 C C . GLU A 1 166 ? 8.938 18.469 3.838 1 96.5 166 GLU A C 1
ATOM 1332 O O . GLU A 1 166 ? 8.156 17.656 3.318 1 96.5 166 GLU A O 1
ATOM 1337 N N . ILE A 1 167 ? 9.727 18.125 4.801 1 97.38 167 ILE A N 1
ATOM 1338 C CA . ILE A 1 167 ? 9.719 16.812 5.426 1 97.38 167 ILE A CA 1
ATOM 1339 C C . ILE A 1 167 ? 9.438 16.953 6.918 1 97.38 167 ILE A C 1
ATOM 1341 O O . ILE A 1 167 ? 10.164 17.641 7.633 1 97.38 167 ILE A O 1
ATOM 1345 N N . THR A 1 168 ? 8.375 16.312 7.355 1 96.44 168 THR A N 1
ATOM 1346 C CA . THR A 1 168 ? 7.934 16.5 8.734 1 96.44 168 THR A CA 1
ATOM 1347 C C . THR A 1 168 ? 7.535 15.164 9.359 1 96.44 168 THR A C 1
ATOM 1349 O O . THR A 1 168 ? 7.234 14.203 8.648 1 96.44 168 THR A O 1
ATOM 1352 N N . LEU A 1 169 ? 7.594 15.125 10.664 1 95.19 169 LEU A N 1
ATOM 1353 C CA . LEU A 1 169 ? 7.008 13.984 11.359 1 95.19 169 LEU A CA 1
ATOM 1354 C C . LEU A 1 169 ? 5.488 14 11.242 1 95.19 169 LEU A C 1
ATOM 1356 O O . LEU A 1 169 ? 4.867 15.062 11.305 1 95.19 169 LEU A O 1
ATOM 1360 N N . GLY A 1 170 ? 4.965 12.875 11 1 89.94 170 GLY A N 1
ATOM 1361 C CA . GLY A 1 170 ? 3.523 12.711 10.891 1 89.94 170 GLY A CA 1
ATOM 1362 C C . GLY A 1 170 ? 3.02 11.422 11.508 1 89.94 170 GLY A C 1
ATOM 1363 O O . GLY A 1 170 ? 3.578 10.352 11.266 1 89.94 170 GLY A O 1
ATOM 1364 N N . GLY A 1 171 ? 1.948 11.523 12.281 1 89.12 171 GLY A N 1
ATOM 1365 C CA . GLY A 1 171 ? 1.477 10.344 12.992 1 89.12 171 GLY A CA 1
ATOM 1366 C C . GLY A 1 171 ? 2.439 9.875 14.062 1 89.12 171 GLY A C 1
ATOM 1367 O O . GLY A 1 171 ? 3.346 10.609 14.461 1 89.12 171 GLY A O 1
ATOM 1368 N N . ALA A 1 172 ? 2.184 8.68 14.477 1 91.12 172 ALA A N 1
ATOM 1369 C CA . ALA A 1 172 ? 2.988 8.133 15.57 1 91.12 172 ALA A CA 1
ATOM 1370 C C . ALA A 1 172 ? 4.203 7.387 15.031 1 91.12 172 ALA A C 1
ATOM 1372 O O . ALA A 1 172 ? 5.16 7.129 15.766 1 91.12 172 ALA A O 1
ATOM 1373 N N . VAL A 1 173 ? 4.191 7.137 13.664 1 95.06 173 VAL A N 1
ATOM 1374 C CA . VAL A 1 173 ? 5.238 6.207 13.258 1 95.06 173 VAL A CA 1
ATOM 1375 C C . VAL A 1 173 ? 5.863 6.668 11.945 1 95.06 173 VAL A C 1
ATOM 1377 O O . VAL A 1 173 ? 6.793 6.039 11.438 1 95.06 173 VAL A O 1
ATOM 1380 N N . GLY A 1 174 ? 5.375 7.742 11.391 1 96.12 174 GLY A N 1
ATOM 1381 C CA . GLY A 1 174 ? 5.801 7.988 10.023 1 96.12 174 GLY A CA 1
ATOM 1382 C C . GLY A 1 174 ? 6.352 9.391 9.812 1 96.12 174 GLY A C 1
ATOM 1383 O O . GLY A 1 174 ? 6.57 10.125 10.781 1 96.12 174 GLY A O 1
ATOM 1384 N N . ILE A 1 175 ? 6.715 9.703 8.562 1 97.62 175 ILE A N 1
ATOM 1385 C CA . ILE A 1 175 ? 7.242 10.953 8.016 1 97.62 175 ILE A CA 1
ATOM 1386 C C . ILE A 1 175 ? 6.457 11.344 6.77 1 97.62 175 ILE A C 1
ATOM 1388 O O . ILE A 1 175 ? 6.125 10.492 5.941 1 97.62 175 ILE A O 1
ATOM 1392 N N . ALA A 1 176 ? 6.141 12.602 6.672 1 97.62 176 ALA A N 1
ATOM 1393 C CA . ALA A 1 176 ? 5.441 13.117 5.496 1 97.62 176 ALA A CA 1
ATOM 1394 C C . ALA A 1 176 ? 6.371 13.969 4.641 1 97.62 176 ALA A C 1
ATOM 1396 O O . ALA A 1 176 ? 7.133 14.789 5.16 1 97.62 176 ALA A O 1
ATOM 1397 N N . VAL A 1 177 ? 6.355 13.734 3.375 1 98 177 VAL A N 1
ATOM 1398 C CA . VAL A 1 177 ? 7.109 14.508 2.395 1 98 177 VAL A CA 1
ATOM 1399 C C . VAL A 1 177 ? 6.152 15.188 1.423 1 98 177 VAL A C 1
ATOM 1401 O O . VAL A 1 177 ? 5.348 14.523 0.765 1 98 177 VAL A O 1
ATOM 1404 N N . TYR A 1 178 ? 6.156 16.406 1.314 1 96.88 178 TYR A N 1
ATOM 1405 C CA . TYR A 1 178 ? 5.309 17.109 0.356 1 96.88 178 TYR A CA 1
ATOM 1406 C C . TYR A 1 178 ? 6.02 18.328 -0.207 1 96.88 178 TYR A C 1
ATOM 1408 O O . TYR A 1 178 ? 6.98 18.828 0.385 1 96.88 178 TYR A O 1
ATOM 1416 N N . PRO A 1 179 ? 5.633 18.75 -1.393 1 96.88 179 PRO A N 1
ATOM 1417 C CA . PRO A 1 179 ? 6.246 19.969 -1.948 1 96.88 179 PRO A CA 1
ATOM 1418 C C . PRO A 1 179 ? 6.078 21.188 -1.042 1 96.88 179 PRO A C 1
ATOM 1420 O O . PRO A 1 179 ? 5.121 21.25 -0.267 1 96.88 179 PRO A O 1
ATOM 1423 N N . LYS A 1 180 ? 7.047 22.094 -1.162 1 95.38 180 LYS A N 1
ATOM 1424 C CA . LYS A 1 180 ? 6.934 23.344 -0.406 1 95.38 180 LYS A CA 1
ATOM 1425 C C . LYS A 1 180 ? 5.57 24 -0.621 1 95.38 180 LYS A C 1
ATOM 1427 O O . LYS A 1 180 ? 5.121 24.141 -1.758 1 95.38 180 LYS A O 1
ATOM 1432 N N . GLY A 1 181 ? 4.91 24.25 0.459 1 94.38 181 GLY A N 1
ATOM 1433 C CA . GLY A 1 181 ? 3.627 24.922 0.393 1 94.38 181 GLY A CA 1
ATOM 1434 C C . GLY A 1 181 ? 2.447 23.969 0.444 1 94.38 181 GLY A C 1
ATOM 1435 O O . GLY A 1 181 ? 1.298 24.406 0.551 1 94.38 181 GLY A O 1
ATOM 1436 N N . TRP A 1 182 ? 2.699 22.672 0.478 1 97.12 182 TRP A N 1
ATOM 1437 C CA . TRP A 1 182 ? 1.609 21.703 0.446 1 97.12 182 TRP A CA 1
ATOM 1438 C C . TRP A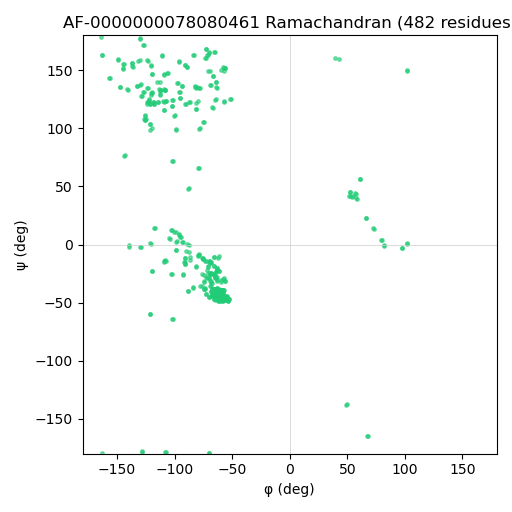 1 182 ? 1.348 21.125 1.836 1 97.12 182 TRP A C 1
ATOM 1440 O O . TRP A 1 182 ? 0.663 20.109 1.979 1 97.12 182 TRP A O 1
ATOM 1450 N N . ASN A 1 183 ? 1.926 21.734 2.885 1 97.06 183 ASN A N 1
ATOM 1451 C CA . ASN A 1 183 ? 1.661 21.281 4.25 1 97.06 183 ASN A CA 1
ATOM 1452 C C . ASN A 1 183 ? 0.232 21.609 4.676 1 97.06 183 ASN A C 1
ATOM 1454 O O . ASN A 1 183 ? -0.55 22.141 3.891 1 97.06 183 ASN A O 1
ATOM 1458 N N . LYS A 1 184 ? -0.12 21.266 5.898 1 97.88 184 LYS A N 1
ATOM 1459 C CA . LYS A 1 184 ? -1.504 21.359 6.355 1 97.88 184 LYS A CA 1
ATOM 1460 C C . LYS A 1 184 ? -2.004 22.797 6.305 1 97.88 184 LYS A C 1
ATOM 1462 O O . LYS A 1 184 ? -3.211 23.031 6.242 1 97.88 184 LYS A O 1
ATOM 1467 N N . SER A 1 185 ? -1.195 23.812 6.328 1 98.06 185 SER A N 1
ATOM 1468 C CA . SER A 1 185 ? -1.636 25.203 6.309 1 98.06 185 SER A CA 1
ATOM 1469 C C . SER A 1 185 ? -2.236 25.578 4.957 1 98.06 185 SER A C 1
ATOM 1471 O O . SER A 1 185 ? -2.904 26.609 4.828 1 98.06 185 SER A O 1
ATOM 1473 N N . GLN A 1 186 ? -2.027 24.75 3.938 1 97.5 186 GLN A N 1
ATOM 1474 C CA . GLN A 1 186 ? -2.525 25.078 2.605 1 97.5 186 GLN A CA 1
ATOM 1475 C C . GLN A 1 186 ? -4.047 25.156 2.594 1 97.5 186 GLN A C 1
ATOM 1477 O O . GLN A 1 186 ? -4.633 25.797 1.716 1 97.5 186 GLN A O 1
ATOM 1482 N N . VAL A 1 187 ? -4.66 24.516 3.559 1 98.25 187 VAL A N 1
ATOM 1483 C CA . VAL A 1 187 ? -6.121 24.484 3.586 1 98.25 187 VAL A CA 1
ATOM 1484 C C . VAL A 1 187 ? -6.664 25.906 3.791 1 98.25 187 VAL A C 1
ATOM 1486 O O . VAL A 1 187 ? -7.816 26.188 3.461 1 98.25 187 VAL A O 1
ATOM 1489 N N . LEU A 1 188 ? -5.848 26.828 4.379 1 98.12 188 LEU A N 1
ATOM 1490 C CA . LEU A 1 188 ? -6.262 28.203 4.648 1 98.12 188 LEU A CA 1
ATOM 1491 C C . LEU A 1 188 ? -6.531 28.953 3.354 1 98.12 188 LEU A C 1
ATOM 1493 O O . LEU A 1 188 ? -7.32 29.906 3.332 1 98.12 188 LEU A O 1
ATOM 1497 N N . GLN A 1 189 ? -5.883 28.516 2.299 1 96.88 189 GLN A N 1
ATOM 1498 C CA . GLN A 1 189 ? -6.145 29.125 0.995 1 96.88 189 GLN A CA 1
ATOM 1499 C C . GLN A 1 189 ? -7.598 28.922 0.578 1 96.88 189 GLN A C 1
ATOM 1501 O O . GLN A 1 189 ? -8.203 29.797 -0.034 1 96.88 189 GLN A O 1
ATOM 1506 N N . TYR A 1 190 ? -8.117 27.734 0.846 1 97.38 190 TYR A N 1
ATOM 1507 C CA . TYR A 1 190 ? -9.516 27.469 0.53 1 97.38 190 TYR A CA 1
ATOM 1508 C C . TYR A 1 190 ? -10.43 28.5 1.188 1 97.38 190 TYR A C 1
ATOM 1510 O O . TYR A 1 190 ? -11.344 29.016 0.549 1 97.38 190 TYR A O 1
ATOM 1518 N N . PHE A 1 191 ? -10.227 28.812 2.434 1 97.56 191 PHE A N 1
ATOM 1519 C CA . PHE A 1 191 ? -11.07 29.734 3.186 1 97.56 191 PHE A CA 1
ATOM 1520 C C . PHE A 1 191 ? -10.93 31.156 2.654 1 97.56 191 PHE A C 1
ATOM 1522 O O . PHE A 1 191 ? -11.922 31.875 2.508 1 97.56 191 PHE A O 1
ATOM 1529 N N . SER A 1 192 ? -9.711 31.484 2.359 1 96.44 192 SER A N 1
ATOM 1530 C CA . SER A 1 192 ? -9.461 32.812 1.798 1 96.44 192 SER A CA 1
ATOM 1531 C C . SER A 1 192 ? -10.141 32.969 0.442 1 96.44 192 SER A C 1
ATOM 1533 O O . SER A 1 192 ? -10.805 33.969 0.192 1 96.44 192 SER A O 1
ATOM 1535 N N . GLU A 1 193 ? -10.008 32.031 -0.388 1 96.5 193 GLU A N 1
ATOM 1536 C CA . GLU A 1 193 ? -10.547 32.062 -1.742 1 96.5 193 GLU A CA 1
ATOM 1537 C C . GLU A 1 193 ? -12.07 32.094 -1.726 1 96.5 193 GLU A C 1
ATOM 1539 O O . GLU A 1 193 ? -12.703 32.625 -2.648 1 96.5 193 GLU A O 1
ATOM 1544 N N . ASN A 1 194 ? -12.656 31.547 -0.744 1 96.38 194 ASN A N 1
ATOM 1545 C CA . ASN A 1 194 ? -14.109 31.5 -0.648 1 96.38 194 ASN A CA 1
ATOM 1546 C C . ASN A 1 194 ? -14.648 32.594 0.262 1 96.38 194 ASN A C 1
ATOM 1548 O O . ASN A 1 194 ? -15.812 32.562 0.657 1 96.38 194 ASN A O 1
ATOM 1552 N N . ASN A 1 195 ? -13.805 33.531 0.649 1 96.19 195 ASN A N 1
ATOM 1553 C CA . ASN A 1 195 ? -14.141 34.719 1.429 1 96.19 195 ASN A CA 1
ATOM 1554 C C . ASN A 1 195 ? -14.781 34.344 2.764 1 96.19 195 ASN A C 1
ATOM 1556 O O . ASN A 1 195 ? -15.773 34.938 3.168 1 96.19 195 ASN A O 1
ATOM 1560 N N . ILE A 1 196 ? -14.258 33.312 3.346 1 94.62 196 ILE A N 1
ATOM 1561 C CA . ILE A 1 196 ? -14.672 32.906 4.684 1 94.62 196 ILE A CA 1
ATOM 1562 C C . ILE A 1 196 ? -13.797 33.594 5.727 1 94.62 196 ILE A C 1
ATOM 1564 O O . ILE A 1 196 ? -12.578 33.406 5.754 1 94.62 196 ILE A O 1
ATOM 1568 N N . LYS A 1 197 ? -14.461 34.344 6.586 1 93 197 LYS A N 1
ATOM 1569 C CA . LYS A 1 197 ? -13.719 35.188 7.52 1 93 197 LYS A CA 1
ATOM 1570 C C . LYS A 1 197 ? -13.984 34.781 8.961 1 93 197 LYS A C 1
ATOM 1572 O O . LYS A 1 197 ? -13.672 35.531 9.898 1 93 197 LYS A O 1
ATOM 1577 N N . ASP A 1 198 ? -14.547 33.625 9.133 1 95.81 198 ASP A N 1
ATOM 1578 C CA . ASP A 1 198 ? -14.828 33.125 10.469 1 95.81 198 ASP A CA 1
ATOM 1579 C C . ASP A 1 198 ? -13.547 33 11.297 1 95.81 198 ASP A C 1
ATOM 1581 O O . ASP A 1 198 ? -12.461 32.844 10.742 1 95.81 198 ASP A O 1
ATOM 1585 N N . LYS A 1 199 ? -13.703 33.156 12.609 1 96.75 199 LYS A N 1
ATOM 1586 C CA . LYS A 1 199 ? -12.594 32.844 13.5 1 96.75 199 LYS A CA 1
ATOM 1587 C C . LYS A 1 199 ? -12.242 31.359 13.422 1 96.75 199 LYS A C 1
ATOM 1589 O O . LYS A 1 199 ? -13.125 30.5 13.445 1 96.75 199 LYS A O 1
ATOM 1594 N N . MET A 1 200 ? -10.922 31.047 13.328 1 97.94 200 MET A N 1
ATOM 1595 C CA . MET A 1 200 ? -10.516 29.656 13.141 1 97.94 200 MET A CA 1
ATOM 1596 C C . MET A 1 200 ? -9.641 29.188 14.289 1 97.94 200 MET A C 1
ATOM 1598 O O . MET A 1 200 ? -8.719 29.891 14.703 1 97.94 200 MET A O 1
ATOM 1602 N N . TYR A 1 201 ? -9.984 28.047 14.836 1 98.12 201 TYR A N 1
ATOM 1603 C CA . TYR A 1 201 ? -9.156 27.297 15.758 1 98.12 201 TYR A CA 1
ATOM 1604 C C . TYR A 1 201 ? -8.625 26.016 15.109 1 98.12 201 TYR A C 1
ATOM 1606 O O . TYR A 1 201 ? -9.289 25.438 14.242 1 98.12 201 TYR A O 1
ATOM 1614 N N . TYR A 1 202 ? -7.465 25.641 15.461 1 98.69 202 TYR A N 1
ATOM 1615 C CA . TYR A 1 202 ? -6.906 24.359 15.008 1 98.69 202 TYR A CA 1
ATOM 1616 C C . TYR A 1 202 ? -6.387 23.547 16.172 1 98.69 202 TYR A C 1
ATOM 1618 O O . TYR A 1 202 ? -5.621 24.047 17 1 98.69 202 TYR A O 1
ATOM 1626 N N . PHE A 1 203 ? -6.824 22.312 16.266 1 98.69 203 PHE A N 1
ATOM 1627 C CA . PHE A 1 203 ? -6.371 21.359 17.266 1 98.69 203 PHE A CA 1
ATOM 1628 C C . PHE A 1 203 ? -5.477 20.297 16.641 1 98.69 203 PHE A C 1
ATOM 1630 O O . PHE A 1 203 ? -5.875 19.641 15.68 1 98.69 203 PHE A O 1
ATOM 1637 N N . GLY A 1 204 ? -4.324 20.156 17.125 1 97.94 204 GLY A N 1
ATOM 1638 C CA . GLY A 1 204 ? -3.398 19.156 16.641 1 97.94 204 GLY A CA 1
ATOM 1639 C C . GLY A 1 204 ? -2.455 18.625 17.703 1 97.94 204 GLY A C 1
ATOM 1640 O O . GLY A 1 204 ? -2.242 19.297 18.719 1 97.94 204 GLY A O 1
ATOM 1641 N N . ASP A 1 205 ? -1.885 17.453 17.484 1 96 205 ASP A N 1
ATOM 1642 C CA . ASP A 1 205 ? -1.019 16.859 18.5 1 96 205 ASP A CA 1
ATOM 1643 C C . ASP A 1 205 ? 0.454 17.031 18.125 1 96 205 ASP A C 1
ATOM 1645 O O . ASP A 1 205 ? 1.327 16.969 19 1 96 205 ASP A O 1
ATOM 1649 N N . ARG A 1 206 ? 0.782 17.172 16.875 1 93.56 206 ARG A N 1
ATOM 1650 C CA . ARG A 1 206 ? 2.166 17.359 16.438 1 93.56 206 ARG A CA 1
ATOM 1651 C C . ARG A 1 206 ? 2.451 18.812 16.109 1 93.56 206 ARG A C 1
ATOM 1653 O O . ARG A 1 206 ? 2.762 19.141 14.953 1 93.56 206 ARG A O 1
ATOM 1660 N N . CYS A 1 207 ? 2.52 19.641 17.125 1 96.62 207 CYS A N 1
ATOM 1661 C CA . CYS A 1 207 ? 2.576 21.078 16.938 1 96.62 207 CYS A CA 1
ATOM 1662 C C . CYS A 1 207 ? 3.988 21.609 17.172 1 96.62 207 CYS A C 1
ATOM 1664 O O . CYS A 1 207 ? 4.215 22.812 17.156 1 96.62 207 CYS A O 1
ATOM 1666 N N . GLU A 1 208 ? 4.965 20.703 17.406 1 94.81 208 GLU A N 1
ATOM 1667 C CA . GLU A 1 208 ? 6.367 21.109 17.469 1 94.81 208 GLU A CA 1
ATOM 1668 C C . GLU A 1 208 ? 6.895 21.469 16.078 1 94.81 208 GLU A C 1
ATOM 1670 O O . GLU A 1 208 ? 6.301 21.094 15.062 1 94.81 208 GLU A O 1
ATOM 1675 N N . PRO A 1 209 ? 7.984 22.156 15.977 1 94.19 209 PRO A N 1
ATOM 1676 C CA . PRO A 1 209 ? 8.461 22.703 14.703 1 94.19 209 PRO A CA 1
ATOM 1677 C C . PRO A 1 209 ? 8.641 21.641 13.625 1 94.19 209 PRO A C 1
ATOM 1679 O O . PRO A 1 209 ? 8.422 21.906 12.445 1 94.19 209 PRO A O 1
ATOM 1682 N N . ASP A 1 210 ? 8.984 20.406 13.922 1 93.06 210 ASP A N 1
ATOM 1683 C CA . ASP A 1 210 ? 9.188 19.344 12.938 1 93.06 210 ASP A CA 1
ATOM 1684 C C . ASP A 1 210 ? 7.918 18.516 12.766 1 93.06 210 ASP A C 1
ATOM 1686 O O . ASP A 1 210 ? 7.91 17.531 12.016 1 93.06 210 ASP A O 1
ATOM 1690 N N . GLY A 1 211 ? 6.859 18.984 13.414 1 95.25 211 GLY A N 1
ATOM 1691 C CA . GLY A 1 211 ? 5.594 18.281 13.297 1 95.25 211 GLY A CA 1
ATOM 1692 C C . GLY A 1 211 ? 4.734 18.797 12.156 1 95.25 211 GLY A C 1
ATOM 1693 O O . GLY A 1 211 ? 4.781 19.969 11.812 1 95.25 211 GLY A O 1
ATOM 1694 N N . ASN A 1 212 ? 3.855 17.906 11.656 1 95.75 212 ASN A N 1
ATOM 1695 C CA . ASN A 1 212 ? 3.062 18.234 10.477 1 95.75 212 ASN A CA 1
ATOM 1696 C C . ASN A 1 212 ? 1.931 19.203 10.82 1 95.75 212 ASN A C 1
ATOM 1698 O O . ASN A 1 212 ? 1.319 19.797 9.922 1 95.75 212 ASN A O 1
ATOM 1702 N N . ASP A 1 213 ? 1.674 19.422 12.094 1 97.44 213 ASP A N 1
ATOM 1703 C CA . ASP A 1 213 ? 0.622 20.344 12.484 1 97.44 213 ASP A CA 1
ATOM 1704 C C . ASP A 1 213 ? 1.181 21.75 12.688 1 97.44 213 ASP A C 1
ATOM 1706 O O . ASP A 1 213 ? 0.424 22.734 12.742 1 97.44 213 ASP A O 1
ATOM 1710 N N . TYR A 1 214 ? 2.449 21.891 12.789 1 97.62 214 TYR A N 1
ATOM 1711 C CA . TYR A 1 214 ? 3.074 23.156 13.188 1 97.62 214 TYR A CA 1
ATOM 1712 C C . TYR A 1 214 ? 2.699 24.281 12.227 1 97.62 214 TYR A C 1
ATOM 1714 O O . TYR A 1 214 ? 2.33 25.375 12.656 1 97.62 214 TYR A O 1
ATOM 1722 N N . PRO A 1 215 ? 2.686 24.047 10.922 1 97.5 215 PRO A N 1
ATOM 1723 C CA . PRO A 1 215 ? 2.445 25.156 9.992 1 97.5 215 PRO A CA 1
ATOM 1724 C C . PRO A 1 215 ? 1.063 25.781 10.172 1 97.5 215 PRO A C 1
ATOM 1726 O O . PRO A 1 215 ? 0.921 27 10.094 1 97.5 215 PRO A O 1
ATOM 1729 N N . ILE A 1 216 ? 0.083 24.969 10.414 1 98.12 216 ILE A N 1
ATOM 1730 C CA . ILE A 1 216 ? -1.256 25.516 10.57 1 98.12 216 ILE A CA 1
ATOM 1731 C C . ILE A 1 216 ? -1.449 26 12.008 1 98.12 216 ILE A C 1
ATOM 1733 O O . ILE A 1 216 ? -2.045 27.047 12.25 1 98.12 216 ILE A O 1
ATOM 1737 N N . TYR A 1 217 ? -0.898 25.266 12.93 1 98.38 217 TYR A N 1
ATOM 1738 C CA . TYR A 1 217 ? -0.953 25.609 14.352 1 98.38 217 TYR A CA 1
ATOM 1739 C C . TYR A 1 217 ? -0.356 26.984 14.602 1 98.38 217 TYR A C 1
ATOM 1741 O O . TYR A 1 217 ? -0.892 27.766 15.398 1 98.38 217 TYR A O 1
ATOM 1749 N N . SER A 1 218 ? 0.697 27.328 13.93 1 98.12 218 SER A N 1
ATOM 1750 C CA . SER A 1 218 ? 1.442 28.547 14.203 1 98.12 218 SER A CA 1
ATOM 1751 C C . SER A 1 218 ? 1.056 29.656 13.227 1 98.12 218 SER A C 1
ATOM 1753 O O . SER A 1 218 ? 1.655 30.734 13.227 1 98.12 218 SER A O 1
ATOM 1755 N N . HIS A 1 219 ? 0.174 29.406 12.406 1 97.44 219 HIS A N 1
ATOM 1756 C CA . HIS A 1 219 ? -0.213 30.375 11.398 1 97.44 219 HIS A CA 1
ATOM 1757 C C . HIS A 1 219 ? -0.942 31.562 12.031 1 97.44 219 HIS A C 1
ATOM 1759 O O . HIS A 1 219 ? -1.768 31.375 12.93 1 97.44 219 HIS A O 1
ATOM 1765 N N . SER A 1 220 ? -0.823 32.75 11.461 1 96.94 220 SER A N 1
ATOM 1766 C CA . SER A 1 220 ? -1.346 33.969 12.047 1 96.94 220 SER A CA 1
ATOM 1767 C C . SER A 1 220 ? -2.867 34.031 11.977 1 96.94 220 SER A C 1
ATOM 1769 O O . SER A 1 220 ? -3.516 34.656 12.805 1 96.94 220 SER A O 1
ATOM 1771 N N . LEU A 1 221 ? -3.426 33.281 11.07 1 96.62 221 LEU A N 1
ATOM 1772 C CA . LEU A 1 221 ? -4.863 33.344 10.844 1 96.62 221 LEU A CA 1
ATOM 1773 C C . LEU A 1 221 ? -5.598 32.344 11.727 1 96.62 221 LEU A C 1
ATOM 1775 O O . LEU A 1 221 ? -6.832 32.344 11.766 1 96.62 221 LEU A O 1
ATOM 1779 N N . VAL A 1 222 ? -4.855 31.516 12.445 1 97.88 222 VAL A N 1
ATOM 1780 C CA . VAL A 1 222 ? -5.465 30.406 13.172 1 97.88 222 VAL A CA 1
ATOM 1781 C C . VAL A 1 222 ? -5.043 30.453 14.641 1 97.88 222 VAL A C 1
ATOM 1783 O O . VAL A 1 222 ? -3.881 30.719 14.945 1 97.88 222 VAL A O 1
ATOM 1786 N N . HIS A 1 223 ? -6.008 30.344 15.547 1 97.81 223 HIS A N 1
ATOM 1787 C CA . HIS A 1 223 ? -5.688 30.094 16.938 1 97.81 223 HIS A CA 1
ATOM 1788 C C . HIS A 1 223 ? -5.348 28.625 17.172 1 97.81 223 HIS A C 1
ATOM 1790 O O . HIS A 1 223 ? -6.246 27.797 17.297 1 97.81 223 HIS A O 1
ATOM 1796 N N . GLY A 1 224 ? -4.09 28.344 17.25 1 98.19 224 GLY A N 1
ATOM 1797 C CA . GLY A 1 224 ? -3.621 26.969 17.391 1 98.19 224 GLY A CA 1
ATOM 1798 C C . GLY A 1 224 ? -3.686 26.469 18.812 1 98.19 224 GLY A C 1
ATOM 1799 O O . GLY A 1 224 ? -3.307 27.172 19.75 1 98.19 224 GLY A O 1
ATOM 1800 N N . ILE A 1 225 ? -4.172 25.281 19 1 98.31 225 ILE A N 1
ATOM 1801 C CA . ILE A 1 225 ? -4.246 24.609 20.297 1 98.31 225 ILE A CA 1
ATOM 1802 C C . ILE A 1 225 ? -3.564 23.25 20.219 1 98.31 225 ILE A C 1
ATOM 1804 O O . ILE A 1 225 ? -4.074 22.328 19.562 1 98.31 225 ILE A O 1
ATOM 1808 N N . ALA A 1 226 ? -2.447 23.078 20.875 1 98.31 226 ALA A N 1
ATOM 1809 C CA . ALA A 1 226 ? -1.738 21.812 20.922 1 98.31 226 ALA A CA 1
ATOM 1810 C C . ALA A 1 226 ? -2.395 20.859 21.922 1 98.31 226 ALA A C 1
ATOM 1812 O O . ALA A 1 226 ? -2.775 21.266 23.016 1 98.31 226 ALA A O 1
ATOM 1813 N N . VAL A 1 227 ? -2.557 19.656 21.516 1 98.25 227 VAL A N 1
ATOM 1814 C CA . VAL A 1 227 ? -3.15 18.672 22.406 1 98.25 227 VAL A CA 1
ATOM 1815 C C . VAL A 1 227 ? -2.203 17.484 22.562 1 98.25 227 VAL A C 1
ATOM 1817 O O . VAL A 1 227 ? -1.383 17.203 21.688 1 98.25 227 VAL A O 1
ATOM 1820 N N . LYS A 1 228 ? -2.33 16.688 23.641 1 96.5 228 LYS A N 1
ATOM 1821 C CA . LYS A 1 228 ? -1.487 15.531 23.922 1 96.5 228 LYS A CA 1
ATOM 1822 C C . LYS A 1 228 ? -2.059 14.273 23.281 1 96.5 228 LYS A C 1
ATOM 1824 O O . LYS A 1 228 ? -1.308 13.391 22.859 1 96.5 228 LYS A O 1
ATOM 1829 N N . ASP A 1 229 ? -3.297 14.156 23.328 1 96.38 229 ASP A N 1
ATOM 1830 C CA . ASP A 1 229 ? -4.062 13.023 22.812 1 96.38 229 ASP A CA 1
ATOM 1831 C C . ASP A 1 229 ? -5.539 13.383 22.672 1 96.38 229 ASP A C 1
ATOM 1833 O O . ASP A 1 229 ? -5.926 14.539 22.859 1 96.38 229 ASP A O 1
ATOM 1837 N N . TYR A 1 230 ? -6.367 12.445 22.188 1 97.88 230 TYR A N 1
ATOM 1838 C CA . TYR A 1 230 ? -7.762 12.766 21.906 1 97.88 230 TYR A CA 1
ATOM 1839 C C . TYR A 1 230 ? -8.508 13.148 23.172 1 97.88 230 TYR A C 1
ATOM 1841 O O . TYR A 1 230 ? -9.438 13.953 23.141 1 97.88 230 TYR A O 1
ATOM 1849 N N . LYS A 1 231 ? -8.062 12.594 24.391 1 98 231 LYS A N 1
ATOM 1850 C CA . LYS A 1 231 ? -8.688 12.953 25.656 1 98 231 LYS A CA 1
ATOM 1851 C C . LYS A 1 231 ? -8.398 14.406 26.016 1 98 231 LYS A C 1
ATOM 1853 O O . LYS A 1 231 ? -9.273 15.109 26.531 1 98 231 LYS A O 1
ATOM 1858 N N . ASP A 1 232 ? -7.203 14.805 25.766 1 98.19 232 ASP A N 1
ATOM 1859 C CA . ASP A 1 232 ? -6.832 16.203 25.984 1 98.19 232 ASP A CA 1
ATOM 1860 C C . ASP A 1 232 ? -7.641 17.125 25.078 1 98.19 232 ASP A C 1
ATOM 1862 O O . ASP A 1 232 ? -8 18.234 25.484 1 98.19 232 ASP A O 1
ATOM 1866 N N . THR A 1 233 ? -7.914 16.703 23.844 1 98.44 233 THR A N 1
ATOM 1867 C CA . THR A 1 233 ? -8.781 17.469 22.953 1 98.44 233 THR A CA 1
ATOM 1868 C C . THR A 1 233 ? -10.148 17.688 23.594 1 98.44 233 THR A C 1
ATOM 1870 O O . THR A 1 233 ? -10.664 18.812 23.578 1 98.44 233 THR A O 1
ATOM 1873 N N . ILE A 1 234 ? -10.68 16.641 24.188 1 97.94 234 ILE A N 1
ATOM 1874 C CA . ILE A 1 234 ? -11.992 16.719 24.828 1 97.94 234 ILE A CA 1
ATOM 1875 C C . ILE A 1 234 ? -11.938 17.734 25.969 1 97.94 234 ILE A C 1
ATOM 1877 O O . ILE A 1 234 ? -12.828 18.594 26.078 1 97.94 234 ILE A O 1
ATOM 1881 N N . ILE A 1 235 ? -10.914 17.688 26.75 1 97.56 235 ILE A N 1
ATOM 1882 C CA . ILE A 1 235 ? -10.758 18.578 27.891 1 97.56 235 ILE A CA 1
ATOM 1883 C C . ILE A 1 235 ? -10.688 20.016 27.406 1 97.56 235 ILE A C 1
ATOM 1885 O O . ILE A 1 235 ? -11.383 20.891 27.938 1 97.56 235 ILE A O 1
ATOM 1889 N N . LYS A 1 236 ? -9.977 20.297 26.406 1 97.31 236 LYS A N 1
ATOM 1890 C CA . LYS A 1 236 ? -9.758 21.656 25.922 1 97.31 236 LYS A CA 1
ATOM 1891 C C . LYS A 1 236 ? -11 22.203 25.234 1 97.31 236 LYS A C 1
ATOM 1893 O O . LYS A 1 236 ? -11.305 23.391 25.344 1 97.31 236 LYS A O 1
ATOM 1898 N N . LEU A 1 237 ? -11.625 21.359 24.531 1 96.31 237 LEU A N 1
ATOM 1899 C CA . LEU A 1 237 ? -12.875 21.781 23.922 1 96.31 237 LEU A CA 1
ATOM 1900 C C . LEU A 1 237 ? -13.906 22.172 24.969 1 96.31 237 LEU A C 1
ATOM 1902 O O . LEU A 1 237 ? -14.602 23.172 24.812 1 96.31 237 LEU A O 1
ATOM 1906 N N . ASN A 1 238 ? -14.008 21.328 25.969 1 93.69 238 ASN A N 1
ATOM 1907 C CA . ASN A 1 238 ? -14.938 21.625 27.047 1 93.69 238 ASN A CA 1
ATOM 1908 C C . ASN A 1 238 ? -14.594 22.953 27.734 1 93.69 238 ASN A C 1
ATOM 1910 O O . ASN A 1 238 ? -15.477 23.688 28.156 1 93.69 238 ASN A O 1
ATOM 1914 N N . GLY A 1 239 ? -13.359 23.281 27.781 1 89.94 239 GLY A N 1
ATOM 1915 C CA . GLY A 1 239 ? -12.914 24.547 28.375 1 89.94 239 GLY A CA 1
ATOM 1916 C C . GLY A 1 239 ? -13.211 25.75 27.484 1 89.94 239 GLY A C 1
ATOM 1917 O O . GLY A 1 239 ? -13.438 26.844 28 1 89.94 239 GLY A O 1
ATOM 1918 N N . LEU A 1 240 ? -13.078 25.656 26.219 1 85.94 240 LEU A N 1
ATOM 1919 C CA . LEU A 1 240 ? -13.297 26.719 25.266 1 85.94 240 LEU A CA 1
ATOM 1920 C C . LEU A 1 240 ? -14.773 27.094 25.188 1 85.94 240 LEU A C 1
ATOM 1922 O O . LEU A 1 240 ? -15.109 28.266 24.969 1 85.94 240 LEU A O 1
ATOM 1926 N N . PHE A 1 241 ? -15.68 26.25 25.344 1 75.69 241 PHE A N 1
ATOM 1927 C CA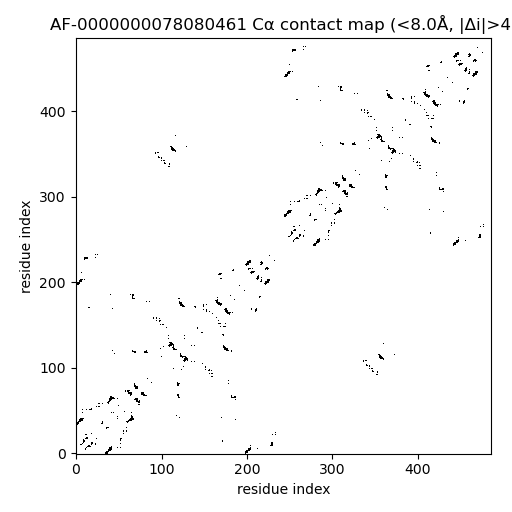 . PHE A 1 241 ? -17.094 26.562 25.109 1 75.69 241 PHE A CA 1
ATOM 1928 C C . PHE A 1 241 ? -17.859 26.609 26.438 1 75.69 241 PHE A C 1
ATOM 1930 O O . PHE A 1 241 ? -19.031 26.969 26.453 1 75.69 241 PHE A O 1
ATOM 1937 N N . ASP A 1 242 ? -17.266 26.094 27.578 1 61.88 242 ASP A N 1
ATOM 1938 C CA . ASP A 1 242 ? -17.922 26.359 28.859 1 61.88 242 ASP A CA 1
ATOM 1939 C C . ASP A 1 242 ? -17.953 27.859 29.141 1 61.88 242 ASP A C 1
ATOM 1941 O O . ASP A 1 242 ? -18.766 28.328 29.938 1 61.88 242 ASP A O 1
ATOM 1945 N N . GLU A 1 243 ? -17.281 28.797 28.469 1 46.53 243 GLU A N 1
ATOM 1946 C CA . GLU A 1 243 ? -17.453 30.219 28.766 1 46.53 243 GLU A CA 1
ATOM 1947 C C . GLU A 1 243 ? -18.656 30.797 28 1 46.53 243 GLU A C 1
ATOM 1949 O O . GLU A 1 243 ? -18.922 30.391 26.859 1 46.53 243 GLU A O 1
ATOM 1954 N N . MET B 1 1 ? -16.109 -34.25 -17.219 1 91.56 1 MET B N 1
ATOM 1955 C CA . MET B 1 1 ? -16.141 -32.812 -17.109 1 91.56 1 MET B CA 1
ATOM 1956 C C . MET B 1 1 ? -14.734 -32.219 -17.078 1 91.56 1 MET B C 1
ATOM 1958 O O . MET B 1 1 ? -13.758 -32.969 -16.969 1 91.56 1 MET B O 1
ATOM 1962 N N . THR B 1 2 ? -14.594 -31.016 -17.531 1 96.38 2 THR B N 1
ATOM 1963 C CA . THR B 1 2 ? -13.281 -30.375 -17.656 1 96.38 2 THR B CA 1
ATOM 1964 C C . THR B 1 2 ? -13.258 -29.062 -16.891 1 96.38 2 THR B C 1
ATOM 1966 O O . THR B 1 2 ? -14.211 -28.281 -16.953 1 96.38 2 THR B O 1
ATOM 1969 N N . ILE B 1 3 ? -12.172 -28.797 -16.094 1 98.06 3 ILE B N 1
ATOM 1970 C CA . ILE B 1 3 ? -11.93 -27.516 -15.453 1 98.06 3 ILE B CA 1
ATOM 1971 C C . ILE B 1 3 ? -10.75 -26.812 -16.125 1 98.06 3 ILE B C 1
ATOM 1973 O O . ILE B 1 3 ? -9.672 -27.391 -16.266 1 98.06 3 ILE B O 1
ATOM 1977 N N . LEU B 1 4 ? -10.977 -25.625 -16.609 1 98.5 4 LEU B N 1
ATOM 1978 C CA . LEU B 1 4 ? -9.922 -24.766 -17.141 1 98.5 4 LEU B CA 1
ATOM 1979 C C . LEU B 1 4 ? -9.5 -23.719 -16.109 1 98.5 4 LEU B C 1
ATOM 1981 O O . LEU B 1 4 ? -10.289 -22.844 -15.75 1 98.5 4 LEU B O 1
ATOM 1985 N N . LEU B 1 5 ? -8.297 -23.844 -15.594 1 98.75 5 LEU B N 1
ATOM 1986 C CA . LEU B 1 5 ? -7.715 -22.891 -14.648 1 98.75 5 LEU B CA 1
ATOM 1987 C C . LEU B 1 5 ? -6.793 -21.906 -15.359 1 98.75 5 LEU B C 1
ATOM 1989 O O . LEU B 1 5 ? -6.043 -22.297 -16.266 1 98.75 5 LEU B O 1
ATOM 1993 N N . PHE B 1 6 ? -6.906 -20.641 -14.93 1 98.88 6 PHE B N 1
ATOM 1994 C CA . PHE B 1 6 ? -6.141 -19.609 -15.609 1 98.88 6 PHE B CA 1
ATOM 1995 C C . PHE B 1 6 ? -5.422 -18.703 -14.609 1 98.88 6 PHE B C 1
ATOM 1997 O O . PHE B 1 6 ? -5.996 -18.328 -13.586 1 98.88 6 PHE B O 1
ATOM 2004 N N . ASP B 1 7 ? -4.172 -18.406 -14.906 1 98.25 7 ASP B N 1
ATOM 2005 C CA . ASP B 1 7 ? -3.578 -17.188 -14.359 1 98.25 7 ASP B CA 1
ATOM 2006 C C . ASP B 1 7 ? -4.266 -15.938 -14.914 1 98.25 7 ASP B C 1
ATOM 2008 O O . ASP B 1 7 ? -5.043 -16.031 -15.867 1 98.25 7 ASP B O 1
ATOM 2012 N N . VAL B 1 8 ? -4 -14.812 -14.266 1 97.69 8 VAL B N 1
ATOM 2013 C CA . VAL B 1 8 ? -4.648 -13.586 -14.719 1 97.69 8 VAL B CA 1
ATOM 2014 C C . VAL B 1 8 ? -3.666 -12.75 -15.539 1 97.69 8 VAL B C 1
ATOM 2016 O O . VAL B 1 8 ? -3.768 -12.68 -16.766 1 97.69 8 VAL B O 1
ATOM 2019 N N . ASP B 1 9 ? -2.564 -12.273 -14.891 1 94.94 9 ASP B N 1
ATOM 2020 C CA . ASP B 1 9 ? -1.585 -11.375 -15.492 1 94.94 9 ASP B CA 1
ATOM 2021 C C . ASP B 1 9 ? -0.816 -12.078 -16.609 1 94.94 9 ASP B C 1
ATOM 2023 O O . ASP B 1 9 ? -0.117 -13.062 -16.375 1 94.94 9 ASP B O 1
ATOM 2027 N N . GLY B 1 10 ? -0.993 -11.531 -17.797 1 95.06 10 GLY B N 1
ATOM 2028 C CA . GLY B 1 10 ? -0.261 -12.094 -18.922 1 95.06 10 GLY B CA 1
ATOM 2029 C C . GLY B 1 10 ? -0.928 -13.328 -19.5 1 95.06 10 GLY B C 1
ATOM 2030 O O . GLY B 1 10 ? -0.438 -13.898 -20.484 1 95.06 10 GLY B O 1
ATOM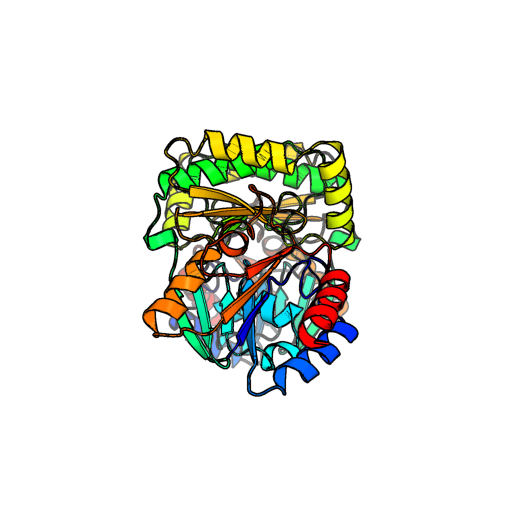 2031 N N . THR B 1 11 ? -2.059 -13.727 -18.906 1 98.12 11 THR B N 1
ATOM 2032 C CA . THR B 1 11 ? -2.758 -14.93 -19.359 1 98.12 11 THR B CA 1
ATOM 2033 C C . THR B 1 11 ? -4.184 -14.594 -19.781 1 98.12 11 THR B C 1
ATOM 2035 O O . THR B 1 11 ? -4.527 -14.711 -20.969 1 98.12 11 THR B O 1
ATOM 2038 N N . LEU B 1 12 ? -4.992 -14.07 -18.891 1 98.5 12 LEU B N 1
ATOM 2039 C CA . LEU B 1 12 ? -6.348 -13.656 -19.234 1 98.5 12 LEU B CA 1
ATOM 2040 C C . LEU B 1 12 ? -6.383 -12.18 -19.625 1 98.5 12 LEU B C 1
ATOM 2042 O O . LEU B 1 12 ? -7.293 -11.742 -20.328 1 98.5 12 LEU B O 1
ATOM 2046 N N . THR B 1 13 ? -5.426 -11.469 -19.094 1 97.81 13 THR B N 1
ATOM 2047 C CA . THR B 1 13 ? -5.332 -10.031 -19.312 1 97.81 13 THR B CA 1
ATOM 2048 C C . THR B 1 13 ? -3.918 -9.641 -19.75 1 97.81 13 THR B C 1
ATOM 2050 O O . THR B 1 13 ? -2.969 -10.391 -19.531 1 97.81 13 THR B O 1
ATOM 2053 N N . PRO B 1 14 ? -3.803 -8.398 -20.422 1 94.06 14 PRO B N 1
ATOM 2054 C CA . PRO B 1 14 ? -2.455 -7.828 -20.391 1 94.06 14 PRO B CA 1
ATOM 2055 C C . PRO B 1 14 ? -1.925 -7.648 -18.969 1 94.06 14 PRO B C 1
ATOM 2057 O O . PRO B 1 14 ? -2.707 -7.473 -18.031 1 94.06 14 PRO B O 1
ATOM 2060 N N . SER B 1 15 ? -0.613 -7.703 -18.812 1 88.62 15 SER B N 1
ATOM 2061 C CA . SER B 1 15 ? -0.012 -7.629 -17.484 1 88.62 15 SER B CA 1
ATOM 2062 C C . SER B 1 15 ? -0.42 -6.348 -16.766 1 88.62 15 SER B C 1
ATOM 2064 O O . SER B 1 15 ? -0.234 -5.246 -17.281 1 88.62 15 SER B O 1
ATOM 2066 N N . GLY B 1 16 ? -0.988 -6.57 -15.633 1 87.94 16 GLY B N 1
ATOM 2067 C CA . GLY B 1 16 ? -1.337 -5.465 -14.758 1 87.94 16 GLY B CA 1
ATOM 2068 C C . GLY B 1 16 ? -2.516 -4.652 -15.266 1 87.94 16 GLY B C 1
ATOM 2069 O O . GLY B 1 16 ? -2.777 -3.555 -14.766 1 87.94 16 GLY B O 1
ATOM 2070 N N . ASP B 1 17 ? -3.217 -5.203 -16.219 1 93.12 17 ASP B N 1
ATOM 2071 C CA . ASP B 1 17 ? -4.281 -4.414 -16.828 1 93.12 17 ASP B CA 1
ATOM 2072 C C . ASP B 1 17 ? -5.59 -5.199 -16.875 1 93.12 17 ASP B C 1
ATOM 2074 O O . ASP B 1 17 ? -5.641 -6.355 -16.469 1 93.12 17 ASP B O 1
ATOM 2078 N N . ILE B 1 18 ? -6.648 -4.551 -17.375 1 97.12 18 ILE B N 1
ATOM 2079 C CA . ILE B 1 18 ? -7.98 -5.148 -17.375 1 97.12 18 ILE B CA 1
ATOM 2080 C C . ILE B 1 18 ? -8.141 -6.062 -18.594 1 97.12 18 ILE B C 1
ATOM 2082 O O . ILE B 1 18 ? -7.414 -5.922 -19.578 1 97.12 18 ILE B O 1
ATOM 2086 N N . ILE B 1 19 ? -9.109 -6.918 -18.562 1 98.5 19 ILE B N 1
ATOM 2087 C CA . ILE B 1 19 ? -9.422 -7.902 -19.594 1 98.5 19 ILE B CA 1
ATOM 2088 C C . ILE B 1 19 ? -9.883 -7.191 -20.859 1 98.5 19 ILE B C 1
ATOM 2090 O O . ILE B 1 19 ? -10.523 -6.141 -20.797 1 98.5 19 ILE B O 1
ATOM 2094 N N . GLN B 1 20 ? -9.523 -7.773 -21.984 1 98.25 20 GLN B N 1
ATOM 2095 C CA . GLN B 1 20 ? -9.875 -7.203 -23.281 1 98.25 20 GLN B CA 1
ATOM 2096 C C . GLN B 1 20 ? -11.141 -7.848 -23.828 1 98.25 20 GLN B C 1
ATOM 2098 O O . GLN B 1 20 ? -11.477 -8.977 -23.469 1 98.25 20 GLN B O 1
ATOM 2103 N N . PRO B 1 21 ? -11.859 -7.188 -24.734 1 98.12 21 PRO B N 1
ATOM 2104 C CA . PRO B 1 21 ? -13.156 -7.66 -25.234 1 98.12 21 PRO B CA 1
ATOM 2105 C C . PRO B 1 21 ? -13.062 -9.023 -25.906 1 98.12 21 PRO B C 1
ATOM 2107 O O . PRO B 1 21 ? -13.984 -9.836 -25.797 1 98.12 21 PRO B O 1
ATOM 2110 N N . ASP B 1 22 ? -12.031 -9.281 -26.656 1 98.12 22 ASP B N 1
ATOM 2111 C CA . ASP B 1 22 ? -11.914 -10.547 -27.359 1 98.12 22 ASP B CA 1
ATOM 2112 C C . ASP B 1 22 ? -11.828 -11.719 -26.375 1 98.12 22 ASP B C 1
ATOM 2114 O O . ASP B 1 22 ? -12.461 -12.758 -26.578 1 98.12 22 ASP B O 1
ATOM 2118 N N . MET B 1 23 ? -11.141 -11.547 -25.312 1 98.44 23 MET B N 1
ATOM 2119 C CA . MET B 1 23 ? -11.078 -12.562 -24.266 1 98.44 23 MET B CA 1
ATOM 2120 C C . MET B 1 23 ? -12.43 -12.719 -23.578 1 98.44 23 MET B C 1
ATOM 2122 O O . MET B 1 23 ? -12.867 -13.844 -23.312 1 98.44 23 MET B O 1
ATOM 2126 N N . THR B 1 24 ? -13.039 -11.578 -23.281 1 98.38 24 THR B N 1
ATOM 2127 C CA . THR B 1 24 ? -14.352 -11.609 -22.641 1 98.38 24 THR B CA 1
ATOM 2128 C C . THR B 1 24 ? -15.328 -12.438 -23.469 1 98.38 24 THR B C 1
ATOM 2130 O O . THR B 1 24 ? -16.078 -13.25 -22.922 1 98.38 24 THR B O 1
ATOM 2133 N N . GLN B 1 25 ? -15.32 -12.227 -24.75 1 97.56 25 GLN B N 1
ATOM 2134 C CA . GLN B 1 25 ? -16.203 -12.961 -25.656 1 97.56 25 GLN B CA 1
ATOM 2135 C C . GLN B 1 25 ? -15.922 -14.453 -25.609 1 97.56 25 GLN B C 1
ATOM 2137 O O . GLN B 1 25 ? -16.844 -15.266 -25.547 1 97.56 25 GLN B O 1
ATOM 2142 N N . LEU B 1 26 ? -14.719 -14.805 -25.672 1 97.44 26 LEU B N 1
ATOM 2143 C CA . LEU B 1 26 ? -14.32 -16.203 -25.656 1 97.44 26 LEU B CA 1
ATOM 2144 C C . LEU B 1 26 ? -14.75 -16.875 -24.344 1 97.44 26 LEU B C 1
ATOM 2146 O O . LEU B 1 26 ? -15.281 -17.984 -24.359 1 97.44 26 LEU B O 1
ATOM 2150 N N . LEU B 1 27 ? -14.523 -16.203 -23.219 1 97.88 27 LEU B N 1
ATOM 2151 C CA . LEU B 1 27 ? -14.898 -16.734 -21.922 1 97.88 27 LEU B CA 1
ATOM 2152 C C . LEU B 1 27 ? -16.406 -16.922 -21.828 1 97.88 27 LEU B C 1
ATOM 2154 O O . LEU B 1 27 ? -16.891 -17.891 -21.234 1 97.88 27 LEU B O 1
ATOM 2158 N N . SER B 1 28 ? -17.109 -15.938 -22.359 1 97.38 28 SER B N 1
ATOM 2159 C CA . SER B 1 28 ? -18.562 -16.047 -22.406 1 97.38 28 SER B CA 1
ATOM 2160 C C . SER B 1 28 ? -19 -17.312 -23.109 1 97.38 28 SER B C 1
ATOM 2162 O O . SER B 1 28 ? -19.875 -18.047 -22.625 1 97.38 28 SER B O 1
ATOM 2164 N N . LEU B 1 29 ? -18.453 -17.594 -24.219 1 96 29 LEU B N 1
ATOM 2165 C CA . LEU B 1 29 ? -18.781 -18.781 -25 1 96 29 LEU B CA 1
ATOM 2166 C C . LEU B 1 29 ? -18.406 -20.062 -24.234 1 96 29 LEU B C 1
ATOM 2168 O O . LEU B 1 29 ? -19.203 -21 -24.188 1 96 29 LEU B O 1
ATOM 2172 N N . LEU B 1 30 ? -17.234 -20.094 -23.656 1 96.19 30 LEU B N 1
ATOM 2173 C CA . LEU B 1 30 ? -16.766 -21.25 -22.906 1 96.19 30 LEU B CA 1
ATOM 2174 C C . LEU B 1 30 ? -17.656 -21.547 -21.719 1 96.19 30 LEU B C 1
ATOM 2176 O O . LEU B 1 30 ? -17.922 -22.703 -21.391 1 96.19 30 LEU B O 1
ATOM 2180 N N . SER B 1 31 ? -18.094 -20.453 -21.109 1 95.75 31 SER B N 1
ATOM 2181 C CA . SER B 1 31 ? -18.891 -20.594 -19.891 1 95.75 31 SER B CA 1
ATOM 2182 C C . SER B 1 31 ? -20.25 -21.203 -20.188 1 95.75 31 SER B C 1
ATOM 2184 O O . SER B 1 31 ? -20.938 -21.672 -19.281 1 95.75 31 SER B O 1
ATOM 2186 N N . GLN B 1 32 ? -20.656 -21.219 -21.406 1 95.12 32 GLN B N 1
ATOM 2187 C CA . GLN B 1 32 ? -21.953 -21.766 -21.797 1 95.12 32 GLN B CA 1
ATOM 2188 C C . GLN B 1 32 ? -21.875 -23.266 -22.047 1 95.12 32 GLN B C 1
ATOM 2190 O O . GLN B 1 32 ? -22.891 -23.938 -22.172 1 95.12 32 GLN B O 1
ATOM 2195 N N . LYS B 1 33 ? -20.734 -23.766 -22.094 1 94.5 33 LYS B N 1
ATOM 2196 C CA . LYS B 1 33 ? -20.562 -25.203 -22.266 1 94.5 33 LYS B CA 1
ATOM 2197 C C . LYS B 1 33 ? -20.734 -25.938 -20.938 1 94.5 33 LYS B C 1
ATOM 2199 O O . LYS B 1 33 ? -19.953 -25.75 -20 1 94.5 33 LYS B O 1
ATOM 2204 N N . ASN B 1 34 ? -21.641 -26.844 -20.844 1 92.94 34 ASN B N 1
ATOM 2205 C CA . ASN B 1 34 ? -22.016 -27.516 -19.609 1 92.94 34 ASN B CA 1
ATOM 2206 C C . ASN B 1 34 ? -20.891 -28.406 -19.078 1 92.94 34 ASN B C 1
ATOM 2208 O O . ASN B 1 34 ? -20.828 -28.703 -17.891 1 92.94 34 ASN B O 1
ATOM 2212 N N . GLU B 1 35 ? -20.094 -28.812 -19.969 1 95.25 35 GLU B N 1
ATOM 2213 C CA . GLU B 1 35 ? -19.031 -29.75 -19.594 1 95.25 35 GLU B CA 1
ATOM 2214 C C . GLU B 1 35 ? -17.781 -29.016 -19.125 1 95.25 35 GLU B C 1
ATOM 2216 O O . GLU B 1 35 ? -16.781 -29.656 -18.781 1 95.25 35 GLU B O 1
ATOM 2221 N N . ILE B 1 36 ? -17.797 -27.688 -19.125 1 96.75 36 ILE B N 1
ATOM 2222 C CA . ILE B 1 36 ? -16.609 -26.891 -18.828 1 96.75 36 ILE B CA 1
ATOM 2223 C C . ILE B 1 36 ? -16.875 -26 -17.625 1 96.75 36 ILE B C 1
ATOM 2225 O O . ILE B 1 36 ? -17.922 -25.344 -17.531 1 96.75 36 ILE B O 1
ATOM 2229 N N . LYS B 1 37 ? -16.031 -26.016 -16.641 1 97.81 37 LYS B N 1
ATOM 2230 C CA . LYS B 1 37 ? -15.961 -25.062 -15.547 1 97.81 37 LYS B CA 1
ATOM 2231 C C . LYS B 1 37 ? -14.68 -24.234 -15.609 1 97.81 37 LYS B C 1
ATOM 2233 O O . LYS B 1 37 ? -13.617 -24.75 -15.938 1 97.81 37 LYS B O 1
ATOM 2238 N N . LEU B 1 38 ? -14.867 -23 -15.32 1 98.62 38 LEU B N 1
ATOM 2239 C CA . LEU B 1 38 ? -13.727 -22.094 -15.391 1 98.62 38 LEU B CA 1
ATOM 2240 C C . LEU B 1 38 ? -13.242 -21.719 -13.984 1 98.62 38 LEU B C 1
ATOM 2242 O O . LEU B 1 38 ? -14.055 -21.578 -13.07 1 98.62 38 LEU B O 1
ATOM 2246 N N . GLY B 1 39 ? -11.938 -21.5 -13.812 1 98.75 39 GLY B N 1
ATOM 2247 C CA . GLY B 1 39 ? -11.344 -21.047 -12.562 1 98.75 39 GLY B CA 1
ATOM 2248 C C . GLY B 1 39 ? -10.172 -20.109 -12.758 1 98.75 39 GLY B C 1
ATOM 2249 O O . GLY B 1 39 ? -9.508 -20.156 -13.797 1 98.75 39 GLY B O 1
ATOM 2250 N N . ILE B 1 40 ? -9.961 -19.266 -11.836 1 98.88 40 ILE B N 1
ATOM 2251 C CA . ILE B 1 40 ? -8.82 -18.359 -11.805 1 98.88 40 ILE B CA 1
ATOM 2252 C C . ILE B 1 40 ? -7.895 -18.734 -10.648 1 98.88 40 ILE B C 1
ATOM 2254 O O . ILE B 1 40 ? -8.359 -19.047 -9.547 1 98.88 40 ILE B O 1
ATOM 2258 N N . VAL B 1 41 ? -6.633 -18.828 -10.938 1 98.5 41 VAL B N 1
ATOM 2259 C CA . VAL B 1 41 ? -5.598 -18.953 -9.914 1 98.5 41 VAL B CA 1
ATOM 2260 C C . VAL B 1 41 ? -4.629 -17.781 -10 1 98.5 41 VAL B C 1
ATOM 2262 O O . VAL B 1 41 ? -3.721 -17.781 -10.836 1 98.5 41 VAL B O 1
ATOM 2265 N N . GLY B 1 42 ? -4.773 -16.812 -9.172 1 97 42 GLY B N 1
ATOM 2266 C CA . GLY B 1 42 ? -3.955 -15.602 -9.227 1 97 42 GLY B CA 1
ATOM 2267 C C . GLY B 1 42 ? -3.168 -15.352 -7.957 1 97 42 GLY B C 1
ATOM 2268 O O . GLY B 1 42 ? -3.555 -15.812 -6.883 1 97 42 GLY B O 1
ATOM 2269 N N . GLY B 1 43 ? -2.086 -14.672 -8.055 1 95.5 43 GLY B N 1
ATOM 2270 C CA . GLY B 1 43 ? -1.353 -14.195 -6.895 1 95.5 43 GLY B CA 1
ATOM 2271 C C . GLY B 1 43 ? -1.929 -12.93 -6.305 1 95.5 43 GLY B C 1
ATOM 2272 O O . GLY B 1 43 ? -1.621 -12.57 -5.164 1 95.5 43 GLY B O 1
ATOM 2273 N N . GLY B 1 44 ? -2.721 -12.195 -7.059 1 95.94 44 GLY B N 1
ATOM 2274 C CA . GLY B 1 44 ? -3.348 -10.977 -6.594 1 95.94 44 GLY B CA 1
ATOM 2275 C C . GLY B 1 44 ? -4.484 -11.219 -5.617 1 95.94 44 GLY B C 1
ATOM 2276 O O . GLY B 1 44 ? -4.992 -12.336 -5.516 1 95.94 44 GLY B O 1
ATOM 2277 N N . ASN B 1 45 ? -4.812 -10.156 -4.863 1 96.56 45 ASN B N 1
ATOM 2278 C CA . ASN B 1 45 ? -5.988 -10.289 -4.008 1 96.56 45 ASN B CA 1
ATOM 2279 C C . ASN B 1 45 ? -7.277 -10.258 -4.824 1 96.56 45 ASN B C 1
ATOM 2281 O O . ASN B 1 45 ? -7.25 -10.008 -6.031 1 96.56 45 ASN B O 1
ATOM 2285 N N . TYR B 1 46 ? -8.328 -10.609 -4.152 1 97.94 46 TYR B N 1
ATOM 2286 C CA . TYR B 1 46 ? -9.609 -10.75 -4.844 1 97.94 46 TYR B CA 1
ATOM 2287 C C . TYR B 1 46 ? -10.023 -9.438 -5.488 1 97.94 46 TYR B C 1
ATOM 2289 O O . TYR B 1 46 ? -10.562 -9.422 -6.598 1 97.94 46 TYR B O 1
ATOM 2297 N N . GLU B 1 47 ? -9.812 -8.297 -4.852 1 96.38 47 GLU B N 1
ATOM 2298 C CA . GLU B 1 47 ? -10.188 -6.988 -5.375 1 96.38 47 GLU B CA 1
ATOM 2299 C C . GLU B 1 47 ? -9.453 -6.676 -6.672 1 96.38 47 GLU B C 1
ATOM 2301 O O . GLU B 1 47 ? -10.031 -6.121 -7.605 1 96.38 47 GLU B O 1
ATOM 2306 N N . LYS B 1 48 ? -8.211 -6.996 -6.684 1 95.31 48 LYS B N 1
ATOM 2307 C CA . LYS B 1 48 ? -7.434 -6.785 -7.906 1 95.31 48 LYS B CA 1
ATOM 2308 C C . LYS B 1 48 ? -7.945 -7.672 -9.039 1 95.31 48 LYS B C 1
ATOM 2310 O O . LYS B 1 48 ? -8.102 -7.211 -10.172 1 95.31 48 LYS B O 1
ATOM 2315 N N . ILE B 1 49 ? -8.195 -8.93 -8.742 1 98 49 ILE B N 1
ATOM 2316 C CA . ILE B 1 49 ? -8.711 -9.859 -9.742 1 98 49 ILE B CA 1
ATOM 2317 C C . ILE B 1 49 ? -10.047 -9.359 -10.281 1 98 49 ILE B C 1
ATOM 2319 O O . ILE B 1 49 ? -10.273 -9.336 -11.492 1 98 49 ILE B O 1
ATOM 2323 N N . LYS B 1 50 ? -10.867 -8.961 -9.328 1 98.19 50 LYS B N 1
ATOM 2324 C CA . LYS B 1 50 ? -12.172 -8.43 -9.711 1 98.19 50 LYS B CA 1
ATOM 2325 C C . LYS B 1 50 ? -12.023 -7.219 -10.625 1 98.19 50 LYS B C 1
ATOM 2327 O O . LYS B 1 50 ? -12.742 -7.102 -11.625 1 98.19 50 LYS B O 1
ATOM 2332 N N . TRP B 1 51 ? -11.078 -6.375 -10.305 1 97.81 51 TRP B N 1
ATOM 2333 C CA . TRP B 1 51 ? -10.836 -5.199 -11.125 1 97.81 51 TRP B CA 1
ATOM 2334 C C . TRP B 1 51 ? -10.352 -5.598 -12.516 1 97.81 51 TRP B C 1
ATOM 2336 O O . TRP B 1 51 ? -10.836 -5.086 -13.523 1 97.81 51 TRP B O 1
ATOM 2346 N N . GLN B 1 52 ? -9.453 -6.527 -12.617 1 97.5 52 GLN B N 1
ATOM 2347 C CA . GLN B 1 52 ? -8.875 -6.93 -13.898 1 97.5 52 GLN B CA 1
ATOM 2348 C C . GLN B 1 52 ? -9.898 -7.66 -14.758 1 97.5 52 GLN B C 1
ATOM 2350 O O . GLN B 1 52 ? -9.922 -7.484 -15.984 1 97.5 52 GLN B O 1
ATOM 2355 N N . MET B 1 53 ? -10.758 -8.43 -14.125 1 98.62 53 MET B N 1
ATOM 2356 C CA . MET B 1 53 ? -11.656 -9.305 -14.867 1 98.62 53 MET B CA 1
ATOM 2357 C C . MET B 1 53 ? -12.977 -8.594 -15.172 1 98.62 53 MET B C 1
ATOM 2359 O O . MET B 1 53 ? -13.75 -9.055 -16.016 1 98.62 53 MET B O 1
ATOM 2363 N N . GLN B 1 54 ? -13.18 -7.535 -14.453 1 98.12 54 GLN B N 1
ATOM 2364 C CA . GLN B 1 54 ? -14.422 -6.797 -14.648 1 98.12 54 GLN B CA 1
ATOM 2365 C C . GLN B 1 54 ? -15.633 -7.73 -14.617 1 98.12 54 GLN B C 1
ATOM 2367 O O . GLN B 1 54 ? -15.75 -8.57 -13.727 1 98.12 54 GLN B O 1
ATOM 2372 N N . ASP B 1 55 ? -16.609 -7.566 -15.516 1 97.44 55 ASP B N 1
ATOM 2373 C CA . ASP B 1 55 ? -17.859 -8.336 -15.5 1 97.44 55 ASP B CA 1
ATOM 2374 C C . ASP B 1 55 ? -17.609 -9.789 -15.875 1 97.44 55 ASP B C 1
ATOM 2376 O O . ASP B 1 55 ? -18.453 -10.656 -15.625 1 97.44 55 ASP B O 1
ATOM 2380 N N . SER B 1 56 ? -16.5 -10.117 -16.422 1 98.56 56 SER B N 1
ATOM 2381 C CA . SER B 1 56 ? -16.219 -11.477 -16.875 1 98.56 56 SER B CA 1
ATOM 2382 C C . SER B 1 56 ? -15.961 -12.406 -15.695 1 98.56 56 SER B C 1
ATOM 2384 O O . SER B 1 56 ? -15.945 -13.633 -15.852 1 98.56 56 SER B O 1
ATOM 2386 N N . LEU B 1 57 ? -15.742 -11.812 -14.523 1 98.69 57 LEU B N 1
ATOM 2387 C CA . LEU B 1 57 ? -15.5 -12.633 -13.336 1 98.69 57 LEU B CA 1
ATOM 2388 C C . LEU B 1 57 ? -16.672 -13.586 -13.094 1 98.69 57 LEU B C 1
ATOM 2390 O O . LEU B 1 57 ? -16.484 -14.68 -12.562 1 98.69 57 LEU B O 1
ATOM 2394 N N . LYS B 1 58 ? -17.828 -13.156 -13.508 1 98.12 58 LYS B N 1
ATOM 2395 C CA . LYS B 1 58 ? -19.047 -13.93 -13.273 1 98.12 58 LYS B CA 1
ATOM 2396 C C . LYS B 1 58 ? -19 -15.281 -13.984 1 98.12 58 LYS B C 1
ATOM 2398 O O . LYS B 1 58 ? -19.734 -16.203 -13.633 1 98.12 58 LYS B O 1
ATOM 2403 N N . TYR B 1 59 ? -18.156 -15.438 -14.984 1 98.38 59 TYR B N 1
ATOM 2404 C CA . TYR B 1 59 ? -18.094 -16.672 -15.758 1 98.38 59 TYR B CA 1
ATOM 2405 C C . TYR B 1 59 ? -17.297 -17.734 -15.023 1 98.38 59 TYR B C 1
ATOM 2407 O O . TYR B 1 59 ? -17.297 -18.906 -15.406 1 98.38 59 TYR B O 1
ATOM 2415 N N . PHE B 1 60 ? -16.656 -17.359 -13.961 1 98.81 60 PHE B N 1
ATOM 2416 C CA . PHE B 1 60 ? -15.742 -18.281 -13.281 1 98.81 60 PHE B CA 1
ATOM 2417 C C . PHE B 1 60 ? -16.391 -18.859 -12.039 1 98.81 60 PHE B C 1
ATOM 2419 O O . PHE B 1 60 ? -16.797 -18.125 -11.133 1 98.81 60 PHE B O 1
ATOM 2426 N N . LYS B 1 61 ? -16.406 -20.125 -12.016 1 98.5 61 LYS B N 1
ATOM 2427 C CA . LYS B 1 61 ? -16.938 -20.844 -10.852 1 98.5 61 LYS B CA 1
ATOM 2428 C C . LYS B 1 61 ? -15.969 -20.75 -9.672 1 98.5 61 LYS B C 1
ATOM 2430 O O . LYS B 1 61 ? -16.391 -20.578 -8.531 1 98.5 61 LYS B O 1
ATOM 2435 N N . TYR B 1 62 ? -14.672 -20.922 -9.992 1 98.69 62 TYR B N 1
ATOM 2436 C CA . TYR B 1 62 ? -13.656 -20.922 -8.953 1 98.69 62 TYR B CA 1
ATOM 2437 C C . TYR B 1 62 ? -12.742 -19.703 -9.078 1 98.69 62 TYR B C 1
ATOM 2439 O O . TYR B 1 62 ? -12.227 -19.422 -10.164 1 98.69 62 TYR B O 1
ATOM 2447 N N . VAL B 1 63 ? -12.547 -19 -8.039 1 98.88 63 VAL B N 1
ATOM 2448 C CA . VAL B 1 63 ? -11.547 -17.938 -7.977 1 98.88 63 VAL B CA 1
ATOM 2449 C C . VAL B 1 63 ? -10.625 -18.156 -6.781 1 98.88 63 VAL B C 1
ATOM 2451 O O . VAL B 1 63 ? -11.047 -18.031 -5.629 1 98.88 63 VAL B O 1
ATOM 2454 N N . PHE B 1 64 ? -9.445 -18.531 -7.105 1 98.81 64 PHE B N 1
ATOM 2455 C CA . PHE B 1 64 ? -8.391 -18.703 -6.109 1 98.81 64 PHE B CA 1
ATOM 2456 C C . PHE B 1 64 ? -7.484 -17.484 -6.062 1 98.81 64 PHE B C 1
ATOM 2458 O O . PHE B 1 64 ? -6.57 -17.344 -6.879 1 98.81 64 PHE B O 1
ATOM 2465 N N . ALA B 1 65 ? -7.699 -16.609 -5.117 1 98.56 65 ALA B N 1
ATOM 2466 C CA . ALA B 1 65 ? -6.879 -15.414 -4.949 1 98.56 65 ALA B CA 1
ATOM 2467 C C . ALA B 1 65 ? -5.691 -15.688 -4.027 1 98.56 65 ALA B C 1
ATOM 2469 O O . ALA B 1 65 ? -5.73 -16.625 -3.217 1 98.56 65 ALA B O 1
ATOM 2470 N N . GLU B 1 66 ? -4.594 -14.914 -4.227 1 98.19 66 GLU B N 1
ATOM 2471 C CA . GLU B 1 66 ? -3.404 -15.016 -3.385 1 98.19 66 GLU B CA 1
ATOM 2472 C C . GLU B 1 66 ? -2.912 -16.453 -3.301 1 98.19 66 GLU B C 1
ATOM 2474 O O . GLU B 1 66 ? -2.648 -16.969 -2.209 1 98.19 66 GLU B O 1
ATOM 2479 N N . CYS B 1 67 ? -2.879 -17.078 -4.438 1 97.56 67 CYS B N 1
ATOM 2480 C CA . CYS B 1 67 ? -2.357 -18.422 -4.645 1 97.56 67 CYS B CA 1
ATOM 2481 C C . CYS B 1 67 ? -3.217 -19.453 -3.928 1 97.56 67 CYS B C 1
ATOM 2483 O O . CYS B 1 67 ? -2.715 -20.5 -3.496 1 97.56 67 CYS B O 1
ATOM 2485 N N . GLY B 1 68 ? -4.465 -19.141 -3.652 1 98.19 68 GLY B N 1
ATOM 2486 C CA . GLY B 1 68 ? -5.371 -20.109 -3.07 1 98.19 68 GLY B CA 1
ATOM 2487 C C . GLY B 1 68 ? -5.586 -19.922 -1.582 1 98.19 68 GLY B C 1
ATOM 2488 O O . GLY B 1 68 ? -6.316 -20.688 -0.948 1 98.19 68 GLY B O 1
ATOM 2489 N N . ALA B 1 69 ? -4.953 -18.906 -1.017 1 98.5 69 ALA B N 1
ATOM 2490 C CA . ALA B 1 69 ? -5.188 -18.609 0.394 1 98.5 69 ALA B CA 1
ATOM 2491 C C . ALA B 1 69 ? -6.602 -18.062 0.615 1 98.5 69 ALA B C 1
ATOM 2493 O O . ALA B 1 69 ? -7.141 -18.172 1.719 1 98.5 69 ALA B O 1
ATOM 2494 N N . VAL B 1 70 ? -7.188 -17.469 -0.395 1 98.75 70 VAL B N 1
ATOM 2495 C CA . VAL B 1 70 ? -8.555 -16.969 -0.393 1 98.75 70 VAL B CA 1
ATOM 2496 C C . VAL B 1 70 ? -9.336 -17.594 -1.546 1 98.75 70 VAL B C 1
ATOM 2498 O O . VAL B 1 70 ? -8.961 -17.453 -2.711 1 98.75 70 VAL B O 1
ATOM 2501 N N . ILE B 1 71 ? -10.43 -18.297 -1.23 1 98.81 71 ILE B N 1
ATOM 2502 C CA . ILE B 1 71 ? -11.125 -19.094 -2.238 1 98.81 71 ILE B CA 1
ATOM 2503 C C . ILE B 1 71 ? -12.578 -18.641 -2.342 1 98.81 71 ILE B C 1
ATOM 2505 O O . ILE B 1 71 ? -13.289 -18.578 -1.336 1 98.81 71 ILE B O 1
ATOM 2509 N N . TYR B 1 72 ? -12.969 -18.25 -3.512 1 98.81 72 TYR B N 1
ATOM 2510 C CA . TYR B 1 72 ? -14.359 -17.984 -3.844 1 98.81 72 TYR B CA 1
ATOM 2511 C C . TYR B 1 72 ? -14.922 -19.062 -4.766 1 98.81 72 TYR B C 1
ATOM 2513 O O . TYR B 1 72 ? -14.242 -19.5 -5.695 1 98.81 72 TYR B O 1
ATOM 2521 N N . VAL B 1 73 ? -16.078 -19.562 -4.48 1 98.62 73 VAL B N 1
ATOM 2522 C CA . VAL B 1 73 ? -16.812 -20.453 -5.348 1 98.62 73 VAL B CA 1
ATOM 2523 C C . VAL B 1 73 ? -18.188 -19.859 -5.66 1 98.62 73 VAL B C 1
ATOM 2525 O O . VAL B 1 73 ? -18.938 -19.5 -4.75 1 98.62 73 VAL B O 1
ATOM 2528 N N . ASP B 1 74 ? -18.438 -19.75 -6.906 1 98 74 ASP B N 1
ATOM 2529 C CA . ASP B 1 74 ? -19.688 -19.125 -7.359 1 98 74 ASP B CA 1
ATOM 2530 C C . ASP B 1 74 ? -19.891 -17.766 -6.703 1 98 74 ASP B C 1
ATOM 2532 O O . ASP B 1 74 ? -20.984 -17.484 -6.199 1 98 74 ASP B O 1
ATOM 2536 N N . GLY B 1 75 ? -18.797 -17.016 -6.621 1 97.69 75 GLY B N 1
ATOM 2537 C CA . GLY B 1 75 ? -18.844 -15.633 -6.176 1 97.69 75 GLY B CA 1
ATOM 2538 C C . GLY B 1 75 ? -18.922 -15.5 -4.668 1 97.69 75 GLY B C 1
ATOM 2539 O O . GLY B 1 75 ? -19 -14.383 -4.145 1 97.69 75 GLY B O 1
ATOM 2540 N N . LYS B 1 76 ? -18.859 -16.609 -3.986 1 97.88 76 LYS B N 1
ATOM 2541 C CA . LYS B 1 76 ? -18.969 -16.594 -2.531 1 97.88 76 LYS B CA 1
ATOM 2542 C C . LYS B 1 76 ? -17.656 -17 -1.875 1 97.88 76 LYS B C 1
ATOM 2544 O O . LYS B 1 76 ? -17.016 -17.969 -2.295 1 97.88 76 LYS B O 1
ATOM 2549 N N . LEU B 1 77 ? -17.25 -16.25 -0.903 1 98.62 77 LEU B N 1
ATOM 2550 C CA . LEU B 1 77 ? -16.062 -16.625 -0.137 1 98.62 77 LEU B CA 1
ATOM 2551 C C . LEU B 1 77 ? -16.281 -17.922 0.617 1 98.62 77 LEU B C 1
ATOM 2553 O O . LEU B 1 77 ? -17.203 -18.047 1.413 1 98.62 77 LEU B O 1
ATOM 2557 N N . VAL B 1 78 ? -15.461 -18.906 0.458 1 97.94 78 VAL B N 1
ATOM 2558 C CA . VAL B 1 78 ? -15.711 -20.203 1.083 1 97.94 78 VAL B CA 1
ATOM 2559 C C . VAL B 1 78 ? -14.562 -20.562 2.027 1 97.94 78 VAL B C 1
ATOM 2561 O O . VAL B 1 78 ? -14.703 -21.422 2.898 1 97.94 78 VAL B O 1
ATOM 2564 N N . SER B 1 79 ? -13.391 -19.953 1.769 1 97.44 79 SER B N 1
ATOM 2565 C CA . SER B 1 79 ? -12.242 -20.234 2.615 1 97.44 79 SER B CA 1
ATOM 2566 C C . SER B 1 79 ? -11.227 -19.094 2.574 1 97.44 79 SER B C 1
ATOM 2568 O O . SER B 1 79 ? -11.07 -18.438 1.548 1 97.44 79 SER B O 1
ATOM 2570 N N . GLU B 1 80 ? -10.594 -18.797 3.645 1 97.88 80 GLU B N 1
ATOM 2571 C CA . GLU B 1 80 ? -9.484 -17.844 3.738 1 97.88 80 GLU B CA 1
ATOM 2572 C C . GLU B 1 80 ? -8.492 -18.266 4.816 1 97.88 80 GLU B C 1
ATOM 2574 O O . GLU B 1 80 ? -8.883 -18.766 5.875 1 97.88 80 GLU B O 1
ATOM 2579 N N . LYS B 1 81 ? -7.215 -18.219 4.566 1 97.25 81 LYS B N 1
ATOM 2580 C CA . LYS B 1 81 ? -6.129 -18.469 5.508 1 97.25 81 LYS B CA 1
ATOM 2581 C C . LYS B 1 81 ? -5.023 -17.438 5.375 1 97.25 81 LYS B C 1
ATOM 2583 O O . LYS B 1 81 ? -4.879 -16.797 4.324 1 97.25 81 LYS B O 1
ATOM 2588 N N . ASN B 1 82 ? -4.34 -17.234 6.43 1 97.88 82 ASN B N 1
ATOM 2589 C CA . ASN B 1 82 ? -3.27 -16.234 6.496 1 97.88 82 ASN B CA 1
ATOM 2590 C C . ASN B 1 82 ? -1.909 -16.891 6.703 1 97.88 82 ASN B C 1
ATOM 2592 O O . ASN B 1 82 ? -1.677 -17.547 7.727 1 97.88 82 ASN B O 1
ATOM 2596 N N . MET B 1 83 ? -1.022 -16.609 5.785 1 97.31 83 MET B N 1
ATOM 2597 C CA . MET B 1 83 ? 0.274 -17.281 5.828 1 97.31 83 MET B CA 1
ATOM 2598 C C . MET B 1 83 ? 1.054 -16.875 7.078 1 97.31 83 MET B C 1
ATOM 2600 O O . MET B 1 83 ? 1.888 -17.641 7.562 1 97.31 83 MET B O 1
ATOM 2604 N N . LEU B 1 84 ? 0.84 -15.711 7.594 1 96.5 84 LEU B N 1
ATOM 2605 C CA . LEU B 1 84 ? 1.604 -15.203 8.727 1 96.5 84 LEU B CA 1
ATOM 2606 C C . LEU B 1 84 ? 1.345 -16.031 9.977 1 96.5 84 LEU B C 1
ATOM 2608 O O . LEU B 1 84 ? 2.148 -16.016 10.914 1 96.5 84 LEU B O 1
ATOM 2612 N N . ASP B 1 85 ? 0.248 -16.797 9.984 1 96.19 85 ASP B N 1
ATOM 2613 C CA . ASP B 1 85 ? -0.07 -17.672 11.109 1 96.19 85 ASP B CA 1
ATOM 2614 C C . ASP B 1 85 ? 0.762 -18.953 11.062 1 96.19 85 ASP B C 1
ATOM 2616 O O . ASP B 1 85 ? 0.825 -19.703 12.039 1 96.19 85 ASP B O 1
ATOM 2620 N N . TYR B 1 86 ? 1.514 -19.172 9.922 1 93.44 86 TYR B N 1
ATOM 2621 C CA . TYR B 1 86 ? 2.115 -20.484 9.719 1 93.44 86 TYR B CA 1
ATOM 2622 C C . TYR B 1 86 ? 3.598 -20.359 9.383 1 93.44 86 TYR B C 1
ATOM 2624 O O . TYR B 1 86 ? 4.301 -21.359 9.281 1 93.44 86 TYR B O 1
ATOM 2632 N N . CYS B 1 87 ? 4.047 -19.156 9.297 1 96.06 87 CYS B N 1
ATOM 2633 C CA . CYS B 1 87 ? 5.41 -19.016 8.797 1 96.06 87 CYS B CA 1
ATOM 2634 C C . CYS B 1 87 ? 6.352 -18.547 9.898 1 96.06 87 CYS B C 1
ATOM 2636 O O . CYS B 1 87 ? 5.902 -18.109 10.961 1 96.06 87 CYS B O 1
ATOM 2638 N N . ASP B 1 88 ? 7.664 -18.719 9.688 1 96 88 ASP B N 1
ATOM 2639 C CA . ASP B 1 88 ? 8.703 -18.141 10.539 1 96 88 ASP B CA 1
ATOM 2640 C C . ASP B 1 88 ? 8.844 -16.641 10.297 1 96 88 ASP B C 1
ATOM 2642 O O . ASP B 1 88 ? 9.469 -16.219 9.32 1 96 88 ASP B O 1
ATOM 2646 N N . ARG B 1 89 ? 8.352 -15.883 11.219 1 96.62 89 ARG B N 1
ATOM 2647 C CA . ARG B 1 89 ? 8.273 -14.43 11.055 1 96.62 89 ARG B CA 1
ATOM 2648 C C . ARG B 1 89 ? 9.664 -13.805 11.078 1 96.62 89 ARG B C 1
ATOM 2650 O O . ARG B 1 89 ? 9.898 -12.789 10.414 1 96.62 89 ARG B O 1
ATOM 2657 N N . LYS B 1 90 ? 10.594 -14.359 11.789 1 96.81 90 LYS B N 1
ATOM 2658 C CA . LYS B 1 90 ? 11.945 -13.82 11.836 1 96.81 90 LYS B CA 1
ATOM 2659 C C . LYS B 1 90 ? 12.633 -13.922 10.477 1 96.81 90 LYS B C 1
ATOM 2661 O O . LYS B 1 90 ? 13.227 -12.945 10.008 1 96.81 90 LYS B O 1
ATOM 2666 N N . VAL B 1 91 ? 12.523 -15.078 9.875 1 97.69 91 VAL B N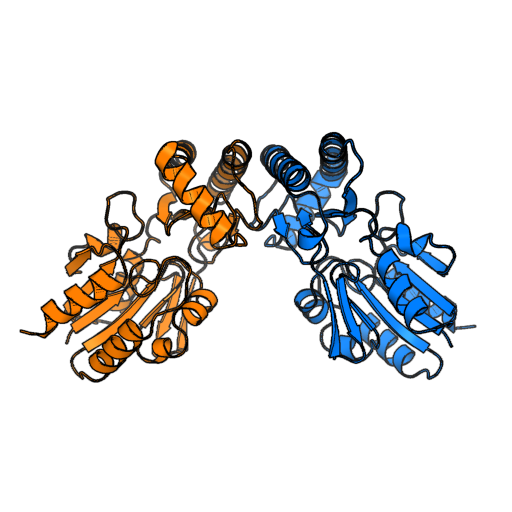 1
ATOM 2667 C CA . VAL B 1 91 ? 13.125 -15.281 8.562 1 97.69 91 VAL B CA 1
ATOM 2668 C C . VAL B 1 91 ? 12.453 -14.375 7.531 1 97.69 91 VAL B C 1
ATOM 2670 O O . VAL B 1 91 ? 13.125 -13.758 6.703 1 97.69 91 VAL B O 1
ATOM 2673 N N . LEU B 1 92 ? 11.125 -14.312 7.582 1 98.25 92 LEU B N 1
ATOM 2674 C CA . LEU B 1 92 ? 10.406 -13.43 6.668 1 98.25 92 LEU B CA 1
ATOM 2675 C C . LEU B 1 92 ? 10.867 -11.984 6.832 1 98.25 92 LEU B C 1
ATOM 2677 O O . LEU B 1 92 ? 11.055 -11.273 5.844 1 98.25 92 LEU B O 1
ATOM 2681 N N . ASN B 1 93 ? 11.016 -11.562 8.07 1 98.38 93 ASN B N 1
ATOM 2682 C CA . ASN B 1 93 ? 11.477 -10.203 8.344 1 98.38 93 ASN B CA 1
ATOM 2683 C C . ASN B 1 93 ? 12.844 -9.945 7.715 1 98.38 93 ASN B C 1
ATOM 2685 O O . ASN B 1 93 ? 13.086 -8.875 7.148 1 98.38 93 ASN B O 1
ATOM 2689 N N . ASP B 1 94 ? 13.727 -10.914 7.789 1 98.19 94 ASP B N 1
ATOM 2690 C CA . ASP B 1 94 ? 15.055 -10.797 7.188 1 98.19 94 ASP B CA 1
ATOM 2691 C C . ASP B 1 94 ? 14.961 -10.688 5.668 1 98.19 94 ASP B C 1
ATOM 2693 O O . ASP B 1 94 ? 15.711 -9.93 5.047 1 98.19 94 ASP B O 1
ATOM 2697 N N . ILE B 1 95 ? 14.039 -11.43 5.094 1 98.5 95 ILE B N 1
ATOM 2698 C CA . ILE B 1 95 ? 13.844 -11.406 3.648 1 98.5 95 ILE B CA 1
ATOM 2699 C C . ILE B 1 95 ? 13.352 -10.023 3.219 1 98.5 95 ILE B C 1
ATOM 2701 O O . ILE B 1 95 ? 13.867 -9.445 2.262 1 98.5 95 ILE B O 1
ATOM 2705 N N . VAL B 1 96 ? 12.375 -9.5 3.93 1 98.62 96 VAL B N 1
ATOM 2706 C CA . VAL B 1 96 ? 11.805 -8.195 3.605 1 98.62 96 VAL B CA 1
ATOM 2707 C C . VAL B 1 96 ? 12.875 -7.109 3.768 1 98.62 96 VAL B C 1
ATOM 2709 O O . VAL B 1 96 ? 13.008 -6.23 2.916 1 98.62 96 VAL B O 1
ATOM 2712 N N . LYS B 1 97 ? 13.641 -7.211 4.859 1 98.5 97 LYS B N 1
ATOM 2713 C CA . LYS B 1 97 ? 14.742 -6.281 5.094 1 98.5 97 LYS B CA 1
ATOM 2714 C C . LYS B 1 97 ? 15.719 -6.289 3.92 1 98.5 97 LYS B C 1
ATOM 2716 O O . LYS B 1 97 ? 16.109 -5.227 3.43 1 98.5 97 LYS B O 1
ATOM 2721 N N . LYS B 1 98 ? 16.094 -7.426 3.496 1 98.62 98 LYS B N 1
ATOM 2722 C CA . LYS B 1 98 ? 17.031 -7.57 2.375 1 98.62 98 LYS B CA 1
ATOM 2723 C C . LYS B 1 98 ? 16.422 -7.016 1.089 1 98.62 98 LYS B C 1
ATOM 2725 O O . LYS B 1 98 ? 17.109 -6.363 0.301 1 98.62 98 LYS B O 1
ATOM 2730 N N . ALA B 1 99 ? 15.156 -7.297 0.858 1 98.88 99 ALA B N 1
ATOM 2731 C CA . ALA B 1 99 ? 14.484 -6.785 -0.33 1 98.88 99 ALA B CA 1
ATOM 2732 C C . ALA B 1 99 ? 14.516 -5.262 -0.37 1 98.88 99 ALA B C 1
ATOM 2734 O O . ALA B 1 99 ? 14.859 -4.668 -1.396 1 98.88 99 ALA B O 1
ATOM 2735 N N . LEU B 1 100 ? 14.164 -4.633 0.753 1 98.88 100 LEU B N 1
ATOM 2736 C CA . LEU B 1 100 ? 14.18 -3.178 0.827 1 98.88 100 LEU B CA 1
ATOM 2737 C C . LEU B 1 100 ? 15.578 -2.635 0.534 1 98.88 100 LEU B C 1
ATOM 2739 O O . LEU B 1 100 ? 15.727 -1.664 -0.213 1 98.88 100 LEU B O 1
ATOM 2743 N N . ASN B 1 101 ? 16.562 -3.27 1.098 1 98.75 101 ASN B N 1
ATOM 2744 C CA . ASN B 1 101 ? 17.938 -2.846 0.893 1 98.75 101 ASN B CA 1
ATOM 2745 C C . ASN B 1 101 ? 18.344 -2.949 -0.575 1 98.75 101 ASN B C 1
ATOM 2747 O O . ASN B 1 101 ? 18.891 -1.998 -1.143 1 98.75 101 ASN B O 1
ATOM 2751 N N . GLU B 1 102 ? 18.078 -4.051 -1.173 1 98.81 102 GLU B N 1
ATOM 2752 C CA . GLU B 1 102 ? 18.469 -4.277 -2.561 1 98.81 102 GLU B CA 1
ATOM 2753 C C . GLU B 1 102 ? 17.719 -3.344 -3.506 1 98.81 102 GLU B C 1
ATOM 2755 O O . GLU B 1 102 ? 18.297 -2.797 -4.441 1 98.81 102 GLU B O 1
ATOM 2760 N N . ILE B 1 103 ? 16.422 -3.176 -3.289 1 98.81 103 ILE B N 1
ATOM 2761 C CA . ILE B 1 103 ? 15.609 -2.297 -4.125 1 98.81 103 ILE B CA 1
ATOM 2762 C C . ILE B 1 103 ? 16.156 -0.872 -4.055 1 98.81 103 ILE B C 1
ATOM 2764 O O . ILE B 1 103 ? 16.234 -0.178 -5.07 1 98.81 103 ILE B O 1
ATOM 2768 N N . SER B 1 104 ? 16.594 -0.438 -2.863 1 98.75 104 SER B N 1
ATOM 2769 C CA . SER B 1 104 ? 17.078 0.926 -2.674 1 98.75 104 SER B CA 1
ATOM 2770 C C . SER B 1 104 ? 18.359 1.176 -3.459 1 98.75 104 SER B C 1
ATOM 2772 O O . SER B 1 104 ? 18.766 2.324 -3.635 1 98.75 104 SER B O 1
ATOM 2774 N N . GLN B 1 105 ? 18.969 0.145 -3.992 1 98.12 105 GLN B N 1
ATOM 2775 C CA . GLN B 1 105 ? 20.203 0.28 -4.746 1 98.12 105 GLN B CA 1
ATOM 2776 C C . GLN B 1 105 ? 19.938 0.297 -6.25 1 98.12 105 GLN B C 1
ATOM 2778 O O . GLN B 1 105 ? 20.859 0.505 -7.047 1 98.12 105 GLN B O 1
ATOM 2783 N N . MET B 1 106 ? 18.719 0.102 -6.652 1 98.31 106 MET B N 1
ATOM 2784 C CA . MET B 1 106 ? 18.391 0.011 -8.07 1 98.31 106 MET B CA 1
ATOM 2785 C C . MET B 1 106 ? 18.25 1.398 -8.688 1 98.31 106 MET B C 1
ATOM 2787 O O . MET B 1 106 ? 17.688 2.301 -8.062 1 98.31 106 MET B O 1
ATOM 2791 N N . PRO B 1 107 ? 18.812 1.634 -9.883 1 97.06 107 PRO B N 1
ATOM 2792 C CA . PRO B 1 107 ? 18.609 2.9 -10.594 1 97.06 107 PRO B CA 1
ATOM 2793 C C . PRO B 1 107 ? 17.281 2.973 -11.32 1 97.06 107 PRO B C 1
ATOM 2795 O O . PRO B 1 107 ? 17.234 3.096 -12.547 1 97.06 107 PRO B O 1
ATOM 2798 N N . ILE B 1 108 ? 16.172 2.973 -10.586 1 98.56 108 ILE B N 1
ATOM 2799 C CA . ILE B 1 108 ? 14.836 2.885 -11.164 1 98.56 108 ILE B CA 1
ATOM 2800 C C . ILE B 1 108 ? 13.969 4.035 -10.648 1 98.56 108 ILE B C 1
ATOM 2802 O O . ILE B 1 108 ? 14.422 4.844 -9.836 1 98.56 108 ILE B O 1
ATOM 2806 N N . ILE B 1 109 ? 12.805 4.18 -11.203 1 98.38 109 ILE B N 1
ATOM 2807 C CA . ILE B 1 109 ? 11.797 5.109 -10.703 1 98.38 109 ILE B CA 1
ATOM 2808 C C . ILE B 1 109 ? 10.961 4.43 -9.625 1 98.38 109 ILE B C 1
ATOM 2810 O O . ILE B 1 109 ? 10.406 3.348 -9.852 1 98.38 109 ILE B O 1
ATOM 2814 N N . TYR B 1 110 ? 10.922 4.977 -8.477 1 98.62 110 TYR B N 1
ATOM 2815 C CA . TYR B 1 110 ? 10.148 4.422 -7.371 1 98.62 110 TYR B CA 1
ATOM 2816 C C . TYR B 1 110 ? 8.758 5.051 -7.309 1 98.62 110 TYR B C 1
ATOM 2818 O O . TYR B 1 110 ? 8.602 6.254 -7.523 1 98.62 110 TYR B O 1
ATOM 2826 N N . HIS B 1 111 ? 7.711 4.195 -7.086 1 98.12 111 HIS B N 1
ATOM 2827 C CA . HIS B 1 111 ? 6.352 4.688 -6.906 1 98.12 111 HIS B CA 1
ATOM 2828 C C . HIS B 1 111 ? 5.594 3.852 -5.879 1 98.12 111 HIS B C 1
ATOM 2830 O O . HIS B 1 111 ? 4.777 3.002 -6.238 1 98.12 111 HIS B O 1
ATOM 2836 N N . GLY B 1 112 ? 5.715 3.887 -4.77 1 97.81 112 GLY B N 1
ATOM 2837 C CA . GLY B 1 112 ? 5.172 3.438 -3.496 1 97.81 112 GLY B CA 1
ATOM 2838 C C . GLY B 1 112 ? 4.754 1.979 -3.508 1 97.81 112 GLY B C 1
ATOM 2839 O O . GLY B 1 112 ? 4.527 1.401 -4.574 1 97.81 112 GLY B O 1
ATOM 2840 N N . ASN B 1 113 ? 4.648 1.401 -2.285 1 97.69 113 ASN B N 1
ATOM 2841 C CA . ASN B 1 113 ? 4.172 0.057 -1.978 1 97.69 113 ASN B CA 1
ATOM 2842 C C . ASN B 1 113 ? 5.043 -1.011 -2.633 1 97.69 113 ASN B C 1
ATOM 2844 O O . ASN B 1 113 ? 4.535 -1.888 -3.334 1 97.69 113 ASN B O 1
ATOM 2848 N N . GLN B 1 114 ? 6.344 -0.983 -2.352 1 98.69 114 GLN B N 1
ATOM 2849 C CA . GLN B 1 114 ? 7.289 -1.965 -2.873 1 98.69 114 GLN B CA 1
ATOM 2850 C C . GLN B 1 114 ? 7.078 -3.33 -2.225 1 98.69 114 GLN B C 1
ATOM 2852 O O . GLN B 1 114 ? 7.418 -4.359 -2.811 1 98.69 114 GLN B O 1
ATOM 2857 N N . ILE B 1 115 ? 6.586 -3.332 -0.999 1 98.81 115 ILE B N 1
ATOM 2858 C CA . ILE B 1 115 ? 6.305 -4.555 -0.254 1 98.81 115 ILE B CA 1
ATOM 2859 C C . ILE B 1 115 ? 4.812 -4.629 0.072 1 98.81 115 ILE B C 1
ATOM 2861 O O . ILE B 1 115 ? 4.266 -3.729 0.715 1 98.81 115 ILE B O 1
ATOM 2865 N N . ASP B 1 116 ? 4.203 -5.645 -0.332 1 98.19 116 ASP B N 1
ATOM 2866 C CA . ASP B 1 116 ? 2.77 -5.832 -0.133 1 98.19 116 ASP B CA 1
ATOM 2867 C C . ASP B 1 116 ? 2.479 -7.164 0.558 1 98.19 116 ASP B C 1
ATOM 2869 O O . ASP B 1 116 ? 2.613 -8.227 -0.051 1 98.19 116 ASP B O 1
ATOM 2873 N N . PHE B 1 117 ? 2.104 -7.074 1.798 1 98.38 117 PHE B N 1
ATOM 2874 C CA . PHE B 1 117 ? 1.715 -8.266 2.549 1 98.38 117 PHE B CA 1
ATOM 2875 C C . PHE B 1 117 ? 0.273 -8.648 2.244 1 98.38 117 PHE B C 1
ATOM 2877 O O . PHE B 1 117 ? -0.657 -7.906 2.57 1 98.38 117 PHE B O 1
ATOM 2884 N N . ARG B 1 118 ? 0.131 -9.773 1.687 1 97.81 118 ARG B N 1
ATOM 2885 C CA . ARG B 1 118 ? -1.18 -10.375 1.464 1 97.81 118 ARG B CA 1
ATOM 2886 C C . ARG B 1 118 ? -1.406 -11.555 2.4 1 97.81 118 ARG B C 1
ATOM 2888 O O . ARG B 1 118 ? -0.596 -11.812 3.293 1 97.81 118 ARG B O 1
ATOM 2895 N N . LYS B 1 119 ? -2.523 -12.211 2.285 1 97.81 119 LYS B N 1
ATOM 2896 C CA . LYS B 1 119 ? -2.799 -13.359 3.137 1 97.81 119 LYS B CA 1
ATOM 2897 C C . LYS B 1 119 ? -1.979 -14.57 2.701 1 97.81 119 LYS B C 1
ATOM 2899 O O . LYS B 1 119 ? -1.535 -15.359 3.539 1 97.81 119 LYS B O 1
ATOM 2904 N N . GLY B 1 120 ? -1.714 -14.688 1.43 1 98.06 120 GLY B N 1
ATOM 2905 C CA . GLY B 1 120 ? -1.11 -15.922 0.939 1 98.06 120 GLY B CA 1
ATOM 2906 C C . GLY B 1 120 ? 0.347 -15.758 0.552 1 98.06 120 GLY B C 1
ATOM 2907 O O . GLY B 1 120 ? 1.062 -16.75 0.372 1 98.06 120 GLY B O 1
ATOM 2908 N N . LEU B 1 121 ? 0.771 -14.508 0.436 1 98.25 121 LEU B N 1
ATOM 2909 C CA . LEU B 1 121 ? 2.139 -14.25 -0.001 1 98.25 121 LEU B CA 1
ATOM 2910 C C . LEU B 1 121 ? 2.551 -12.82 0.332 1 98.25 121 LEU B C 1
ATOM 2912 O O . LEU B 1 121 ? 1.71 -11.992 0.695 1 98.25 121 LEU B O 1
ATOM 2916 N N . VAL B 1 122 ? 3.814 -12.523 0.315 1 98.44 122 VAL B N 1
ATOM 2917 C CA . VAL B 1 122 ? 4.352 -11.172 0.246 1 98.44 122 VAL B CA 1
ATOM 2918 C C . VAL B 1 122 ? 4.832 -10.875 -1.173 1 98.44 122 VAL B C 1
ATOM 2920 O O . VAL B 1 122 ? 5.656 -11.609 -1.721 1 98.44 122 VAL B O 1
ATOM 2923 N N . TYR B 1 123 ? 4.199 -9.859 -1.74 1 97.88 123 TYR B N 1
ATOM 2924 C CA . TYR B 1 123 ? 4.605 -9.445 -3.078 1 97.88 123 TYR B CA 1
ATOM 2925 C C . TYR B 1 123 ? 5.609 -8.297 -3.014 1 97.88 123 TYR B C 1
ATOM 2927 O O . TYR B 1 123 ? 5.371 -7.297 -2.338 1 97.88 123 TYR B O 1
ATOM 2935 N N . ILE B 1 124 ? 6.738 -8.484 -3.656 1 98.69 124 ILE B N 1
ATOM 2936 C CA . ILE B 1 124 ? 7.812 -7.5 -3.715 1 98.69 124 ILE B CA 1
ATOM 2937 C C . ILE B 1 124 ? 7.895 -6.914 -5.125 1 98.69 124 ILE B C 1
ATOM 2939 O O . ILE B 1 124 ? 8.133 -7.641 -6.09 1 98.69 124 ILE B O 1
ATOM 2943 N N . SER B 1 125 ? 7.637 -5.652 -5.246 1 98.19 125 SER B N 1
ATOM 2944 C CA . SER B 1 125 ? 7.66 -4.941 -6.52 1 98.19 125 SER B CA 1
ATOM 2945 C C . SER B 1 125 ? 8.664 -3.793 -6.496 1 98.19 125 SER B C 1
ATOM 2947 O O . SER B 1 125 ? 8.367 -2.719 -5.965 1 98.19 125 SER B O 1
ATOM 2949 N N . PRO B 1 126 ? 9.836 -3.922 -7.117 1 98.75 126 PRO B N 1
ATOM 2950 C CA . PRO B 1 126 ? 10.852 -2.871 -7.059 1 98.75 126 PRO B CA 1
ATOM 2951 C C . PRO B 1 126 ? 10.32 -1.507 -7.484 1 98.75 126 PRO B C 1
ATOM 2953 O O . PRO B 1 126 ? 10.492 -0.52 -6.766 1 98.75 126 PRO B O 1
ATOM 2956 N N . PRO B 1 127 ? 9.609 -1.343 -8.609 1 98.56 127 PRO B N 1
ATOM 2957 C CA . PRO B 1 127 ? 9.094 -0.013 -8.945 1 98.56 127 PRO B CA 1
ATOM 2958 C C . PRO B 1 127 ? 7.953 0.421 -8.031 1 98.56 127 PRO B C 1
ATOM 2960 O O . PRO B 1 127 ? 7.605 1.604 -7.988 1 98.56 127 PRO B O 1
ATOM 2963 N N . GLY B 1 128 ? 7.309 -0.546 -7.348 1 98.06 128 GLY B N 1
ATOM 2964 C CA . GLY B 1 128 ? 6.164 -0.281 -6.488 1 98.06 128 GLY B CA 1
ATOM 2965 C C . GLY B 1 128 ? 4.84 -0.65 -7.129 1 98.06 128 GLY B C 1
ATOM 2966 O O . GLY B 1 128 ? 4.664 -0.497 -8.336 1 98.06 128 GLY B O 1
ATOM 2967 N N . MET B 1 129 ? 3.9 -1.024 -6.285 1 95.81 129 MET B N 1
ATOM 2968 C CA . MET B 1 129 ? 2.588 -1.451 -6.762 1 95.81 129 MET B CA 1
ATOM 2969 C C . MET B 1 129 ? 1.753 -0.253 -7.203 1 95.81 129 MET B C 1
ATOM 2971 O O . MET B 1 129 ? 0.72 -0.416 -7.855 1 95.81 129 MET B O 1
ATOM 2975 N N . GLN B 1 130 ? 2.234 0.948 -6.84 1 96.62 130 GLN B N 1
ATOM 2976 C CA . GLN B 1 130 ? 1.529 2.154 -7.262 1 96.62 130 GLN B CA 1
ATOM 2977 C C . GLN B 1 130 ? 2.094 2.695 -8.57 1 96.62 130 GLN B C 1
ATOM 2979 O O . GLN B 1 130 ? 1.645 3.73 -9.062 1 96.62 130 GLN B O 1
ATOM 2984 N N . ALA B 1 131 ? 3.049 2.037 -9.164 1 97 131 ALA B N 1
ATOM 2985 C CA . ALA B 1 131 ? 3.684 2.508 -10.398 1 97 131 ALA B CA 1
ATOM 2986 C C . ALA B 1 131 ? 2.688 2.541 -11.555 1 97 131 ALA B C 1
ATOM 2988 O O . ALA B 1 131 ? 1.86 1.639 -11.695 1 97 131 ALA B O 1
ATOM 2989 N N . THR B 1 132 ? 2.777 3.574 -12.352 1 94.88 132 THR B N 1
ATOM 2990 C CA . THR B 1 132 ? 2 3.646 -13.586 1 94.88 132 THR B CA 1
ATOM 2991 C C . THR B 1 132 ? 2.51 2.637 -14.609 1 94.88 132 THR B C 1
ATOM 2993 O O . THR B 1 132 ? 3.602 2.084 -14.453 1 94.88 132 THR B O 1
ATOM 2996 N N . ASN B 1 133 ? 1.698 2.41 -15.625 1 92.88 133 ASN B N 1
ATOM 2997 C CA . ASN B 1 133 ? 2.139 1.532 -16.703 1 92.88 133 ASN B CA 1
ATOM 2998 C C . ASN B 1 133 ? 3.436 2.027 -17.344 1 92.88 133 ASN B C 1
ATOM 3000 O O . ASN B 1 133 ? 4.305 1.229 -17.688 1 92.88 133 ASN B O 1
ATOM 3004 N N . PHE B 1 134 ? 3.514 3.34 -17.484 1 95.44 134 PHE B N 1
ATOM 3005 C CA . PHE B 1 134 ? 4.723 3.941 -18.047 1 95.44 134 PHE B CA 1
ATOM 3006 C C . PHE B 1 134 ? 5.938 3.6 -17.188 1 95.44 134 PHE B C 1
ATOM 3008 O O . PHE B 1 134 ? 6.957 3.137 -17.703 1 95.44 134 PHE B O 1
ATOM 3015 N N . GLU B 1 135 ? 5.855 3.756 -15.891 1 96.94 135 GLU B N 1
ATOM 3016 C CA . GLU B 1 135 ? 6.941 3.475 -14.961 1 96.94 135 GLU B CA 1
ATOM 3017 C C . GLU B 1 135 ? 7.277 1.985 -14.938 1 96.94 135 GLU B C 1
ATOM 3019 O O . GLU B 1 135 ? 8.453 1.609 -14.867 1 96.94 135 GLU B O 1
ATOM 3024 N N . ARG B 1 136 ? 6.266 1.13 -14.992 1 96.19 136 ARG B N 1
ATOM 3025 C CA . ARG B 1 136 ? 6.449 -0.316 -15.047 1 96.19 136 ARG B CA 1
ATOM 3026 C C . ARG B 1 136 ? 7.23 -0.721 -16.297 1 96.19 136 ARG B C 1
ATOM 3028 O O . ARG B 1 136 ? 8.125 -1.565 -16.234 1 96.19 136 ARG B O 1
ATOM 3035 N N . ASN B 1 137 ? 6.887 -0.15 -17.422 1 96.38 137 ASN B N 1
ATOM 3036 C CA . ASN B 1 137 ? 7.574 -0.476 -18.656 1 96.38 137 ASN B CA 1
ATOM 3037 C C . ASN B 1 137 ? 9.047 -0.066 -18.609 1 96.38 137 ASN B C 1
ATOM 3039 O O . ASN B 1 137 ? 9.914 -0.789 -19.109 1 96.38 137 ASN B O 1
ATOM 3043 N N . ILE B 1 138 ? 9.297 1.052 -18.016 1 98 138 ILE B N 1
ATOM 3044 C CA . ILE B 1 138 ? 10.68 1.47 -17.828 1 98 138 ILE B CA 1
ATOM 3045 C C . ILE B 1 138 ? 11.414 0.435 -16.984 1 98 138 ILE B C 1
ATOM 3047 O O . ILE B 1 138 ? 12.547 0.053 -17.312 1 98 138 ILE B O 1
ATOM 3051 N N . PHE B 1 139 ? 10.82 0.004 -15.969 1 98.44 139 PHE B N 1
ATOM 3052 C CA . PHE B 1 139 ? 11.438 -1.003 -15.117 1 98.44 139 PHE B CA 1
ATOM 3053 C C . PHE B 1 139 ? 11.695 -2.289 -15.891 1 98.44 139 PHE B C 1
ATOM 3055 O O . PHE B 1 139 ? 12.75 -2.904 -15.75 1 98.44 139 PHE B O 1
ATOM 3062 N N . ILE B 1 140 ? 10.656 -2.719 -16.625 1 96.75 140 ILE B N 1
ATOM 3063 C CA . ILE B 1 140 ? 10.789 -3.949 -17.391 1 96.75 140 ILE B CA 1
ATOM 3064 C C . ILE B 1 140 ? 12 -3.854 -18.312 1 96.75 140 ILE B C 1
ATOM 3066 O O . ILE B 1 140 ? 12.781 -4.801 -18.422 1 96.75 140 ILE B O 1
ATOM 3070 N N . ASP B 1 141 ? 12.172 -2.738 -18.984 1 98 141 ASP B N 1
ATOM 3071 C CA . ASP B 1 141 ? 13.328 -2.523 -19.859 1 98 141 ASP B CA 1
ATOM 3072 C C . ASP B 1 141 ? 14.633 -2.625 -19.078 1 98 141 ASP B C 1
ATOM 3074 O O . ASP B 1 141 ? 15.578 -3.283 -19.516 1 98 141 ASP B O 1
ATOM 3078 N N . LEU B 1 142 ? 14.703 -2.021 -17.953 1 98.31 142 LEU B N 1
ATOM 3079 C CA . LEU B 1 142 ? 15.898 -2.041 -17.109 1 98.31 142 LEU B CA 1
ATOM 3080 C C . LEU B 1 142 ? 16.156 -3.445 -16.578 1 98.31 142 LEU B C 1
ATOM 3082 O O . LEU B 1 142 ? 17.312 -3.887 -16.516 1 98.31 142 LEU B O 1
ATOM 3086 N N . ASP B 1 143 ? 15.078 -4.055 -16.156 1 97.69 143 ASP B N 1
ATOM 3087 C CA . ASP B 1 143 ? 15.172 -5.418 -15.648 1 97.69 143 ASP B CA 1
ATOM 3088 C C . ASP B 1 143 ? 15.734 -6.363 -16.703 1 97.69 143 ASP B C 1
ATOM 3090 O O . ASP B 1 143 ? 16.547 -7.234 -16.406 1 97.69 143 ASP B O 1
ATOM 3094 N N . THR B 1 144 ? 15.203 -6.262 -17.906 1 96.06 144 THR B N 1
ATOM 3095 C CA . THR B 1 144 ? 15.672 -7.078 -19.016 1 96.06 144 THR B CA 1
ATOM 3096 C C . THR B 1 144 ? 17.156 -6.824 -19.281 1 96.06 144 THR B C 1
ATOM 3098 O O . THR B 1 144 ? 17.922 -7.762 -19.531 1 96.06 144 THR B O 1
ATOM 3101 N N . LYS B 1 145 ? 17.516 -5.621 -19.188 1 97.56 145 LYS B N 1
ATOM 3102 C CA . LYS B 1 145 ? 18.891 -5.215 -19.5 1 97.56 145 LYS B CA 1
ATOM 3103 C C . LYS B 1 145 ? 19.844 -5.59 -18.375 1 97.56 145 LYS B C 1
ATOM 3105 O O . LYS B 1 145 ? 20.969 -6.02 -18.641 1 97.56 145 LYS B O 1
ATOM 3110 N N . PHE B 1 146 ? 19.422 -5.512 -17.109 1 97.75 146 PHE B N 1
ATOM 3111 C CA . PHE B 1 146 ? 20.375 -5.59 -16 1 97.75 146 PHE B CA 1
ATOM 3112 C C . PHE B 1 146 ? 20.047 -6.758 -15.086 1 97.75 146 PHE B C 1
ATOM 3114 O O . PHE B 1 146 ? 20.719 -6.961 -14.07 1 97.75 146 PHE B O 1
ATOM 3121 N N . ASN B 1 147 ? 19 -7.555 -15.375 1 97.19 147 ASN B N 1
ATOM 3122 C CA . ASN B 1 147 ? 18.578 -8.719 -14.602 1 97.19 147 ASN B CA 1
ATOM 3123 C C . ASN B 1 147 ? 18.297 -8.352 -13.148 1 97.19 147 ASN B C 1
ATOM 3125 O O . ASN B 1 147 ? 18.75 -9.031 -12.227 1 97.19 147 ASN B O 1
ATOM 3129 N N . LEU B 1 148 ? 17.625 -7.277 -12.977 1 98.31 148 LEU B N 1
ATOM 3130 C CA . LEU B 1 148 ? 17.375 -6.738 -11.641 1 98.31 148 LEU B CA 1
ATOM 3131 C C . LEU B 1 148 ? 16.594 -7.73 -10.789 1 98.31 148 LEU B C 1
ATOM 3133 O O . LEU B 1 148 ? 16.969 -8.016 -9.648 1 98.31 148 LEU B O 1
ATOM 3137 N N . ARG B 1 149 ? 15.523 -8.305 -11.266 1 97.69 149 ARG B N 1
ATOM 3138 C CA . ARG B 1 149 ? 14.695 -9.219 -10.492 1 97.69 149 ARG B CA 1
ATOM 3139 C C . ARG B 1 149 ? 15.422 -10.539 -10.234 1 97.69 149 ARG B C 1
ATOM 3141 O O . ARG B 1 149 ? 15.352 -11.086 -9.133 1 97.69 149 ARG B O 1
ATOM 3148 N N . LYS B 1 150 ? 16.031 -11.07 -11.219 1 96.75 150 LYS B N 1
ATOM 3149 C CA . LYS B 1 150 ? 16.781 -12.312 -11.039 1 96.75 150 LYS B CA 1
ATOM 3150 C C . LYS B 1 150 ? 17.844 -12.156 -9.945 1 96.75 150 LYS B C 1
ATOM 3152 O O . LYS B 1 150 ? 17.984 -13.031 -9.094 1 96.75 150 LYS B O 1
ATOM 3157 N N . ASN B 1 151 ? 18.578 -11.047 -9.984 1 98.12 151 ASN B N 1
ATOM 3158 C CA . ASN B 1 151 ? 19.562 -10.773 -8.953 1 98.12 151 ASN B CA 1
ATOM 3159 C C . ASN B 1 151 ? 18.922 -10.664 -7.574 1 98.12 151 ASN B C 1
ATOM 3161 O O . ASN B 1 151 ? 19.438 -11.195 -6.594 1 98.12 151 ASN B O 1
ATOM 3165 N N . LEU B 1 152 ? 17.812 -9.977 -7.488 1 98.5 152 LEU B N 1
ATOM 3166 C CA . LEU B 1 152 ? 17.094 -9.844 -6.23 1 98.5 152 LEU B CA 1
ATOM 3167 C C . LEU B 1 152 ? 16.641 -11.211 -5.719 1 98.5 152 LEU B C 1
ATOM 3169 O O . LEU B 1 152 ? 16.828 -11.523 -4.543 1 98.5 152 LEU B O 1
ATOM 3173 N N . LEU B 1 153 ? 16.047 -11.984 -6.605 1 97.62 153 LEU B N 1
ATOM 3174 C CA . LEU B 1 153 ? 15.594 -13.336 -6.27 1 97.62 153 LEU B CA 1
ATOM 3175 C C . LEU B 1 153 ? 16.734 -14.148 -5.66 1 97.62 153 LEU B C 1
ATOM 3177 O O . LEU B 1 153 ? 16.547 -14.797 -4.625 1 97.62 153 LEU B O 1
ATOM 3181 N N . ASN B 1 154 ? 17.891 -14.117 -6.273 1 97.25 154 ASN B N 1
ATOM 3182 C CA . ASN B 1 154 ? 19.047 -14.859 -5.789 1 97.25 154 ASN B CA 1
ATOM 3183 C C . ASN B 1 154 ? 19.469 -14.398 -4.395 1 97.25 154 ASN B C 1
ATOM 3185 O O . ASN B 1 154 ? 19.75 -15.227 -3.527 1 97.25 154 ASN B O 1
ATOM 3189 N N . LYS B 1 155 ? 19.516 -13.125 -4.199 1 97.88 155 LYS B N 1
ATOM 3190 C CA . LYS B 1 155 ? 19.906 -12.57 -2.906 1 97.88 155 LYS B CA 1
ATOM 3191 C C . LYS B 1 155 ? 18.922 -12.953 -1.818 1 97.88 155 LYS B C 1
ATOM 3193 O O . LYS B 1 155 ? 19.297 -13.227 -0.681 1 97.88 155 LYS B O 1
ATOM 3198 N N . LEU B 1 156 ? 17.625 -12.938 -2.145 1 98.19 156 LEU B N 1
ATOM 3199 C CA . LEU B 1 156 ? 16.594 -13.312 -1.175 1 98.19 156 LEU B CA 1
ATOM 3200 C C . LEU B 1 156 ? 16.688 -14.797 -0.833 1 98.19 156 LEU B C 1
ATOM 3202 O O . LEU B 1 156 ? 16.469 -15.188 0.316 1 98.19 156 LEU B O 1
ATOM 3206 N N . ASN B 1 157 ? 16.984 -15.586 -1.868 1 96.69 157 ASN B N 1
ATOM 3207 C CA . ASN B 1 157 ? 17.141 -17.016 -1.618 1 96.69 157 ASN B CA 1
ATOM 3208 C C . ASN B 1 157 ? 18.312 -17.297 -0.677 1 96.69 157 ASN B C 1
ATOM 3210 O O . ASN B 1 157 ? 18.266 -18.234 0.119 1 96.69 157 ASN B O 1
ATOM 3214 N N . PHE B 1 158 ? 19.312 -16.484 -0.708 1 96.12 158 PHE B N 1
ATOM 3215 C CA . PHE B 1 158 ? 20.469 -16.641 0.165 1 96.12 158 PHE B CA 1
ATOM 3216 C C . PHE B 1 158 ? 20.078 -16.438 1.625 1 96.12 158 PHE B C 1
ATOM 3218 O O . PHE B 1 158 ? 20.562 -17.156 2.504 1 96.12 158 PHE B O 1
ATOM 3225 N N . ILE B 1 159 ? 19.172 -15.477 1.885 1 94.75 159 ILE B N 1
ATOM 3226 C CA . ILE B 1 159 ? 18.672 -15.203 3.23 1 94.75 159 ILE B CA 1
ATOM 3227 C C . ILE B 1 159 ? 17.75 -16.328 3.68 1 94.75 159 ILE B C 1
ATOM 3229 O O . ILE B 1 159 ? 17.703 -16.656 4.867 1 94.75 159 ILE B O 1
ATOM 3233 N N . ASN B 1 160 ? 17.109 -16.953 2.754 1 95.25 160 ASN B N 1
ATOM 3234 C CA . ASN B 1 160 ? 16.172 -18.047 2.963 1 95.25 160 ASN B CA 1
ATOM 3235 C C . ASN B 1 160 ? 16.891 -19.406 2.99 1 95.25 160 ASN B C 1
ATOM 3237 O O . ASN B 1 160 ? 16.453 -20.359 2.336 1 95.25 160 ASN B O 1
ATOM 3241 N N . SER B 1 161 ? 17.906 -19.578 3.68 1 86.62 161 SER B N 1
ATOM 3242 C CA . SER B 1 161 ? 18.844 -20.688 3.562 1 86.62 161 SER B CA 1
ATOM 3243 C C . SER B 1 161 ? 18.203 -22 4.016 1 86.62 161 SER B C 1
ATOM 3245 O O . SER B 1 161 ? 18.562 -23.078 3.521 1 86.62 161 SER B O 1
ATOM 3247 N N . ASP B 1 162 ? 17.219 -21.953 4.848 1 89 162 ASP B N 1
ATOM 3248 C CA . ASP B 1 162 ? 16.594 -23.172 5.332 1 89 162 ASP B CA 1
ATOM 3249 C C . ASP B 1 162 ? 15.344 -23.516 4.52 1 89 162 ASP B C 1
ATOM 3251 O O . ASP B 1 162 ? 14.547 -24.375 4.918 1 89 162 ASP B O 1
ATOM 3255 N N . SER B 1 163 ? 15.148 -22.812 3.451 1 90.81 163 SER B N 1
ATOM 3256 C CA . SER B 1 163 ? 14.109 -23.062 2.455 1 90.81 163 SER B CA 1
ATOM 3257 C C . SER B 1 163 ? 12.727 -23.125 3.094 1 90.81 163 SER B C 1
ATOM 3259 O O . SER B 1 163 ? 11.945 -24.031 2.818 1 90.81 163 SER B O 1
ATOM 3261 N N . GLN B 1 164 ? 12.547 -22.188 4.039 1 95.44 164 GLN B N 1
ATOM 3262 C CA . GLN B 1 164 ? 11.234 -22.062 4.664 1 95.44 164 GLN B CA 1
ATOM 3263 C C . GLN B 1 164 ? 10.234 -21.391 3.732 1 95.44 164 GLN B C 1
ATOM 3265 O O . GLN B 1 164 ? 9.023 -21.578 3.863 1 95.44 164 GLN B O 1
ATOM 3270 N N . PHE B 1 165 ? 10.805 -20.609 2.85 1 97.75 165 PHE B N 1
ATOM 3271 C CA . PHE B 1 165 ? 9.984 -19.891 1.885 1 97.75 165 PHE B CA 1
ATOM 3272 C C . PHE B 1 165 ? 10.352 -20.281 0.459 1 97.75 165 PHE B C 1
ATOM 3274 O O . PHE B 1 165 ? 11.477 -20.719 0.2 1 97.75 165 PHE B O 1
ATOM 3281 N N . GLU B 1 166 ? 9.336 -20.266 -0.373 1 96.31 166 GLU B N 1
ATOM 3282 C CA . GLU B 1 166 ? 9.531 -20.281 -1.819 1 96.31 166 GLU B CA 1
ATOM 3283 C C . GLU B 1 166 ? 9.5 -18.859 -2.391 1 96.31 166 GLU B C 1
ATOM 3285 O O . GLU B 1 166 ? 8.641 -18.062 -2.029 1 96.31 166 GLU B O 1
ATOM 3290 N N . ILE B 1 167 ? 10.461 -18.531 -3.188 1 97.25 167 ILE B N 1
ATOM 3291 C CA . ILE B 1 167 ? 10.57 -17.219 -3.801 1 97.25 167 ILE B CA 1
ATOM 3292 C C . ILE B 1 167 ? 10.586 -17.359 -5.32 1 97.25 167 ILE B C 1
ATOM 3294 O O . ILE B 1 167 ? 11.438 -18.047 -5.883 1 97.25 167 ILE B O 1
ATOM 3298 N N . THR B 1 168 ? 9.609 -16.719 -5.957 1 96.12 168 THR B N 1
ATOM 3299 C CA . THR B 1 168 ? 9.445 -16.906 -7.395 1 96.12 168 THR B CA 1
ATOM 3300 C C . THR B 1 168 ? 9.172 -15.57 -8.086 1 96.12 168 THR B C 1
ATOM 3302 O O . THR B 1 168 ? 8.742 -14.609 -7.441 1 96.12 168 THR B O 1
ATOM 3305 N N . LEU B 1 169 ? 9.484 -15.539 -9.352 1 94.88 169 LEU B N 1
ATOM 3306 C CA . LEU B 1 169 ? 9.039 -14.398 -10.141 1 94.88 169 LEU B CA 1
ATOM 3307 C C . LEU B 1 169 ? 7.523 -14.406 -10.305 1 94.88 169 LEU B C 1
ATOM 3309 O O . LEU B 1 169 ? 6.922 -15.469 -10.477 1 94.88 169 LEU B O 1
ATOM 3313 N N . GLY B 1 170 ? 6.965 -13.281 -10.164 1 89.06 170 GLY B N 1
ATOM 3314 C CA . GLY B 1 170 ? 5.527 -13.117 -10.328 1 89.06 170 GLY B CA 1
ATOM 3315 C C . GLY B 1 170 ? 5.148 -11.836 -11.039 1 89.06 170 GLY B C 1
ATOM 3316 O O . GLY B 1 170 ? 5.633 -10.758 -10.688 1 89.06 170 GLY B O 1
ATOM 3317 N N . GLY B 1 171 ? 4.277 -11.938 -12.008 1 88.56 171 GLY B N 1
ATOM 3318 C CA . GLY B 1 171 ? 3.945 -10.766 -12.797 1 88.56 171 GLY B CA 1
ATOM 3319 C C . GLY B 1 171 ? 5.094 -10.289 -13.664 1 88.56 171 GLY B C 1
ATOM 3320 O O . GLY B 1 171 ? 6.059 -11.023 -13.891 1 88.56 171 GLY B O 1
ATOM 3321 N N . ALA B 1 172 ? 4.93 -9.094 -14.117 1 90.69 172 ALA B N 1
ATOM 3322 C CA . ALA B 1 172 ? 5.93 -8.547 -15.031 1 90.69 172 ALA B CA 1
ATOM 3323 C C . ALA B 1 172 ? 7.016 -7.797 -14.266 1 90.69 172 ALA B C 1
ATOM 3325 O O . ALA B 1 172 ? 8.094 -7.531 -14.812 1 90.69 172 ALA B O 1
ATOM 3326 N N . VAL B 1 173 ? 6.738 -7.547 -12.938 1 94.81 173 VAL B N 1
ATOM 3327 C CA . VAL B 1 173 ? 7.691 -6.613 -12.336 1 94.81 173 VAL B CA 1
ATOM 3328 C C . VAL B 1 173 ? 8.039 -7.07 -10.922 1 94.81 173 VAL B C 1
ATOM 3330 O O . VAL B 1 173 ? 8.852 -6.438 -10.242 1 94.81 173 VAL B O 1
ATOM 3333 N N . GLY B 1 174 ? 7.457 -8.148 -10.484 1 96 174 GLY B N 1
ATOM 3334 C CA . GLY B 1 174 ? 7.605 -8.398 -9.062 1 96 174 GLY B CA 1
ATOM 3335 C C . GLY B 1 174 ? 8.102 -9.797 -8.75 1 96 174 GLY B C 1
ATOM 3336 O O . GLY B 1 174 ? 8.477 -10.547 -9.656 1 96 174 GLY B O 1
ATOM 3337 N N . ILE B 1 175 ? 8.234 -10.102 -7.461 1 97.5 175 ILE B N 1
ATOM 3338 C CA . ILE B 1 175 ? 8.641 -11.352 -6.828 1 97.5 175 ILE B CA 1
ATOM 3339 C C . ILE B 1 175 ? 7.633 -11.742 -5.75 1 97.5 175 ILE B C 1
ATOM 3341 O O . ILE B 1 175 ? 7.156 -10.891 -4.996 1 97.5 175 ILE B O 1
ATOM 3345 N N . ALA B 1 176 ? 7.309 -13 -5.703 1 97.5 176 ALA B N 1
ATOM 3346 C CA . ALA B 1 176 ? 6.402 -13.508 -4.68 1 97.5 176 ALA B CA 1
ATOM 3347 C C . ALA B 1 176 ? 7.148 -14.367 -3.662 1 97.5 176 ALA B C 1
ATOM 3349 O O . ALA B 1 176 ? 7.996 -15.18 -4.027 1 97.5 176 ALA B O 1
ATOM 3350 N N . VAL B 1 177 ? 6.883 -14.133 -2.426 1 97.94 177 VAL B N 1
ATOM 3351 C CA . VAL B 1 177 ? 7.434 -14.906 -1.318 1 97.94 177 VAL B CA 1
ATOM 3352 C C . VAL B 1 177 ? 6.305 -15.586 -0.551 1 97.94 177 VAL B C 1
ATOM 3354 O O . VAL B 1 177 ? 5.387 -14.922 -0.061 1 97.94 177 VAL B O 1
ATOM 3357 N N . TYR B 1 178 ? 6.289 -16.812 -0.446 1 96.69 178 TYR B N 1
ATOM 3358 C CA . TYR B 1 178 ? 5.27 -17.516 0.329 1 96.69 178 TYR B CA 1
ATOM 3359 C C . TYR B 1 178 ? 5.859 -18.734 1.021 1 96.69 178 TYR B C 1
ATOM 3361 O O . TYR B 1 178 ? 6.918 -19.234 0.628 1 96.69 178 TYR B O 1
ATOM 3369 N N . PRO B 1 179 ? 5.242 -19.156 2.109 1 96.75 179 PRO B N 1
ATOM 3370 C CA . PRO B 1 179 ? 5.734 -20.359 2.771 1 96.75 179 PRO B CA 1
ATOM 3371 C C . PRO B 1 179 ? 5.746 -21.578 1.847 1 96.75 179 PRO B C 1
ATOM 3373 O O . PRO B 1 179 ? 4.957 -21.641 0.898 1 96.75 179 PRO B O 1
ATOM 3376 N N . LYS B 1 180 ? 6.664 -22.5 2.156 1 95.31 180 LYS B N 1
ATOM 3377 C CA . LYS B 1 180 ? 6.703 -23.734 1.391 1 95.31 180 LYS B CA 1
ATOM 3378 C C . LYS B 1 180 ? 5.324 -24.391 1.331 1 95.31 180 LYS B C 1
ATOM 3380 O O . LYS B 1 180 ? 4.656 -24.531 2.357 1 95.31 180 LYS B O 1
ATOM 3385 N N . GLY B 1 181 ? 4.891 -24.641 0.137 1 94.25 181 GLY B N 1
ATOM 3386 C CA . GLY B 1 181 ? 3.615 -25.312 -0.052 1 94.25 181 GLY B CA 1
ATOM 3387 C C . GLY B 1 181 ? 2.469 -24.359 -0.329 1 94.25 181 GLY B C 1
ATOM 3388 O O . GLY B 1 181 ? 1.362 -24.797 -0.661 1 94.25 181 GLY B O 1
ATOM 3389 N N . TRP B 1 182 ? 2.719 -23.062 -0.304 1 97 182 TRP B N 1
ATOM 3390 C CA . TRP B 1 182 ? 1.645 -22.094 -0.482 1 97 182 TRP B CA 1
ATOM 3391 C C . TRP B 1 182 ? 1.659 -21.516 -1.894 1 97 182 TRP B C 1
ATOM 3393 O O . TRP B 1 182 ? 1.025 -20.5 -2.16 1 97 182 TRP B O 1
ATOM 3403 N N . ASN B 1 183 ? 2.422 -22.125 -2.816 1 96.94 183 ASN B N 1
ATOM 3404 C CA . ASN B 1 183 ? 2.422 -21.672 -4.207 1 96.94 183 ASN B CA 1
ATOM 3405 C C . ASN B 1 183 ? 1.1 -22 -4.898 1 96.94 183 ASN B C 1
ATOM 3407 O O . ASN B 1 183 ? 0.178 -22.516 -4.27 1 96.94 183 ASN B O 1
ATOM 3411 N N . LYS B 1 184 ? 0.996 -21.656 -6.156 1 97.81 184 LYS B N 1
ATOM 3412 C CA . LYS B 1 184 ? -0.275 -21.75 -6.871 1 97.81 184 LYS B CA 1
ATOM 3413 C C . LYS B 1 184 ? -0.778 -23.188 -6.914 1 97.81 184 LYS B C 1
ATOM 3415 O O . LYS B 1 184 ? -1.976 -23.422 -7.082 1 97.81 184 LYS B O 1
ATOM 3420 N N . SER B 1 185 ? 0.013 -24.219 -6.77 1 98.06 185 SER B N 1
ATOM 3421 C CA . SER B 1 185 ? -0.426 -25.609 -6.832 1 98.06 185 SER B CA 1
ATOM 3422 C C . SER B 1 185 ? -1.276 -25.969 -5.617 1 98.06 185 SER B C 1
ATOM 3424 O O . SER B 1 185 ? -1.96 -27 -5.617 1 98.06 185 SER B O 1
ATOM 3426 N N . GLN B 1 186 ? -1.264 -25.141 -4.586 1 97.44 186 GLN B N 1
ATOM 3427 C CA . GLN B 1 186 ? -2.008 -25.469 -3.375 1 97.44 186 GLN B CA 1
ATOM 3428 C C . GLN B 1 186 ? -3.504 -25.547 -3.654 1 97.44 186 GLN B C 1
ATOM 3430 O O . GLN B 1 186 ? -4.246 -26.188 -2.902 1 97.44 186 GLN B O 1
ATOM 3435 N N . VAL B 1 187 ? -3.92 -24.906 -4.715 1 98.19 187 VAL B N 1
ATOM 3436 C CA . VAL B 1 187 ? -5.348 -24.875 -5.02 1 98.19 187 VAL B CA 1
ATOM 3437 C C . VAL B 1 187 ? -5.844 -26.281 -5.32 1 98.19 187 VAL B C 1
ATOM 3439 O O . VAL B 1 187 ? -7.039 -26.562 -5.215 1 98.19 187 VAL B O 1
ATOM 3442 N N . LEU B 1 188 ? -4.934 -27.234 -5.742 1 98.06 188 LEU B N 1
ATOM 3443 C CA . LEU B 1 188 ? -5.289 -28.594 -6.086 1 98.06 188 LEU B CA 1
ATOM 3444 C C . LEU B 1 188 ? -5.801 -29.359 -4.863 1 98.06 188 LEU B C 1
ATOM 3446 O O . LEU B 1 188 ? -6.586 -30.297 -4.992 1 98.06 188 LEU B O 1
ATOM 3450 N N . GLN B 1 189 ? -5.371 -28.906 -3.711 1 96.88 189 GLN B N 1
ATOM 3451 C CA . GLN B 1 189 ? -5.875 -29.516 -2.479 1 96.88 189 GLN B CA 1
ATOM 3452 C C . GLN B 1 189 ? -7.383 -29.297 -2.346 1 96.88 189 GLN B C 1
ATOM 3454 O O . GLN B 1 189 ? -8.094 -30.188 -1.86 1 96.88 189 GLN B O 1
ATOM 3459 N N . TYR B 1 190 ? -7.844 -28.125 -2.711 1 97.31 190 TYR B N 1
ATOM 3460 C CA . TYR B 1 190 ? -9.273 -27.844 -2.668 1 97.31 190 TYR B CA 1
ATOM 3461 C C . TYR B 1 190 ? -10.055 -28.875 -3.484 1 97.31 190 TYR B C 1
ATOM 3463 O O . TYR B 1 190 ? -11.07 -29.391 -3.031 1 97.31 190 TYR B O 1
ATOM 3471 N N . PHE B 1 191 ? -9.602 -29.188 -4.672 1 97.56 191 PHE B N 1
ATOM 3472 C CA . PHE B 1 191 ? -10.289 -30.109 -5.57 1 97.56 191 PHE B CA 1
ATOM 3473 C C . PHE B 1 191 ? -10.258 -31.531 -5.02 1 97.56 191 PHE B C 1
ATOM 3475 O O . PHE B 1 191 ? -11.266 -32.25 -5.062 1 97.56 191 PHE B O 1
ATOM 3482 N N . SER B 1 192 ? -9.117 -31.859 -4.488 1 96.44 192 SER B N 1
ATOM 3483 C CA . SER B 1 192 ? -8.984 -33.188 -3.889 1 96.44 192 SER B CA 1
ATOM 3484 C C . SER B 1 192 ? -9.914 -33.344 -2.686 1 96.44 192 SER B C 1
ATOM 3486 O O . SER B 1 192 ? -10.617 -34.344 -2.566 1 96.44 192 SER B O 1
ATOM 3488 N N . GLU B 1 193 ? -9.922 -32.375 -1.849 1 96.56 193 GLU B N 1
ATOM 3489 C CA . GLU B 1 193 ? -10.711 -32.438 -0.621 1 96.56 193 GLU B CA 1
ATOM 3490 C C . GLU B 1 193 ? -12.203 -32.438 -0.927 1 96.56 193 GLU B C 1
ATOM 3492 O O . GLU B 1 193 ? -13 -32.969 -0.137 1 96.56 193 GLU B O 1
ATOM 3497 N N . 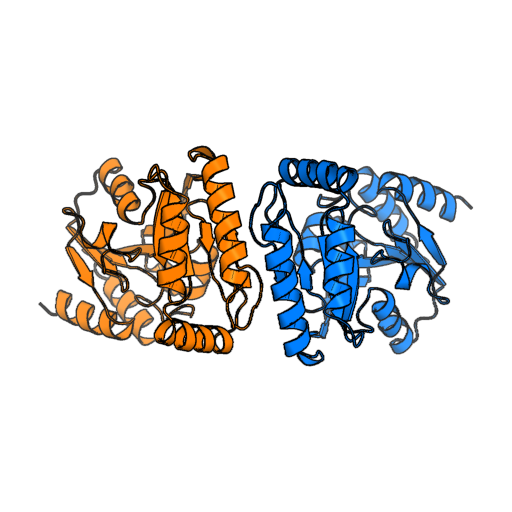ASN B 1 194 ? -12.594 -31.906 -2.018 1 96.38 194 ASN B N 1
ATOM 3498 C CA . ASN B 1 194 ? -14 -31.844 -2.389 1 96.38 194 ASN B CA 1
ATOM 3499 C C . ASN B 1 194 ? -14.359 -32.938 -3.385 1 96.38 194 ASN B C 1
ATOM 3501 O O . ASN B 1 194 ? -15.422 -32.906 -4 1 96.38 194 ASN B O 1
ATOM 3505 N N . ASN B 1 195 ? -13.461 -33.875 -3.596 1 96.25 195 ASN B N 1
ATOM 3506 C CA . ASN B 1 195 ? -13.641 -35.062 -4.422 1 96.25 195 ASN B CA 1
ATOM 3507 C C . ASN B 1 195 ? -14.016 -34.688 -5.855 1 96.25 195 ASN B C 1
ATOM 3509 O O . ASN B 1 195 ? -14.922 -35.312 -6.441 1 96.25 195 ASN B O 1
ATOM 3513 N N . ILE B 1 196 ? -13.398 -33.688 -6.324 1 94.81 196 ILE B N 1
ATOM 3514 C CA . ILE B 1 196 ? -13.547 -33.281 -7.719 1 94.81 196 ILE B CA 1
ATOM 3515 C C . ILE B 1 196 ? -12.492 -33.969 -8.578 1 94.81 196 ILE B C 1
ATOM 3517 O O . ILE B 1 196 ? -11.297 -33.781 -8.375 1 94.81 196 ILE B O 1
ATOM 3521 N N . LYS B 1 197 ? -12.969 -34.719 -9.547 1 93.56 197 LYS B N 1
ATOM 3522 C CA . LYS B 1 197 ? -12.062 -35.562 -10.32 1 93.56 197 LYS B CA 1
ATOM 3523 C C . LYS B 1 197 ? -12.047 -35.156 -11.789 1 93.56 197 LYS B C 1
ATOM 3525 O O . LYS B 1 197 ? -11.586 -35.906 -12.641 1 93.56 197 LYS B O 1
ATOM 3530 N N . ASP B 1 198 ? -12.57 -34.031 -12.055 1 95.88 198 ASP B N 1
ATOM 3531 C CA . ASP B 1 198 ? -12.594 -33.5 -13.414 1 95.88 198 ASP B CA 1
ATOM 3532 C C . ASP B 1 198 ? -11.18 -33.406 -13.984 1 95.88 198 ASP B C 1
ATOM 3534 O O . ASP B 1 198 ? -10.219 -33.25 -13.234 1 95.88 198 ASP B O 1
ATOM 3538 N N . LYS B 1 199 ? -11.102 -33.562 -15.297 1 96.81 199 LYS B N 1
ATOM 3539 C CA . LYS B 1 199 ? -9.844 -33.25 -15.961 1 96.81 199 LYS B CA 1
ATOM 3540 C C . LYS B 1 199 ? -9.508 -31.766 -15.82 1 96.81 199 LYS B C 1
ATOM 3542 O O . LYS B 1 199 ? -10.375 -30.906 -16 1 96.81 199 LYS B O 1
ATOM 3547 N N . MET B 1 200 ? -8.203 -31.453 -15.484 1 97.94 200 MET B N 1
ATOM 3548 C CA . MET B 1 200 ? -7.844 -30.062 -15.227 1 97.94 200 MET B CA 1
ATOM 3549 C C . MET B 1 200 ? -6.762 -29.594 -16.203 1 97.94 200 MET B C 1
ATOM 3551 O O . MET B 1 200 ? -5.781 -30.297 -16.422 1 97.94 200 MET B O 1
ATOM 3555 N N . TYR B 1 201 ? -7 -28.453 -16.797 1 98.19 201 TYR B N 1
ATOM 3556 C CA . TYR B 1 201 ? -6.008 -27.703 -17.547 1 98.19 201 TYR B CA 1
ATOM 3557 C C . TYR B 1 201 ? -5.613 -26.438 -16.812 1 98.19 201 TYR B C 1
ATOM 3559 O O . TYR B 1 201 ? -6.426 -25.844 -16.094 1 98.19 201 TYR B O 1
ATOM 3567 N N . TYR B 1 202 ? -4.398 -26.047 -16.938 1 98.69 202 TYR B N 1
ATOM 3568 C CA . TYR B 1 202 ? -3.939 -24.781 -16.391 1 98.69 202 TYR B CA 1
ATOM 3569 C C . TYR B 1 202 ? -3.203 -23.953 -17.438 1 98.69 202 TYR B C 1
ATOM 3571 O O . TYR B 1 202 ? -2.293 -24.469 -18.109 1 98.69 202 TYR B O 1
ATOM 3579 N N . PHE B 1 203 ? -3.617 -22.719 -17.609 1 98.69 203 PHE B N 1
ATOM 3580 C CA . PHE B 1 203 ? -2.979 -21.766 -18.516 1 98.69 203 PHE B CA 1
ATOM 3581 C C . PHE B 1 203 ? -2.221 -20.703 -17.719 1 98.69 203 PHE B C 1
ATOM 3583 O O . PHE B 1 203 ? -2.791 -20.047 -16.859 1 98.69 203 PHE B O 1
ATOM 3590 N N . GLY B 1 204 ? -0.98 -20.578 -17.984 1 97.88 204 GLY B N 1
ATOM 3591 C CA . GLY B 1 204 ? -0.163 -19.562 -17.328 1 97.88 204 GLY B CA 1
ATOM 3592 C C . GLY B 1 204 ? 0.968 -19.047 -18.203 1 97.88 204 GLY B C 1
ATOM 3593 O O . GLY B 1 204 ? 1.374 -19.719 -19.156 1 97.88 204 GLY B O 1
ATOM 3594 N N . ASP B 1 205 ? 1.478 -17.875 -17.875 1 95.94 205 ASP B N 1
ATOM 3595 C CA . ASP B 1 205 ? 2.523 -17.297 -18.703 1 95.94 205 ASP B CA 1
ATOM 3596 C C . ASP B 1 205 ? 3.896 -17.469 -18.062 1 95.94 205 ASP B C 1
ATOM 3598 O O . ASP B 1 205 ? 4.922 -17.406 -18.75 1 95.94 205 ASP B O 1
ATOM 3602 N N . ARG B 1 206 ? 3.98 -17.594 -16.766 1 93.38 206 ARG B N 1
ATOM 3603 C CA . ARG B 1 206 ? 5.254 -17.781 -16.078 1 93.38 206 ARG B CA 1
ATOM 3604 C C . ARG B 1 206 ? 5.469 -19.234 -15.688 1 93.38 206 ARG B C 1
ATOM 3606 O O . ARG B 1 206 ? 5.539 -19.562 -14.5 1 93.38 206 ARG B O 1
ATOM 3613 N N . CYS B 1 207 ? 5.727 -20.062 -16.672 1 96.5 207 CYS B N 1
ATOM 3614 C CA . CYS B 1 207 ? 5.75 -21.5 -16.469 1 96.5 207 CYS B CA 1
ATOM 3615 C C . CYS B 1 207 ? 7.18 -22.031 -16.438 1 96.5 207 CYS B C 1
ATOM 3617 O O . CYS B 1 207 ? 7.398 -23.25 -16.375 1 96.5 207 CYS B O 1
ATOM 3619 N N . GLU B 1 208 ? 8.188 -21.141 -16.484 1 94.62 208 GLU B N 1
ATOM 3620 C CA . GLU B 1 208 ? 9.578 -21.547 -16.266 1 94.62 208 GLU B CA 1
ATOM 3621 C C . GLU B 1 208 ? 9.828 -21.906 -14.805 1 94.62 208 GLU B C 1
ATOM 3623 O O . GLU B 1 208 ? 9.047 -21.531 -13.922 1 94.62 208 GLU B O 1
ATOM 3628 N N . PRO B 1 209 ? 10.875 -22.594 -14.5 1 94 209 PRO B N 1
ATOM 3629 C CA . PRO B 1 209 ? 11.094 -23.141 -13.156 1 94 209 PRO B CA 1
ATOM 3630 C C . PRO B 1 209 ? 11.062 -22.078 -12.07 1 94 209 PRO B C 1
ATOM 3632 O O . PRO B 1 209 ? 10.617 -22.344 -10.945 1 94 209 PRO B O 1
ATOM 3635 N N . ASP B 1 210 ? 11.461 -20.844 -12.281 1 92.75 210 ASP B N 1
ATOM 3636 C CA . ASP B 1 210 ? 11.477 -19.781 -11.281 1 92.75 210 ASP B CA 1
ATOM 3637 C C . ASP B 1 210 ? 10.195 -18.938 -11.352 1 92.75 210 ASP B C 1
ATOM 3639 O O . ASP B 1 210 ? 10.047 -17.969 -10.617 1 92.75 210 ASP B O 1
ATOM 3643 N N . GLY B 1 211 ? 9.281 -19.422 -12.195 1 95 211 GLY B N 1
ATOM 3644 C CA . GLY B 1 211 ? 8.016 -18.719 -12.328 1 95 211 GLY B CA 1
ATOM 3645 C C . GLY B 1 211 ? 6.953 -19.219 -11.367 1 95 211 GLY B C 1
ATOM 3646 O O . GLY B 1 211 ? 6.93 -20.391 -11.023 1 95 211 GLY B O 1
ATOM 3647 N N . ASN B 1 212 ? 5.996 -18.344 -11.055 1 95.56 212 ASN B N 1
ATOM 3648 C CA . ASN B 1 212 ? 4.988 -18.672 -10.047 1 95.56 212 ASN B CA 1
ATOM 3649 C C . ASN B 1 212 ? 3.943 -19.625 -10.594 1 95.56 212 ASN B C 1
ATOM 3651 O O . ASN B 1 212 ? 3.174 -20.219 -9.836 1 95.56 212 ASN B O 1
ATOM 3655 N N . ASP B 1 213 ? 3.932 -19.828 -11.898 1 97.31 213 ASP B N 1
ATOM 3656 C CA . ASP B 1 213 ? 2.973 -20.766 -12.492 1 97.31 213 ASP B CA 1
ATOM 3657 C C . ASP B 1 213 ? 3.557 -22.172 -12.578 1 97.31 213 ASP B C 1
ATOM 3659 O O . ASP B 1 213 ? 2.824 -23.141 -12.781 1 97.31 213 ASP B O 1
ATOM 3663 N N . TYR B 1 214 ? 4.824 -22.312 -12.43 1 97.5 214 TYR B N 1
ATOM 3664 C CA . TYR B 1 214 ? 5.512 -23.578 -12.695 1 97.5 214 TYR B CA 1
ATOM 3665 C C . TYR B 1 214 ? 4.961 -24.688 -11.828 1 97.5 214 TYR B C 1
ATOM 3667 O O . TYR B 1 214 ? 4.676 -25.781 -12.32 1 97.5 214 TYR B O 1
ATOM 3675 N N . PRO B 1 215 ? 4.703 -24.453 -10.547 1 97.38 215 PRO B N 1
ATOM 3676 C CA . PRO B 1 215 ? 4.289 -25.562 -9.688 1 97.38 215 PRO B CA 1
ATOM 3677 C C . PRO B 1 215 ? 2.967 -26.188 -10.125 1 97.38 215 PRO B C 1
ATOM 3679 O O . PRO B 1 215 ? 2.811 -27.406 -10.078 1 97.38 215 PRO B O 1
ATOM 3682 N N . ILE B 1 216 ? 2.047 -25.375 -10.547 1 98.06 216 ILE B N 1
ATOM 3683 C CA . ILE B 1 216 ? 0.763 -25.938 -10.961 1 98.06 216 ILE B CA 1
ATOM 3684 C C . ILE B 1 216 ? 0.847 -26.406 -12.406 1 98.06 216 ILE B C 1
ATOM 3686 O O . ILE B 1 216 ? 0.305 -27.469 -12.75 1 98.06 216 ILE B O 1
ATOM 3690 N N . TYR B 1 217 ? 1.566 -25.688 -13.203 1 98.31 217 TYR B N 1
ATOM 3691 C CA . TYR B 1 217 ? 1.782 -26.031 -14.602 1 98.31 217 TYR B CA 1
ATOM 3692 C C . TYR B 1 217 ? 2.412 -27.406 -14.734 1 98.31 217 TYR B C 1
ATOM 3694 O O . TYR B 1 217 ? 2.033 -28.188 -15.617 1 98.31 217 TYR B O 1
ATOM 3702 N N . SER B 1 218 ? 3.324 -27.75 -13.883 1 98.06 218 SER B N 1
ATOM 3703 C CA . SER B 1 218 ? 4.105 -28.969 -14 1 98.06 218 SER B CA 1
ATOM 3704 C C . SER B 1 218 ? 3.537 -30.078 -13.117 1 98.06 218 SER B C 1
ATOM 3706 O O . SER B 1 218 ? 4.129 -31.156 -13 1 98.06 218 SER B O 1
ATOM 3708 N N . HIS B 1 219 ? 2.5 -29.828 -12.484 1 97.44 219 HIS B N 1
ATOM 3709 C CA . HIS B 1 219 ? 1.928 -30.797 -11.562 1 97.44 219 HIS B CA 1
ATOM 3710 C C . HIS B 1 219 ? 1.327 -31.984 -12.32 1 97.44 219 HIS B C 1
ATOM 3712 O O . HIS B 1 219 ? 0.685 -31.797 -13.352 1 97.44 219 HIS B O 1
ATOM 3718 N N . SER B 1 220 ? 1.34 -33.156 -11.742 1 96.88 220 SER B N 1
ATOM 3719 C CA . SER B 1 220 ? 0.934 -34.406 -12.414 1 96.88 220 SER B CA 1
ATOM 3720 C C . SER B 1 220 ? -0.575 -34.438 -12.633 1 96.88 220 SER B C 1
ATOM 3722 O O . SER B 1 220 ? -1.056 -35.062 -13.57 1 96.88 220 SER B O 1
ATOM 3724 N N . LEU B 1 221 ? -1.287 -33.719 -11.836 1 96.62 221 LEU B N 1
ATOM 3725 C CA . LEU B 1 221 ? -2.744 -33.75 -11.891 1 96.62 221 LEU B CA 1
ATOM 3726 C C . LEU B 1 221 ? -3.291 -32.75 -12.898 1 96.62 221 LEU B C 1
ATOM 3728 O O . LEU B 1 221 ? -4.496 -32.75 -13.164 1 96.62 221 LEU B O 1
ATOM 3732 N N . VAL B 1 222 ? -2.434 -31.938 -13.469 1 97.88 222 VAL B N 1
ATOM 3733 C CA . VAL B 1 222 ? -2.889 -30.828 -14.297 1 97.88 222 VAL B CA 1
ATOM 3734 C C . VAL B 1 222 ? -2.199 -30.875 -15.656 1 97.88 222 VAL B C 1
ATOM 3736 O O . VAL B 1 222 ? -1 -31.156 -15.742 1 97.88 222 VAL B O 1
ATOM 3739 N N . HIS B 1 223 ? -2.965 -30.766 -16.719 1 97.81 223 HIS B N 1
ATOM 3740 C CA . HIS B 1 223 ? -2.387 -30.516 -18.031 1 97.81 223 HIS B CA 1
ATOM 3741 C C . HIS B 1 223 ? -2.008 -29.047 -18.203 1 97.81 223 HIS B C 1
ATOM 3743 O O . HIS B 1 223 ? -2.863 -28.219 -18.516 1 97.81 223 HIS B O 1
ATOM 3749 N N . GLY B 1 224 ? -0.763 -28.766 -18.031 1 98.19 224 GLY B N 1
ATOM 3750 C CA . GLY B 1 224 ? -0.276 -27.391 -18.094 1 98.19 224 GLY B CA 1
ATOM 3751 C C . GLY B 1 224 ? -0.062 -26.891 -19.516 1 98.19 224 GLY B C 1
ATOM 3752 O O . GLY B 1 224 ? 0.486 -27.609 -20.344 1 98.19 224 GLY B O 1
ATOM 3753 N N . ILE B 1 225 ? -0.494 -25.703 -19.781 1 98.31 225 ILE B N 1
ATOM 3754 C CA . ILE B 1 225 ? -0.317 -25.031 -21.078 1 98.31 225 ILE B CA 1
ATOM 3755 C C . ILE B 1 225 ? 0.338 -23.672 -20.875 1 98.31 225 ILE B C 1
ATOM 3757 O O . ILE B 1 225 ? -0.288 -22.75 -20.344 1 98.31 225 ILE B O 1
ATOM 3761 N N . ALA B 1 226 ? 1.564 -23.531 -21.297 1 98.31 226 ALA B N 1
ATOM 3762 C CA . ALA B 1 226 ? 2.271 -22.25 -21.219 1 98.31 226 ALA B CA 1
ATOM 3763 C C . ALA B 1 226 ? 1.818 -21.297 -22.328 1 98.31 226 ALA B C 1
ATOM 3765 O O . ALA B 1 226 ? 1.646 -21.719 -23.469 1 98.31 226 ALA B O 1
ATOM 3766 N N . VAL B 1 227 ? 1.579 -20.094 -21.969 1 98.19 227 VAL B N 1
ATOM 3767 C CA . VAL B 1 227 ? 1.167 -19.109 -22.953 1 98.19 227 VAL B CA 1
ATOM 3768 C C . VAL B 1 227 ? 2.131 -17.922 -22.938 1 98.19 227 VAL B C 1
ATOM 3770 O O . VAL B 1 227 ? 2.77 -17.641 -21.922 1 98.19 227 VAL B O 1
ATOM 3773 N N . LYS B 1 228 ? 2.215 -17.141 -24 1 96.44 228 LYS B N 1
ATOM 3774 C CA . LYS B 1 228 ? 3.1 -15.977 -24.125 1 96.44 228 LYS B CA 1
ATOM 3775 C C . LYS B 1 228 ? 2.418 -14.711 -23.609 1 96.44 228 LYS B C 1
ATOM 3777 O O . LYS B 1 228 ? 3.076 -13.828 -23.062 1 96.44 228 LYS B O 1
ATOM 3782 N N . ASP B 1 229 ? 1.215 -14.594 -23.906 1 96.31 229 ASP B N 1
ATOM 3783 C CA . ASP B 1 229 ? 0.368 -13.461 -23.531 1 96.31 229 ASP B CA 1
ATOM 3784 C C . ASP B 1 229 ? -1.111 -13.82 -23.672 1 96.31 229 ASP B C 1
ATOM 3786 O O . ASP B 1 229 ? -1.457 -14.977 -23.938 1 96.31 229 ASP B O 1
ATOM 3790 N N . TYR B 1 230 ? -2.018 -12.875 -23.375 1 97.88 230 TYR B N 1
ATOM 3791 C CA . TYR B 1 230 ? -3.441 -13.195 -23.359 1 97.88 230 TYR B CA 1
ATOM 3792 C C . TYR B 1 230 ? -3.932 -13.586 -24.75 1 97.88 230 TYR B C 1
ATOM 3794 O O . TYR B 1 230 ? -4.855 -14.391 -24.891 1 97.88 230 TYR B O 1
ATOM 3802 N N . LYS B 1 231 ? -3.264 -13.023 -25.859 1 98 231 LYS B N 1
ATOM 3803 C CA . LYS B 1 231 ? -3.639 -13.391 -27.219 1 98 231 LYS B CA 1
ATOM 3804 C C . LYS B 1 231 ? -3.289 -14.844 -27.516 1 98 231 LYS B C 1
ATOM 3806 O O . LYS B 1 231 ? -4.051 -15.547 -28.172 1 98 231 LYS B O 1
ATOM 3811 N N . ASP B 1 232 ? -2.166 -15.25 -27.031 1 98.19 232 ASP B N 1
ATOM 3812 C CA . ASP B 1 232 ? -1.766 -16.641 -27.172 1 98.19 232 ASP B CA 1
ATOM 3813 C C . ASP B 1 232 ? -2.732 -17.578 -26.438 1 98.19 232 ASP B C 1
ATOM 3815 O O . ASP B 1 232 ? -3.008 -18.688 -26.906 1 98.19 232 ASP B O 1
ATOM 3819 N N . THR B 1 233 ? -3.232 -17.141 -25.266 1 98.44 233 THR B N 1
ATOM 3820 C CA . THR B 1 233 ? -4.258 -17.891 -24.562 1 98.44 233 THR B CA 1
ATOM 3821 C C . THR B 1 233 ? -5.473 -18.125 -25.453 1 98.44 233 THR B C 1
ATOM 3823 O O . THR B 1 233 ? -5.98 -19.25 -25.531 1 98.44 233 THR B O 1
ATOM 3826 N N . ILE B 1 234 ? -5.887 -17.078 -26.125 1 97.94 234 ILE B N 1
ATOM 3827 C CA . ILE B 1 234 ? -7.047 -17.156 -27.016 1 97.94 234 ILE B CA 1
ATOM 3828 C C . ILE B 1 234 ? -6.785 -18.188 -28.125 1 97.94 234 ILE B C 1
ATOM 3830 O O . ILE B 1 234 ? -7.629 -19.031 -28.406 1 97.94 234 ILE B O 1
ATOM 3834 N N . ILE B 1 235 ? -5.625 -18.125 -28.688 1 97.56 235 ILE B N 1
ATOM 3835 C CA . ILE B 1 235 ? -5.25 -19.031 -29.781 1 97.56 235 ILE B CA 1
ATOM 3836 C C . ILE B 1 235 ? -5.277 -20.469 -29.297 1 97.56 235 ILE B C 1
ATOM 3838 O O . ILE B 1 235 ? -5.855 -21.344 -29.953 1 97.56 235 ILE B O 1
ATOM 3842 N N . LYS B 1 236 ? -4.766 -20.734 -28.172 1 97.31 236 LYS B N 1
ATOM 3843 C CA . LYS B 1 236 ? -4.645 -22.094 -27.656 1 97.31 236 LYS B CA 1
ATOM 3844 C C . LYS B 1 236 ? -6 -22.641 -27.203 1 97.31 236 LYS B C 1
ATOM 3846 O O . LYS B 1 236 ? -6.289 -23.828 -27.375 1 97.31 236 LYS B O 1
ATOM 3851 N N . LEU B 1 237 ? -6.75 -21.797 -26.656 1 96.38 237 LEU B N 1
ATOM 3852 C CA . LEU B 1 237 ? -8.102 -22.203 -26.281 1 96.38 237 LEU B CA 1
ATOM 3853 C C . LEU B 1 237 ? -8.906 -22.609 -27.516 1 96.38 237 LEU B C 1
ATOM 3855 O O . LEU B 1 237 ? -9.617 -23.609 -27.484 1 96.38 237 LEU B O 1
ATOM 3859 N N . ASN B 1 238 ? -8.812 -21.75 -28.516 1 93.75 238 ASN B N 1
ATOM 3860 C CA . ASN B 1 238 ? -9.523 -22.062 -29.75 1 93.75 238 ASN B CA 1
ATOM 3861 C C . ASN B 1 238 ? -9.047 -23.375 -30.344 1 93.75 238 ASN B C 1
ATOM 3863 O O . ASN B 1 238 ? -9.844 -24.125 -30.938 1 93.75 238 ASN B O 1
ATOM 3867 N N . GLY B 1 239 ? -7.828 -23.734 -30.156 1 90 239 GLY B N 1
ATOM 3868 C CA . GLY B 1 239 ? -7.285 -25 -30.641 1 90 239 GLY B CA 1
ATOM 3869 C C . GLY B 1 239 ? -7.746 -26.188 -29.828 1 90 239 GLY B C 1
ATOM 3870 O O . GLY B 1 239 ? -7.871 -27.297 -30.359 1 90 239 GLY B O 1
ATOM 3871 N N . LEU B 1 240 ? -7.859 -26.094 -28.562 1 86.12 240 LEU B N 1
ATOM 3872 C CA . LEU B 1 240 ? -8.258 -27.156 -27.641 1 86.12 240 LEU B CA 1
ATOM 3873 C C . LEU B 1 240 ? -9.727 -27.531 -27.859 1 86.12 240 LEU B C 1
ATOM 3875 O O . LEU B 1 240 ? -10.102 -28.703 -27.688 1 86.12 240 LEU B O 1
ATOM 3879 N N . PHE B 1 241 ? -10.578 -26.672 -28.203 1 75.62 241 PHE B N 1
ATOM 3880 C CA . PHE B 1 241 ? -12.008 -26.984 -28.25 1 75.62 241 PHE B CA 1
ATOM 3881 C C . PHE B 1 241 ? -12.5 -27.047 -29.688 1 75.62 241 PHE B C 1
ATOM 3883 O O . PHE B 1 241 ? -13.656 -27.391 -29.938 1 75.62 241 PHE B O 1
ATOM 3890 N N . ASP B 1 242 ? -11.695 -26.516 -30.703 1 62.12 242 ASP B N 1
ATOM 3891 C CA . ASP B 1 242 ? -12.078 -26.797 -32.062 1 62.12 242 ASP B CA 1
ATOM 3892 C C . ASP B 1 242 ? -12.055 -28.297 -32.375 1 62.12 242 ASP B C 1
ATOM 3894 O O . ASP B 1 242 ? -12.703 -28.766 -33.312 1 62.12 242 ASP B O 1
ATOM 3898 N N . GLU B 1 243 ? -11.547 -29.25 -31.578 1 46.28 243 GLU B N 1
ATOM 3899 C CA . GLU B 1 243 ? -11.672 -30.672 -31.906 1 46.28 243 GLU B CA 1
ATOM 3900 C C . GLU B 1 243 ? -12.992 -31.234 -31.406 1 46.28 243 GLU B C 1
ATOM 3902 O O . GLU B 1 243 ? -13.5 -30.828 -30.359 1 46.28 243 GLU B O 1
#

Secondary structure (DSSP, 8-state):
-EEEEE-SBTTTBSTTSPPPHHHHHHHHHHHT-TTEEEEEE-SS-HHHHHHHHGGGGGG-SEEEEGGGTEEEETTEEEEE--GGGTS-HHHHHHHHHHHHHHHTTS-S---S-SEEE-SS-EEE-TT-TT--HHHHHHHHHHHHHH-HHHHHHHHHHHH-TT--EEEEEETTTEEEEEETT-SGGGHHHHHHHTT---EEEEEES--STTBTTHHHHT-TTEEEEE-SSHHHHHHHHHHHH--/-EEEEE-SBTTTBSTTSPPPHHHHHHHHHHHT-TTEEEEEE-SS-HHHHHHHHGGGGGG-SEEEEGGGTEEEETTEEEEE--GGGTS-HHHHHHHHHHHHHHHTTS-S---S-SEEE-SS-EEE-TT-TT--HHHHHHHHHHHHHH-HHHHHHHHHHHH-TT--EEEEEETTTEEEEEETT-SGGGHHHHHHHTT---EEEEEES--STTBTTHHHHT-TTEEEEE-SSHHHHHHHHHHHH--

Foldseek 3Di:
DEEEEEEQDQAQPDFQAAGDPVSLVVLVVQLPDPQYAYEYFYLAAPVSVCRRDPPSVQSHQWYQYNLNQWIDGNNHTDHHAAQVVPADVVLVVVLVVLLVVLLVPDPAAADDAQWDGDRLWIKGFSNHPRDDPVRLVRQLVVCVVPVSAVVSQVSSVVSVVVQQWQWADDTSGIIIIGGPCSANLVNVVVCVVVVNQHQYEYEDAQCPPRHSCVPNQVDPRYPHDHANGNVRNVVVVCVVPVD/DEEEEEEQDQAQPDFQAAGDPVSLVVLVVQLPDPLYAYEYFYLAAPVSVCRRDPPSVQSHQWYQYNLNQWIDGNNHTDHHAAQVVPADVVLVVVLVVLLVVLLVPDPAAADDAQWDGDRLWIKGFSNHPRDDPVRLVRQLVVCVVPVSAVVSQVSSVVSVVVQQWQWADDTSGIIIIGGPCSANLVNVVVCVVVVNQHQYEYEDAQCPPRHSCVPNQVDPRYPHDHANGNVRNVVVVCVVPVD

pLDDT: mean 96.5, std 4.7, range [46.28, 98.88]

Nearest PDB structures (foldseek):
  8b5v-assembly1_B  TM=8.678E-01  e=1.960E-26  Trypanosoma cruzi
  7myv-assembly1_A  TM=8.097E-01  e=6.617E-24  Plasmodium falciparum 3D7
  7o58-assembly1_B  TM=6.827E-01  e=1.610E-25  Homo sapiens
  5ue7-assembly1_A  TM=6.607E-01  e=5.975E-26  Candida albicans SC5314
  2q4r-assembly1_A  TM=6.857E-01  e=8.385E-23  Homo sapiens